Protein AF-A0A2W5ZAN5-F1 (afdb_monomer)

Solvent-accessible surface area (backbone atoms only — not comparable to full-atom values): 29187 Å² total; per-residue (Å²): 99,37,26,31,40,36,40,31,36,38,65,5,16,51,22,21,36,35,34,28,34,40,70,58,92,54,93,82,70,76,56,94,90,57,89,60,48,80,40,71,36,90,53,26,69,42,83,74,48,91,43,51,74,45,76,41,65,38,59,82,38,88,64,91,46,74,48,75,52,70,80,34,57,59,50,36,51,66,92,85,62,86,53,70,66,50,32,46,64,67,30,74,74,49,70,43,36,14,30,64,44,100,87,68,50,75,46,67,68,54,43,85,47,102,45,80,93,59,26,57,91,78,89,66,75,67,74,79,76,75,66,53,87,83,64,61,58,90,87,65,81,80,83,51,71,68,58,55,75,70,44,69,81,58,71,84,48,55,41,76,39,82,36,61,57,87,74,46,47,66,66,58,44,48,50,52,52,51,50,44,56,75,67,66,60,62,66,63,30,39,30,49,27,69,31,50,65,77,50,64,44,54,36,62,63,51,30,52,52,50,40,52,44,50,51,56,49,37,73,75,40,76,81,68,39,37,25,40,40,34,31,59,56,65,76,57,62,62,66,46,81,58,49,100,86,62,54,31,51,35,62,34,48,23,51,52,47,27,57,74,69,68,37,80,70,56,30,42,30,24,32,46,37,88,37,79,70,57,78,56,76,59,62,69,57,65,46,43,48,62,57,54,54,48,42,34,54,53,31,46,44,73,43,64,54,65,87,88,42,49,35,30,34,61,28,46,47,65,30,88,59,35,13,37,51,32,47,27,65,57,22,19,51,43,54,51,48,51,55,52,41,41,45,74,75,64,40,68,49,76,39,71,56,37,83,59,63,38,68,62,36,56,72,79,76,72,38,44,10,30,70,33,30,27,38,58,45,90,96,49,83,53,48,65,33,35,32,39,54,31,54,48,41,48,46,60,61,45,39,65,86,57,96,65,68,68,47,78,48,94,68,85,67,84,77,78,49,70,46,52,50,64,49,36,31,38,37,71,87,66,29,41,17,36,37,38,36,31,54,34,81,82,50,63,49,76,47,64,77,72,46,79,48,87,92,79,44,69,36,41,68,24,71,55,28,38,42,34,41,38,32,65,90,31,38,38,68,40,91,53,58,85,70,43,48,64,82,34,68,52,76,63,46,78,46,78,41,68,48,64,82,60,46,80,40,57,34,38,22,43,32,28,42,35,29,39,61,46,83,84,126

Radius of gyration: 27.06 Å; Cα contacts (8 Å, |Δi|>4): 1069; chains: 1; bounding box: 74×53×75 Å

pLDDT: mean 93.07, std 6.7, range [45.19, 98.81]

Sequence (521 aa):
AVDFIRIHWSAPYARQFQVEYWTGKDAMHLHPDEDDGWRPFSHGTVTDSAGGTTSLRLDRELVQFVRIIMSASSHSAGQDAPDIRDKLGFAVREIELGEIANDGQFHDLVRHAPGRHGQTIVYVSSTDPWHRAQDIDGKTEQPGLDFVLRSRLTNNLPALIPLGILYDTPDNGVAEIQYLLKRHYPLDGIELGEEPDGQWVAPEDYAALYAGVSRRLREINPKLKLGGPSLQNFEGQLLTWPDDSGNRSWINRFLHFVQQRGAPFDFFSFEYYPFDDVCADAAPHLLEIPQRLRAMFESLRKDGLRSGIPWLMSEFGYSVFSGKHEVEIEGALFQADAFAAFLSLGGNRAYVYGYEPNYLEDELQCSWGNLMMLQLRKNREPYKLSTYHSARMLSSEWMQPKSGSHQLYGVTIDPENPALSVYALLRPDGQWSLLAINKNPRRAARLHPEFRFAGNARASFGGKVDFISFSREQYVWHDDGPNGYPIRSLSPTRLRAAASTSYELPPYSLSVLRGYIDDLN

Secondary structure (DSSP, 8-state):
-EEEEEEEE-SS-EEEEEEEEESSS-SSS--TT----EEEEEEEEES---SSEEEEEEEEE--S-EEEEEEEE-----TT--SGGGGSS--EEEEEEEEE-TTS-EEE-SPP-SSTTTSPP---S-------GGG--TT--PPPHHHHHHSSTTTTSPEEEEE-SSSS-HHHHHHHHHHHHHTT--EEEEEE-B-TTTTT--HHHHHHHHHHHHHHHHHH-TT--EEEEEEPP-SS--B----TT---BHHHHHHHHHHHTT----EEEEEE-----TTS-HHHHHHH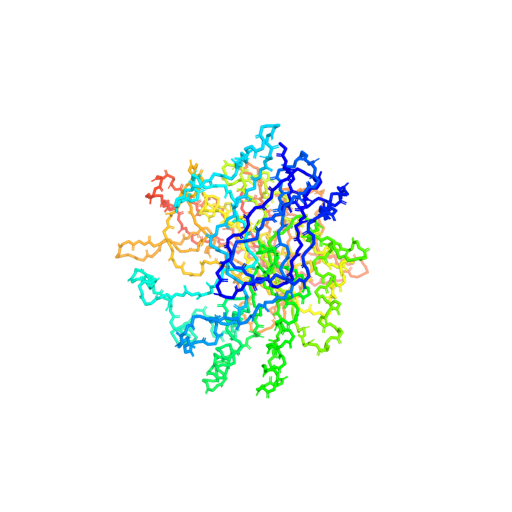HHHHHHHHHHHHHHTT--TTS-EEEEEE-S-SS--HHHHSHHHHHHHHHHHHHHHHTT--EE--S--S-B--B-SSSS--B-S-SEE--TTSPPEE-HHHHHHHIIIIIIS-SSSS--EEE----SS--TTEEEEEEE-TTS-EEEEEEE--SS--EEE---EE-GGG-EE-B-SEEEEEEEETTTEEEE--GGG-EEEEEPPPEEEEEE--S-EEEPSSEEEEEEEPBPP--

Foldseek 3Di:
DWFKKKWAWDPWAFQWKFKWFWPDDDQQDDDPPDPIATDTFPFGTHNGDPHGMDMTGGPDDDGDDMDMGRDDIPLDAPPPPPDSVRSDDTGTPDMFIADQDPVRDDDGPFFDDPDPVRGDDDADLDDALDDDPVNDDPVDDDDDPCRCQVDCLCVLAADAAEAEQRNDDLVVRLVVVVVCVVVVGRHPAYAYAEASLSSQHQLLVSLVSQQVSQVSVCVVPVPHQYAENAHEDDFLASFHHADPVGDTGSLLSNVVNCVVSVGHHQEYEYEEAPDAPLLDDLLVVLLCQLVRVLSVLVRSVVSPDDLPHAYENAEYFNHPDFFPCLQALNRLLNVLQNVQSCVVSSHDYYDYPASDAEFWDCGVVRHTGDRYQFHDDDPDGTAGGNNNLSVCCVDVPQANVDPDDKAWDDDDDPPDDSQKDWTWIQYPVRKIKIKIFGSAQQDKDKDQDWDADPPRFIWFFAFKKKKWKDAVVQWDWDGPHRPIDTPGHHHTDIDIDGGDRMDIHDHGMIMMIIGHIPDGD

Mean predicted aligned error: 5.76 Å

Nearest PDB structures (foldseek):
  6d25-assembly2_F  TM=6.595E-01  e=4.781E-12  Xanthomonas citri pv. citri str. 306
  5fq0-assembly1_A  TM=4.475E-01  e=3.111E-02  Halomonas sp.
  5fpx-assembly1_A  TM=3.644E-01  e=1.537E-01  Yersinia enterocolitica subsp. enterocolitica 8081
  5fpz-assembly1_A-2  TM=3.673E-01  e=1.372E-01  Yersinia enterocolitica subsp. enterocolitica 8081
  8smq-assembly1_A  TM=5.953E-01  e=2.379E+00  Clostridioides difficile 630

Structure (mmCIF, N/CA/C/O backbone):
data_AF-A0A2W5ZAN5-F1
#
_entry.id   AF-A0A2W5ZAN5-F1
#
loop_
_atom_site.group_PDB
_atom_site.id
_atom_site.type_symbol
_atom_site.label_atom_id
_atom_site.label_alt_id
_atom_site.label_comp_id
_atom_site.label_asym_id
_atom_site.label_entity_id
_atom_site.label_seq_id
_atom_site.pdbx_PDB_ins_code
_atom_site.Cartn_x
_atom_site.Cartn_y
_atom_site.Cartn_z
_atom_site.occupancy
_atom_site.B_iso_or_equiv
_atom_site.auth_seq_id
_atom_site.auth_comp_id
_atom_site.auth_asym_id
_atom_site.auth_atom_id
_atom_site.pdbx_PDB_model_num
ATOM 1 N N . ALA A 1 1 ? -11.638 21.838 31.509 1.00 91.06 1 ALA A N 1
ATOM 2 C CA . ALA A 1 1 ? -11.102 20.652 32.209 1.00 91.06 1 ALA A CA 1
ATOM 3 C C . ALA A 1 1 ? -12.168 19.576 32.165 1.00 91.06 1 ALA A C 1
ATOM 5 O O . ALA A 1 1 ? -13.329 19.922 31.990 1.00 91.06 1 ALA A O 1
ATOM 6 N N . VAL A 1 2 ? -11.789 18.317 32.321 1.00 96.00 2 VAL A N 1
ATOM 7 C CA . VAL A 1 2 ? -12.720 17.197 32.446 1.00 96.00 2 VAL A CA 1
ATOM 8 C C . VAL A 1 2 ? -12.611 16.665 33.867 1.00 96.00 2 VAL A C 1
ATOM 10 O O . VAL A 1 2 ? -11.509 16.382 34.324 1.00 96.00 2 VAL A O 1
ATOM 13 N N . ASP A 1 3 ? -13.733 16.574 34.575 1.00 96.75 3 ASP A N 1
ATOM 14 C CA . ASP A 1 3 ? -13.827 15.962 35.908 1.00 96.75 3 ASP A CA 1
ATOM 15 C C . ASP A 1 3 ? -15.140 15.180 36.120 1.00 96.75 3 ASP A C 1
ATOM 17 O O . ASP A 1 3 ? -15.474 14.764 37.235 1.00 96.75 3 ASP A O 1
ATOM 21 N N . PHE A 1 4 ? -15.909 14.973 35.049 1.00 97.56 4 PHE A N 1
ATOM 22 C CA . PHE A 1 4 ? -17.159 14.230 35.085 1.00 97.56 4 PHE A CA 1
ATOM 23 C C . PHE A 1 4 ? -17.516 13.650 33.716 1.00 97.56 4 PHE A C 1
ATOM 25 O O . PHE A 1 4 ? -17.333 14.308 32.692 1.00 97.56 4 PHE A O 1
ATOM 32 N N . ILE A 1 5 ? -18.079 12.442 33.717 1.00 97.88 5 ILE A N 1
ATOM 33 C CA . ILE A 1 5 ? -18.620 11.774 32.530 1.00 97.88 5 ILE A CA 1
ATOM 34 C C . ILE A 1 5 ? -19.991 11.168 32.836 1.00 97.88 5 ILE A C 1
ATOM 36 O O . ILE A 1 5 ? -20.212 10.596 33.910 1.00 97.88 5 ILE A O 1
ATOM 40 N N . ARG A 1 6 ? -20.907 11.256 31.871 1.00 97.81 6 ARG A N 1
ATOM 41 C CA . ARG A 1 6 ? -22.184 10.546 31.867 1.00 97.81 6 ARG A CA 1
ATOM 42 C C . ARG A 1 6 ? -22.296 9.709 30.598 1.00 97.81 6 ARG A C 1
ATOM 44 O O . ARG A 1 6 ? -22.201 10.231 29.496 1.00 97.81 6 ARG A O 1
ATOM 51 N N . ILE A 1 7 ? -22.520 8.410 30.760 1.00 97.81 7 ILE A N 1
ATOM 52 C CA . ILE A 1 7 ? -22.676 7.469 29.649 1.00 97.81 7 ILE A CA 1
ATOM 53 C C . ILE A 1 7 ? -24.107 6.948 29.655 1.00 97.81 7 ILE A C 1
ATOM 55 O O . ILE A 1 7 ? -24.565 6.363 30.643 1.00 97.81 7 ILE A O 1
ATOM 59 N N . HIS A 1 8 ? -24.811 7.154 28.549 1.00 97.69 8 HIS A N 1
ATOM 60 C CA . HIS A 1 8 ? -26.155 6.644 28.331 1.00 97.69 8 HIS A CA 1
ATOM 61 C C . HIS A 1 8 ? -26.071 5.341 27.549 1.00 97.69 8 HIS A C 1
ATOM 63 O O . HIS A 1 8 ? -25.962 5.337 26.328 1.00 97.69 8 HIS A O 1
ATOM 69 N N . TRP A 1 9 ? -26.125 4.215 28.243 1.00 96.25 9 TRP A N 1
ATOM 70 C CA . TRP A 1 9 ? -26.051 2.902 27.625 1.00 96.25 9 TRP A CA 1
ATOM 71 C C . TRP A 1 9 ? -27.372 2.482 26.964 1.00 96.25 9 TRP A C 1
ATOM 73 O O . TRP A 1 9 ? -28.467 2.800 27.438 1.00 96.25 9 TRP A O 1
ATOM 83 N N . SER A 1 10 ? -27.264 1.703 25.889 1.00 92.81 10 SER A N 1
ATOM 84 C CA . SER A 1 10 ? -28.341 0.858 25.363 1.00 92.81 10 SER A CA 1
ATOM 85 C C . SER A 1 10 ? -28.038 -0.617 25.656 1.00 92.81 10 SER A C 1
ATOM 87 O O . SER A 1 10 ? -27.069 -0.937 26.336 1.00 92.81 10 SER A O 1
ATOM 89 N N . ALA A 1 11 ? -28.885 -1.527 25.184 1.00 90.88 11 ALA A N 1
ATOM 90 C CA . ALA A 1 11 ? -28.620 -2.961 25.250 1.00 90.88 11 ALA A CA 1
ATOM 91 C C . ALA A 1 11 ? -27.889 -3.419 23.968 1.00 90.88 11 ALA A C 1
ATOM 93 O O . ALA A 1 11 ? -28.379 -3.067 22.893 1.00 90.88 11 ALA A O 1
ATOM 94 N N . PRO A 1 12 ? -26.778 -4.177 24.064 1.00 93.19 12 PRO A N 1
ATOM 95 C CA . PRO A 1 12 ? -26.048 -4.544 25.283 1.00 93.19 12 PRO A CA 1
ATOM 96 C C . PRO A 1 12 ? -25.169 -3.399 25.817 1.00 93.19 12 PRO A C 1
ATOM 98 O O . PRO A 1 12 ? -24.633 -2.611 25.051 1.00 93.19 12 PRO A O 1
ATOM 101 N N . TYR A 1 13 ? -24.985 -3.310 27.134 1.00 94.88 13 TYR A N 1
ATOM 102 C CA . TYR A 1 13 ? -24.169 -2.272 27.781 1.00 94.88 13 TYR A CA 1
ATOM 103 C C . TYR A 1 13 ? -22.867 -2.846 28.337 1.00 94.88 13 TYR A C 1
ATOM 105 O O . TYR A 1 13 ? -22.773 -4.047 28.596 1.00 94.88 13 TYR A O 1
ATOM 113 N N . ALA A 1 14 ? -21.867 -1.996 28.581 1.00 96.44 14 ALA A N 1
ATOM 114 C CA . ALA A 1 14 ? -20.645 -2.430 29.248 1.00 96.44 14 ALA A CA 1
ATOM 115 C C . ALA A 1 14 ? -20.890 -2.616 30.752 1.00 96.44 14 ALA A C 1
ATOM 117 O O . ALA A 1 14 ? -21.184 -1.656 31.464 1.00 96.44 14 ALA A O 1
ATOM 118 N N . ARG A 1 15 ? 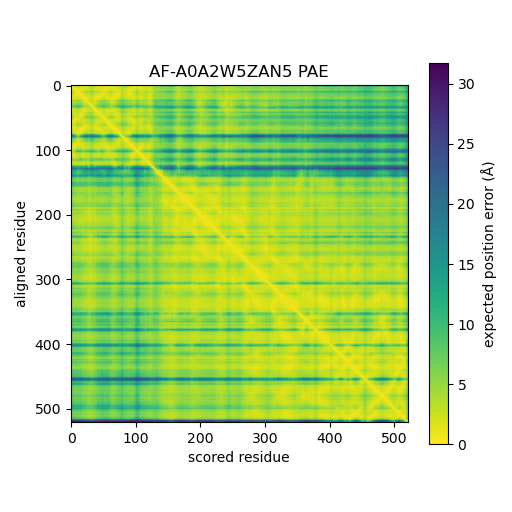-20.752 -3.851 31.247 1.00 97.31 15 ARG A N 1
ATOM 119 C CA . ARG A 1 15 ? -20.701 -4.169 32.683 1.00 97.31 15 ARG A CA 1
ATOM 120 C C . ARG A 1 15 ? -19.365 -3.773 33.292 1.00 97.31 15 ARG A C 1
ATOM 122 O O . ARG A 1 15 ? -19.333 -3.323 34.432 1.00 97.31 15 ARG A O 1
ATOM 129 N N . GLN A 1 16 ? -18.289 -3.939 32.530 1.00 98.00 16 GLN A N 1
ATOM 130 C CA . GLN A 1 16 ? -16.944 -3.530 32.915 1.00 98.00 16 GLN A CA 1
ATOM 131 C C . GLN A 1 16 ? -16.410 -2.550 31.891 1.00 98.00 16 GLN A C 1
ATOM 133 O O . GLN A 1 16 ? -16.410 -2.846 30.692 1.00 98.00 16 GLN A O 1
ATOM 138 N N . PHE A 1 17 ? -15.986 -1.387 32.369 1.00 97.25 17 PHE A N 1
ATOM 139 C CA . PHE A 1 17 ? -15.350 -0.386 31.533 1.00 97.25 17 PHE A CA 1
ATOM 140 C C . PHE A 1 17 ? -14.406 0.504 32.341 1.00 97.25 17 PHE A C 1
ATOM 142 O O . PHE A 1 17 ? -14.509 0.609 33.566 1.00 97.25 17 PHE A O 1
ATOM 149 N N . GLN A 1 18 ? -13.491 1.158 31.637 1.00 97.69 18 GLN A N 1
ATOM 150 C CA . GLN A 1 18 ? -12.538 2.102 32.193 1.00 97.69 18 GLN A CA 1
ATOM 151 C C . GLN A 1 18 ? -12.501 3.366 31.342 1.00 97.69 18 GLN A C 1
ATOM 153 O O . GLN A 1 18 ? -12.460 3.295 30.116 1.00 97.69 18 GLN A O 1
ATOM 158 N N . VAL A 1 19 ? -12.521 4.517 32.007 1.00 98.06 19 VAL A N 1
ATOM 159 C CA . VAL A 1 19 ? -12.347 5.826 31.379 1.00 98.06 19 VAL A CA 1
ATOM 160 C C . VAL A 1 19 ? -10.896 6.259 31.538 1.00 98.06 19 VAL A C 1
ATOM 162 O O . VAL A 1 19 ? -10.353 6.269 32.648 1.00 98.06 19 VAL A O 1
ATOM 165 N N . GLU A 1 20 ? -10.286 6.639 30.426 1.00 97.38 20 GLU A N 1
ATOM 166 C CA . GLU A 1 20 ? -8.886 7.034 30.326 1.00 97.38 20 GLU A CA 1
ATOM 167 C C . GLU A 1 20 ? -8.746 8.365 29.590 1.00 97.38 20 GLU A C 1
ATOM 169 O O . GLU A 1 20 ? -9.634 8.772 28.841 1.00 97.38 20 GLU A O 1
ATOM 174 N N . TYR A 1 21 ? -7.607 9.024 29.764 1.00 96.75 21 TYR A N 1
ATOM 175 C CA . TYR A 1 21 ? -7.229 10.220 29.022 1.00 96.75 21 TYR A CA 1
ATOM 176 C C . TYR A 1 21 ? -5.864 10.055 28.361 1.00 96.75 21 TYR A C 1
ATOM 178 O O . TYR A 1 21 ? -5.010 9.313 28.847 1.00 96.75 21 TYR A O 1
ATOM 186 N N . TRP A 1 22 ? -5.664 10.752 27.245 1.00 95.88 22 TRP A N 1
ATOM 187 C CA . TRP A 1 22 ? -4.377 10.790 26.555 1.00 95.88 22 TRP A CA 1
ATOM 188 C C . TRP A 1 22 ? -3.486 11.885 27.136 1.00 95.88 22 TRP A C 1
ATOM 190 O O . TRP A 1 22 ? -3.960 12.991 27.409 1.00 95.88 22 TRP A O 1
ATOM 200 N N . THR A 1 23 ? -2.194 11.603 27.300 1.00 94.25 23 THR A N 1
ATOM 201 C CA . THR A 1 23 ? -1.224 12.592 27.799 1.00 94.25 23 THR A CA 1
ATOM 202 C C . THR A 1 23 ? -0.597 13.462 26.711 1.00 94.25 23 THR A C 1
ATOM 204 O O . THR A 1 23 ? -0.015 14.496 27.037 1.00 94.25 23 THR A O 1
ATOM 207 N N . GLY A 1 24 ? -0.675 13.045 25.446 1.00 91.44 24 GLY A N 1
ATOM 208 C CA . GLY A 1 24 ? -0.083 13.738 24.303 1.00 91.44 24 GLY A CA 1
ATOM 209 C C . GLY A 1 24 ? -1.050 14.678 23.581 1.00 91.44 24 GLY A C 1
ATOM 210 O O . GLY A 1 24 ? -2.131 15.011 24.074 1.00 91.44 24 GLY A O 1
ATOM 211 N N . LYS A 1 25 ? -0.648 15.114 22.385 1.00 90.88 25 LYS A N 1
ATOM 212 C CA . LYS A 1 25 ? -1.420 16.050 21.542 1.00 90.88 25 LYS A CA 1
ATOM 213 C C . LYS A 1 25 ? -2.159 15.378 20.394 1.00 90.88 25 LYS A C 1
ATOM 215 O O . LYS A 1 25 ? -3.094 15.973 19.864 1.00 90.88 25 LYS A O 1
ATOM 220 N N . ASP A 1 26 ? -1.747 14.173 20.030 1.00 90.44 26 ASP A N 1
ATOM 221 C CA . ASP A 1 26 ? -2.393 13.365 19.012 1.00 90.44 26 ASP A CA 1
ATOM 222 C C . ASP A 1 26 ? -2.463 11.929 19.516 1.00 90.44 26 ASP A C 1
ATOM 224 O O . ASP A 1 26 ? -1.445 11.292 19.761 1.00 90.44 26 ASP A O 1
ATOM 228 N N . ALA A 1 27 ? -3.675 11.444 19.763 1.00 90.69 27 ALA A N 1
ATOM 229 C CA . ALA A 1 27 ? -3.860 10.095 20.270 1.00 90.69 27 ALA A CA 1
ATOM 230 C C . ALA A 1 27 ? -3.863 9.039 19.151 1.00 90.69 27 ALA A C 1
ATOM 232 O O . ALA A 1 27 ? -3.802 7.852 19.471 1.00 90.69 27 ALA A O 1
ATOM 233 N N . MET A 1 28 ? -3.985 9.445 17.881 1.00 87.50 28 MET A N 1
ATOM 234 C CA . MET A 1 28 ? -4.163 8.543 16.736 1.00 87.50 28 MET A CA 1
ATOM 235 C C . MET A 1 28 ? -2.885 8.396 15.904 1.00 87.50 28 MET A C 1
ATOM 237 O O . MET A 1 28 ? -2.641 7.317 15.371 1.00 87.50 28 MET A O 1
ATOM 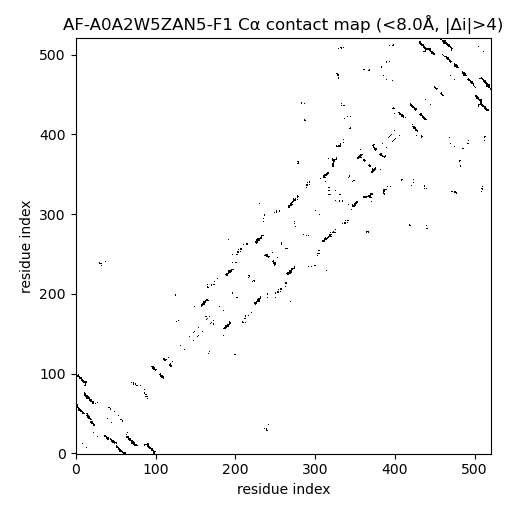241 N N . HIS A 1 29 ? -2.047 9.435 15.833 1.00 87.94 29 HIS A N 1
ATOM 242 C CA . HIS A 1 29 ? -0.776 9.410 15.100 1.00 87.94 29 HIS A CA 1
ATOM 243 C C . HIS A 1 29 ? 0.400 9.331 16.072 1.00 87.94 29 HIS A C 1
ATOM 245 O O . HIS A 1 29 ? 0.913 10.331 16.562 1.00 87.94 29 HIS A O 1
ATOM 251 N N . LEU A 1 30 ? 0.793 8.101 16.386 1.00 88.38 30 LEU A N 1
ATOM 252 C CA . LEU A 1 30 ? 1.820 7.814 17.379 1.00 88.38 30 LEU A CA 1
ATOM 253 C C . LEU A 1 30 ? 3.224 8.082 16.827 1.00 88.38 30 LEU A C 1
ATOM 255 O O . LEU A 1 30 ? 3.563 7.624 15.736 1.00 88.38 30 LEU A O 1
ATOM 259 N N . HIS A 1 31 ? 4.069 8.731 17.630 1.00 87.38 31 HIS A N 1
ATOM 260 C CA . HIS A 1 31 ? 5.472 8.970 17.298 1.00 87.38 31 HIS A CA 1
ATOM 261 C C . HIS A 1 31 ? 6.423 8.127 18.168 1.00 87.38 31 HIS A C 1
ATOM 263 O O . HIS A 1 31 ? 6.200 7.983 19.375 1.00 87.38 31 HIS A O 1
ATOM 269 N N . PRO A 1 32 ? 7.494 7.549 17.590 1.00 85.25 32 PRO A N 1
ATOM 270 C CA . PRO A 1 32 ? 8.393 6.637 18.301 1.00 85.25 32 PRO A CA 1
ATOM 271 C C . PRO A 1 32 ? 9.238 7.314 19.390 1.00 85.25 32 PRO A C 1
ATOM 273 O O . PRO A 1 32 ? 9.745 6.629 20.277 1.00 85.25 32 PRO A O 1
ATOM 276 N N . ASP A 1 33 ? 9.424 8.630 19.313 1.00 86.38 33 ASP A N 1
ATOM 277 C CA . ASP A 1 33 ? 10.182 9.456 20.255 1.00 86.38 33 ASP A CA 1
ATOM 278 C C . ASP A 1 33 ? 9.322 10.082 21.365 1.00 86.38 33 ASP A C 1
ATOM 280 O O . ASP A 1 33 ? 9.866 10.701 22.281 1.00 86.38 33 ASP A O 1
ATOM 284 N N . GLU A 1 34 ? 8.006 9.874 21.327 1.00 86.44 34 GLU A N 1
ATOM 285 C CA . GLU A 1 34 ? 7.069 10.340 22.348 1.00 86.44 34 GLU A CA 1
ATOM 286 C C . GLU A 1 34 ? 6.773 9.243 23.385 1.00 86.44 34 GLU A C 1
ATOM 288 O O . GLU A 1 34 ? 6.685 8.055 23.061 1.00 86.44 34 GLU A O 1
ATOM 293 N N . ASP A 1 35 ? 6.635 9.643 24.653 1.00 83.75 35 ASP A N 1
ATOM 294 C CA . ASP A 1 35 ? 6.288 8.786 25.796 1.00 83.75 35 ASP A CA 1
ATOM 295 C C . ASP A 1 35 ? 4.817 8.938 26.218 1.00 83.75 35 ASP A C 1
ATOM 297 O O . ASP A 1 35 ? 4.434 8.630 27.354 1.00 83.75 35 ASP A O 1
ATOM 301 N N . ASP A 1 36 ? 3.988 9.433 25.302 1.00 89.81 36 ASP A N 1
ATOM 302 C CA . ASP A 1 36 ? 2.575 9.619 25.531 1.00 89.81 36 ASP A CA 1
ATOM 303 C C . ASP A 1 36 ? 1.805 8.294 25.566 1.00 89.81 36 ASP A C 1
ATOM 305 O O . ASP A 1 36 ? 2.178 7.263 25.001 1.00 89.81 36 ASP A O 1
ATOM 309 N N . GLY A 1 37 ? 0.733 8.302 26.351 1.00 91.88 37 GLY A N 1
ATOM 310 C CA . GLY A 1 37 ? 0.012 7.091 26.684 1.00 91.88 37 GLY A CA 1
ATOM 311 C C . GLY A 1 37 ? -1.374 7.383 27.224 1.00 91.88 37 GLY A C 1
ATOM 312 O O . GLY A 1 37 ? -1.666 8.472 27.729 1.00 91.88 37 GLY A O 1
ATOM 313 N N . TRP A 1 38 ? -2.227 6.368 27.144 1.00 94.00 38 TRP A N 1
ATOM 314 C CA . TRP A 1 38 ? -3.503 6.380 27.834 1.00 94.00 38 TRP A CA 1
ATOM 315 C C . TRP A 1 38 ? -3.265 6.172 29.322 1.00 94.00 38 TRP A C 1
ATOM 317 O O . TRP A 1 38 ? -2.511 5.286 29.728 1.00 94.00 38 TRP A O 1
ATOM 327 N N . ARG A 1 39 ? -3.898 7.012 30.138 1.00 94.50 39 ARG A N 1
ATOM 328 C CA . ARG A 1 39 ? -3.863 6.906 31.593 1.00 94.50 39 ARG A CA 1
ATOM 329 C C . ARG A 1 39 ? -5.275 6.793 32.139 1.00 94.50 39 ARG A C 1
ATOM 331 O O . ARG A 1 39 ? -6.138 7.573 31.734 1.00 94.50 39 ARG A O 1
ATOM 338 N N . PRO A 1 40 ? -5.526 5.873 33.079 1.00 95.81 40 PRO A N 1
ATOM 339 C CA . PRO A 1 40 ? -6.821 5.802 33.723 1.00 95.81 40 PRO A CA 1
ATOM 340 C C . PRO A 1 40 ? -7.041 7.037 34.591 1.00 95.81 40 PRO A C 1
ATOM 342 O O . PRO A 1 40 ? -6.143 7.475 35.312 1.00 95.81 40 PRO A O 1
ATOM 345 N N . PHE A 1 41 ? -8.265 7.558 34.586 1.00 97.31 41 PHE A N 1
ATOM 346 C CA . PHE A 1 41 ? -8.706 8.403 35.693 1.00 97.31 41 PHE A CA 1
ATOM 347 C C . PHE A 1 41 ? -8.772 7.535 36.960 1.00 97.31 41 PHE A C 1
ATOM 349 O O . PHE A 1 41 ? -9.275 6.409 36.900 1.00 97.31 41 PHE A O 1
ATOM 356 N N . SER A 1 42 ? -8.330 8.032 38.121 1.00 94.31 42 SER A N 1
ATOM 357 C CA . SER A 1 42 ? -8.273 7.219 39.356 1.00 94.31 42 SER A CA 1
ATOM 358 C C . SER A 1 42 ? -9.656 6.703 39.761 1.00 94.31 42 SER A C 1
ATOM 360 O O . SER A 1 42 ? -9.786 5.606 40.300 1.00 94.31 42 SER A O 1
ATOM 362 N N . HIS A 1 43 ? -10.698 7.473 39.439 1.00 94.06 43 HIS A N 1
ATOM 363 C CA . HIS A 1 43 ? -12.106 7.145 39.673 1.00 94.06 43 HIS A CA 1
ATOM 364 C C . HIS A 1 43 ? -12.860 6.733 38.388 1.00 94.06 43 HIS A C 1
ATOM 366 O O . HIS A 1 43 ? -14.088 6.748 38.350 1.00 94.06 43 HIS A O 1
ATOM 372 N N . GLY A 1 44 ? -12.135 6.369 37.323 1.00 95.44 44 GLY A N 1
ATOM 373 C CA . GLY A 1 44 ? -12.692 6.041 36.005 1.00 95.44 44 GLY A CA 1
ATOM 374 C C . GLY A 1 44 ? -13.007 4.562 35.765 1.00 95.44 44 GLY A C 1
ATOM 375 O O . GLY A 1 44 ? -13.491 4.227 34.689 1.00 95.44 44 GLY A O 1
ATOM 376 N N . THR A 1 45 ? -12.727 3.670 36.719 1.00 97.25 45 THR A N 1
ATOM 377 C CA . THR A 1 45 ? -12.914 2.216 36.550 1.00 97.25 45 THR A CA 1
ATOM 378 C C . THR A 1 45 ? -14.247 1.752 37.137 1.00 97.25 45 THR A C 1
ATOM 380 O O . THR A 1 45 ? -14.523 1.978 38.315 1.00 97.25 45 THR A O 1
ATOM 383 N N . VAL A 1 46 ? -15.043 1.032 36.343 1.00 97.50 46 VAL A N 1
ATOM 384 C CA . VAL A 1 46 ? -16.307 0.408 36.758 1.00 97.50 46 VAL A CA 1
ATOM 385 C C . VAL A 1 46 ? -16.248 -1.092 36.489 1.00 97.50 46 VAL A C 1
ATOM 387 O O . VAL A 1 46 ? -15.967 -1.520 35.373 1.00 97.50 46 VAL A O 1
ATOM 390 N N . THR A 1 47 ? -16.532 -1.901 37.512 1.00 96.88 47 THR A N 1
ATOM 391 C CA . THR A 1 47 ? -16.422 -3.370 37.449 1.00 96.88 47 THR A CA 1
ATOM 392 C C . THR A 1 47 ? -17.764 -4.107 37.389 1.00 96.88 47 THR A C 1
ATOM 394 O O . THR A 1 47 ? -17.778 -5.307 37.103 1.00 96.88 47 THR A O 1
ATOM 397 N N . ASP A 1 48 ? -18.878 -3.420 37.658 1.00 95.75 48 ASP A N 1
ATOM 398 C CA . ASP A 1 48 ? -20.230 -3.980 37.545 1.00 95.75 48 ASP A CA 1
ATOM 399 C C . ASP A 1 48 ? -21.285 -2.877 37.343 1.00 95.75 48 ASP A C 1
ATOM 401 O O . ASP A 1 48 ? -21.931 -2.405 38.278 1.00 95.75 48 ASP A O 1
ATOM 405 N N . SER A 1 49 ? -21.429 -2.414 36.103 1.00 94.81 49 SER A N 1
ATOM 406 C CA . SER A 1 49 ? -22.501 -1.497 35.707 1.00 94.81 49 SER A CA 1
ATOM 407 C C . SER A 1 49 ? -23.833 -2.234 35.558 1.00 94.81 49 SER A C 1
ATOM 409 O O . SER A 1 49 ? -23.873 -3.366 35.080 1.00 94.81 49 SER A O 1
ATOM 411 N N . ALA A 1 50 ? -24.933 -1.557 35.893 1.00 94.19 50 ALA A N 1
ATOM 412 C CA . ALA A 1 50 ? -26.300 -2.027 35.653 1.00 94.19 50 ALA A CA 1
ATOM 413 C C . ALA A 1 50 ? -26.890 -1.533 34.312 1.00 94.19 50 ALA A C 1
ATOM 415 O O . ALA A 1 50 ? -28.059 -1.790 34.018 1.00 94.19 50 ALA A O 1
ATOM 416 N N . GLY A 1 51 ? -26.106 -0.805 33.507 1.00 93.12 51 GLY A N 1
ATOM 417 C CA . GLY A 1 51 ? -26.571 -0.160 32.278 1.00 93.12 51 GLY A CA 1
ATOM 418 C C . GLY A 1 51 ? -27.357 1.126 32.548 1.00 93.12 51 GLY A C 1
ATOM 419 O O . GLY A 1 51 ? -27.155 1.796 33.561 1.00 93.12 51 GLY A O 1
ATOM 420 N N . GLY A 1 52 ? -28.243 1.507 31.623 1.00 95.56 52 GLY A N 1
ATOM 421 C CA . GLY A 1 52 ? -28.987 2.768 31.715 1.00 95.56 52 GLY A CA 1
ATOM 422 C C . GLY A 1 52 ? -28.056 3.982 31.665 1.00 95.56 52 GLY A C 1
ATOM 423 O O . GLY A 1 52 ? -27.184 4.052 30.807 1.00 95.56 52 GLY A O 1
ATOM 424 N N . THR A 1 53 ? -28.220 4.935 32.581 1.00 97.50 53 THR A N 1
ATOM 425 C CA . THR A 1 53 ? -27.338 6.109 32.674 1.00 97.50 53 THR A CA 1
ATOM 426 C C . THR A 1 53 ? -26.305 5.903 33.776 1.00 97.50 53 THR A C 1
ATOM 428 O O . THR A 1 53 ? -26.656 5.863 34.954 1.00 97.50 53 THR A O 1
ATOM 431 N N . THR A 1 54 ? -25.026 5.826 33.413 1.00 96.94 54 THR A N 1
ATOM 432 C CA . THR A 1 54 ? -23.912 5.795 34.371 1.00 96.94 54 THR A CA 1
ATOM 433 C C . THR A 1 54 ? -23.296 7.184 34.493 1.00 96.94 54 THR A C 1
ATOM 435 O O . THR A 1 54 ? -22.966 7.791 33.484 1.00 96.94 54 THR A O 1
ATOM 438 N N . SER A 1 55 ? -23.148 7.698 35.714 1.00 96.12 55 SER A N 1
ATOM 439 C CA . SER A 1 55 ? -22.502 8.989 35.999 1.00 96.12 55 SER A CA 1
ATOM 440 C C . SER A 1 55 ? -21.276 8.772 36.877 1.00 96.12 55 SER A C 1
ATOM 442 O O . SER A 1 55 ? -21.400 8.140 37.925 1.00 96.12 55 SER A O 1
ATOM 444 N N . LEU A 1 56 ? -20.119 9.299 36.476 1.00 96.12 56 LEU A N 1
ATOM 445 C CA . LEU A 1 56 ? -18.859 9.140 37.202 1.00 96.12 56 LEU A CA 1
ATOM 446 C C . LEU A 1 56 ? -18.196 10.496 37.436 1.00 96.12 56 LEU A C 1
ATOM 448 O O . LEU A 1 56 ? -18.000 11.277 36.504 1.00 96.12 56 LEU A O 1
ATOM 452 N N . ARG A 1 57 ? -17.813 10.747 38.692 1.00 95.62 57 ARG A N 1
ATOM 453 C CA . ARG A 1 57 ? -16.873 11.814 39.043 1.00 95.62 57 ARG A CA 1
ATOM 454 C C . ARG A 1 57 ? -15.470 11.326 38.703 1.00 95.62 57 ARG A C 1
ATOM 456 O O . ARG A 1 57 ? -15.071 10.267 39.175 1.00 95.62 57 ARG A O 1
ATOM 463 N N . LEU A 1 58 ? -14.753 12.096 37.901 1.00 96.31 58 LEU A N 1
ATOM 464 C CA . LEU A 1 58 ? -13.374 11.832 37.515 1.00 96.31 58 LEU A CA 1
ATOM 465 C C . LEU A 1 58 ? -12.443 12.790 38.266 1.00 96.31 58 LEU A C 1
ATOM 467 O O . LEU A 1 58 ? -12.884 13.791 38.839 1.00 96.31 58 LEU A O 1
ATOM 471 N N . ASP A 1 59 ? -11.148 12.494 38.252 1.00 93.56 59 ASP A N 1
ATOM 472 C CA . ASP A 1 59 ? -10.152 13.478 38.669 1.00 93.56 59 ASP A CA 1
ATOM 473 C C . ASP A 1 59 ? -10.078 14.597 37.630 1.00 93.56 59 ASP A C 1
ATOM 475 O O . ASP A 1 59 ? -10.294 14.372 36.438 1.00 93.56 59 ASP A O 1
ATOM 479 N N . ARG A 1 60 ? -9.817 15.822 38.092 1.00 94.38 60 ARG A N 1
ATOM 480 C CA . ARG A 1 60 ? -9.835 16.999 37.226 1.00 94.38 60 ARG A CA 1
ATOM 481 C C . ARG A 1 60 ? -8.579 17.057 36.369 1.00 94.38 60 ARG A C 1
ATOM 483 O O . ARG A 1 60 ? -7.521 17.419 36.870 1.00 94.38 60 ARG A O 1
ATOM 490 N N . GLU A 1 61 ? -8.742 16.828 35.072 1.00 95.12 61 GLU A N 1
ATOM 491 C CA . GLU A 1 61 ? -7.651 16.826 34.098 1.00 95.12 61 GLU A CA 1
ATOM 492 C C . GLU A 1 61 ? -7.870 17.852 32.976 1.00 95.12 61 GLU A C 1
ATOM 494 O O . GLU A 1 61 ? -8.995 18.170 32.570 1.00 95.12 61 GLU A O 1
ATOM 499 N N . LEU A 1 62 ? -6.774 18.414 32.463 1.00 94.81 62 LEU A N 1
ATOM 500 C CA . LEU A 1 62 ? -6.779 19.290 31.288 1.00 94.81 62 LEU A CA 1
ATOM 501 C C . LEU A 1 62 ? -6.397 18.469 30.059 1.00 94.81 62 LEU A C 1
ATOM 503 O O . LEU A 1 62 ? -5.229 18.402 29.692 1.00 94.81 62 LEU A O 1
ATOM 507 N N . VAL A 1 63 ? -7.394 17.829 29.452 1.00 94.69 63 VAL A N 1
ATOM 508 C CA . VAL A 1 63 ? -7.199 16.824 28.399 1.00 94.69 63 VAL A CA 1
ATOM 509 C C . VAL A 1 63 ? -8.049 17.124 27.174 1.00 94.69 63 VAL A C 1
ATOM 511 O O . VAL A 1 63 ? -9.113 17.736 27.281 1.00 94.69 63 VAL A O 1
ATOM 514 N N . GLN A 1 64 ? -7.565 16.684 26.013 1.00 93.81 64 GLN A N 1
ATOM 515 C CA . GLN A 1 64 ? -8.262 16.801 24.730 1.00 93.81 64 GLN A CA 1
ATOM 516 C C . GLN A 1 64 ? -8.892 15.476 24.282 1.00 93.81 64 GLN A C 1
ATOM 518 O O . GLN A 1 64 ? -9.944 15.493 23.648 1.00 93.81 64 GLN A O 1
ATOM 523 N N . PHE A 1 65 ? -8.279 14.342 24.630 1.00 95.94 65 PHE A N 1
ATOM 524 C CA . PHE A 1 65 ? -8.749 13.016 24.234 1.00 95.94 65 PHE A CA 1
ATOM 525 C C . PHE A 1 65 ? -9.100 12.189 25.463 1.00 95.94 65 PHE A C 1
ATOM 527 O O . PHE A 1 65 ? -8.336 12.128 26.430 1.00 95.94 65 PHE A O 1
ATOM 534 N N . VAL A 1 66 ? -10.253 11.533 25.390 1.00 96.75 66 VAL A N 1
ATOM 535 C CA . VAL A 1 66 ? -10.760 10.602 26.396 1.00 96.75 66 VAL A CA 1
ATOM 536 C C . VAL A 1 66 ? -11.176 9.321 25.686 1.00 96.75 66 VAL A C 1
ATOM 538 O O . VAL A 1 66 ? -11.770 9.373 24.610 1.00 96.75 66 VAL A O 1
ATOM 541 N N . ARG A 1 67 ? -10.861 8.176 26.290 1.00 95.38 67 ARG A N 1
ATOM 542 C CA . ARG A 1 67 ? -11.201 6.842 25.789 1.00 95.38 67 ARG A CA 1
ATOM 543 C C . ARG A 1 67 ? -12.024 6.095 26.826 1.00 95.38 67 ARG A C 1
ATOM 545 O O . ARG A 1 67 ? -11.800 6.237 28.025 1.00 95.38 67 ARG A O 1
ATOM 552 N N . ILE A 1 68 ? -12.967 5.287 26.352 1.00 96.06 68 ILE A N 1
ATOM 553 C CA . ILE A 1 68 ? -13.733 4.352 27.177 1.00 96.06 68 ILE A CA 1
ATOM 554 C C . ILE A 1 68 ? -13.379 2.942 26.704 1.00 96.06 68 ILE A C 1
ATOM 556 O O . ILE A 1 68 ? -13.829 2.517 25.641 1.00 96.06 68 ILE A O 1
ATOM 560 N N . ILE A 1 69 ? -12.573 2.217 27.477 1.00 94.06 69 ILE A N 1
ATOM 561 C CA . ILE A 1 69 ? -12.313 0.796 27.222 1.00 94.06 69 ILE A CA 1
ATOM 562 C C . ILE A 1 69 ? -13.462 -0.004 27.814 1.00 94.06 69 ILE A C 1
ATOM 564 O O . ILE A 1 69 ? -13.732 0.098 29.006 1.00 94.06 69 ILE A O 1
ATOM 568 N N . MET A 1 70 ? -14.122 -0.823 27.001 1.00 94.19 70 MET A N 1
ATOM 569 C CA . MET A 1 70 ? -15.226 -1.684 27.424 1.00 94.19 70 MET A CA 1
ATOM 570 C C . MET A 1 70 ? -14.780 -3.143 27.337 1.00 94.19 70 MET A C 1
ATOM 572 O O . MET A 1 70 ? -14.479 -3.631 26.253 1.00 94.19 70 MET A O 1
ATOM 576 N N . SER A 1 71 ? -14.720 -3.839 28.473 1.00 93.06 71 SER A N 1
ATOM 577 C CA . SER A 1 71 ? -14.095 -5.169 28.566 1.00 93.06 71 SER A CA 1
ATOM 578 C C . SER A 1 71 ? -15.075 -6.310 28.846 1.00 93.06 71 SER A C 1
ATOM 580 O O . SER A 1 71 ? -14.757 -7.465 28.573 1.00 93.06 71 SER A O 1
ATOM 582 N N . ALA A 1 72 ? -16.283 -6.019 29.346 1.00 95.25 72 ALA A N 1
ATOM 583 C CA . ALA A 1 72 ? -17.314 -7.038 29.558 1.00 95.25 72 ALA A CA 1
ATOM 584 C C . ALA A 1 72 ? -18.705 -6.527 29.178 1.00 95.25 72 ALA A C 1
ATOM 586 O O . ALA A 1 72 ? -19.193 -5.553 29.753 1.00 95.25 72 ALA A O 1
ATOM 587 N N . SER A 1 73 ? -19.354 -7.203 28.230 1.00 94.56 73 SER A N 1
ATOM 588 C CA . SER A 1 73 ? -20.710 -6.888 27.768 1.00 94.56 73 SER A CA 1
ATOM 589 C C . SER A 1 73 ? -21.776 -7.487 28.688 1.00 94.56 73 SER A C 1
ATOM 591 O O . SER A 1 73 ? -21.581 -8.532 29.313 1.00 94.56 73 SER A O 1
ATOM 593 N N . SER A 1 74 ? -22.938 -6.842 28.769 1.00 95.19 74 SER A N 1
ATOM 594 C CA . SER A 1 74 ? -24.116 -7.387 29.443 1.00 95.19 74 SER A CA 1
ATOM 595 C C . SER A 1 74 ? -24.752 -8.548 28.681 1.00 95.19 74 SER A C 1
ATOM 597 O O . SER A 1 74 ? -25.532 -9.295 29.271 1.00 95.19 74 SER A O 1
ATOM 599 N N . HIS A 1 75 ? -24.471 -8.670 27.379 1.00 93.25 75 HIS A N 1
ATOM 600 C CA . HIS A 1 75 ? -25.143 -9.590 26.457 1.00 93.25 75 HIS A CA 1
ATOM 601 C C . HIS A 1 75 ? -26.680 -9.492 26.469 1.00 93.25 75 HIS A C 1
ATOM 603 O O . HIS A 1 75 ? -27.391 -10.423 26.082 1.00 93.25 75 HIS A O 1
ATOM 609 N N . SER A 1 76 ? -27.212 -8.364 26.944 1.00 92.56 76 SER A N 1
ATOM 610 C CA . SER A 1 76 ? -28.646 -8.094 26.964 1.00 92.56 76 SER A CA 1
ATOM 611 C C . SER A 1 76 ? -29.110 -7.596 25.600 1.00 92.56 76 SER A C 1
ATOM 613 O O . SER A 1 76 ? -28.409 -6.797 24.991 1.00 92.56 76 SER A O 1
ATOM 615 N N . ALA A 1 77 ? -30.328 -7.947 25.201 1.00 87.12 77 ALA A N 1
ATOM 616 C CA . ALA A 1 77 ? -31.011 -7.378 24.040 1.00 87.12 77 ALA A CA 1
ATOM 617 C C . ALA A 1 77 ? -32.431 -6.929 24.415 1.00 87.12 77 ALA A C 1
ATOM 619 O O . ALA A 1 77 ? -32.914 -7.228 25.513 1.00 87.12 77 ALA A O 1
ATOM 620 N N . GLY A 1 78 ? -33.107 -6.230 23.499 1.00 77.81 78 GLY A N 1
ATOM 621 C CA . GLY A 1 78 ? -34.548 -5.983 23.603 1.00 77.81 78 GLY A CA 1
ATOM 622 C C . GLY A 1 78 ? -35.355 -7.288 23.666 1.00 77.81 78 GLY A C 1
ATOM 623 O O . GLY A 1 78 ? -34.867 -8.353 23.280 1.00 77.81 78 GLY A O 1
ATOM 624 N N . GLN A 1 79 ? -36.593 -7.219 24.173 1.00 74.06 79 GLN A N 1
ATOM 625 C CA . GLN A 1 79 ? -37.500 -8.373 24.150 1.00 74.06 79 GLN A CA 1
ATOM 626 C C . GLN A 1 79 ? -37.671 -8.867 22.705 1.00 74.06 79 GLN A C 1
ATOM 628 O O . GLN A 1 79 ? -37.860 -8.064 21.797 1.00 74.06 79 GLN A O 1
ATOM 633 N N . ASP A 1 80 ? -37.567 -10.184 22.518 1.00 75.25 80 ASP A N 1
ATOM 634 C CA . ASP A 1 80 ? -37.735 -10.888 21.241 1.00 75.25 80 ASP A CA 1
ATOM 635 C C . ASP A 1 80 ? -36.708 -10.592 20.133 1.00 75.25 80 ASP A C 1
ATOM 637 O O . ASP A 1 80 ? -36.994 -10.857 18.970 1.00 75.25 80 ASP A O 1
ATOM 641 N N . ALA A 1 81 ? -35.497 -10.128 20.466 1.00 79.25 81 ALA A N 1
ATOM 642 C CA . ALA A 1 81 ? -34.396 -9.989 19.504 1.00 79.25 81 ALA A CA 1
ATOM 643 C C . ALA A 1 81 ? -33.985 -11.357 18.902 1.00 79.25 81 ALA A C 1
ATOM 645 O O . ALA A 1 81 ? -33.392 -12.183 19.618 1.00 79.25 81 ALA A O 1
ATOM 646 N N . PRO A 1 82 ? -34.308 -11.637 17.619 1.00 79.25 82 PRO A N 1
ATOM 647 C CA . PRO A 1 82 ? -34.041 -12.932 16.997 1.00 79.25 82 PRO A CA 1
ATOM 648 C C . PRO A 1 82 ? -32.597 -13.040 16.495 1.00 79.25 82 PRO A C 1
ATOM 650 O O . PRO A 1 82 ? -32.099 -14.148 16.298 1.00 79.25 82 PRO A O 1
ATOM 653 N N . ASP A 1 83 ? -31.933 -11.902 16.289 1.00 78.56 83 ASP A N 1
ATOM 654 C CA . ASP A 1 83 ? -30.555 -11.829 15.843 1.00 78.56 83 ASP A CA 1
ATOM 655 C C . ASP A 1 83 ? -29.609 -11.953 17.039 1.00 78.56 83 ASP A C 1
ATOM 657 O O . ASP A 1 83 ? -29.761 -11.275 18.056 1.00 78.56 83 ASP A O 1
ATOM 661 N N . ILE A 1 84 ? -28.615 -12.835 16.939 1.00 79.75 84 ILE A N 1
ATOM 662 C CA . ILE A 1 84 ? -27.630 -12.987 18.011 1.00 79.75 84 ILE A CA 1
ATOM 663 C C . ILE A 1 84 ? -26.759 -11.738 18.161 1.00 79.75 84 ILE A C 1
ATOM 665 O O . ILE A 1 84 ? -26.301 -11.465 19.269 1.00 79.75 84 ILE A O 1
ATOM 669 N N . ARG A 1 85 ? -26.575 -10.961 17.087 1.00 77.25 85 ARG A N 1
ATOM 670 C CA . ARG A 1 85 ? -25.781 -9.726 17.080 1.00 77.25 85 ARG A CA 1
ATOM 671 C C . ARG A 1 85 ? -26.345 -8.667 18.020 1.00 77.25 85 ARG A C 1
ATOM 673 O O . ARG A 1 85 ? -25.566 -8.002 18.690 1.00 77.25 85 ARG A O 1
ATOM 680 N N . ASP A 1 86 ? -27.664 -8.639 18.216 1.00 82.44 86 ASP A N 1
ATOM 681 C CA . ASP A 1 86 ? -28.334 -7.758 19.186 1.00 82.44 86 ASP A CA 1
ATOM 682 C C . ASP A 1 86 ? -27.896 -8.017 20.646 1.00 82.44 86 ASP A C 1
ATOM 684 O O . ASP A 1 86 ? -28.238 -7.254 21.547 1.00 82.44 86 ASP A O 1
ATOM 688 N N . LYS A 1 87 ? -27.172 -9.117 20.905 1.00 87.31 87 LYS A N 1
ATOM 689 C CA . LYS A 1 87 ? -26.629 -9.520 22.216 1.00 87.31 87 LYS A CA 1
ATOM 690 C C . LYS A 1 87 ? -25.095 -9.478 22.262 1.00 87.31 87 LYS A C 1
ATOM 692 O O . LYS A 1 87 ? -24.505 -9.923 23.250 1.00 87.31 87 LYS A O 1
ATOM 697 N N . LEU A 1 88 ? -24.431 -9.009 21.208 1.00 84.94 88 LEU A N 1
ATOM 698 C CA . LEU A 1 88 ? -22.971 -8.948 21.106 1.00 84.94 88 LEU A CA 1
ATOM 699 C C . LEU A 1 88 ? -22.480 -7.496 21.180 1.00 84.94 88 LEU A C 1
ATOM 701 O O . LEU A 1 88 ? -23.214 -6.560 20.888 1.00 84.94 88 LEU A O 1
ATOM 705 N N . GLY A 1 89 ? -21.224 -7.312 21.590 1.00 87.88 89 GLY A N 1
ATOM 706 C CA . GLY A 1 89 ? -20.595 -5.991 21.643 1.00 87.88 89 GLY A CA 1
ATOM 707 C C . GLY A 1 89 ? -21.188 -5.064 22.706 1.00 87.88 89 GLY A C 1
ATOM 708 O O . GLY A 1 89 ? -21.517 -5.496 23.816 1.00 87.88 89 GLY A O 1
ATOM 709 N N . PHE A 1 90 ? -21.278 -3.778 22.369 1.00 89.75 90 PHE A N 1
ATOM 710 C CA . PHE A 1 90 ? -21.694 -2.699 23.262 1.00 89.75 90 PHE A CA 1
ATOM 711 C C . PHE A 1 90 ? -22.500 -1.659 22.489 1.00 89.75 90 PHE A C 1
ATOM 713 O O . PHE A 1 90 ? -22.206 -1.369 21.334 1.00 89.75 90 PHE A O 1
ATOM 720 N N . ALA A 1 91 ? -23.475 -1.049 23.149 1.00 90.56 91 ALA A N 1
ATOM 721 C CA . ALA A 1 91 ? -24.317 -0.018 22.582 1.00 90.56 91 ALA A CA 1
ATOM 722 C C . ALA A 1 91 ? -24.345 1.200 23.510 1.00 90.56 91 ALA A C 1
ATOM 724 O O . ALA A 1 91 ? -24.775 1.128 24.666 1.00 90.56 91 ALA A O 1
ATOM 725 N N . VAL A 1 92 ? -23.914 2.339 22.977 1.00 92.31 92 VAL A N 1
ATOM 726 C CA . VAL A 1 92 ? -23.942 3.645 23.639 1.00 92.31 92 VAL A CA 1
ATOM 727 C C . VAL A 1 92 ? -24.930 4.527 22.886 1.00 92.31 92 VAL A C 1
ATOM 729 O O . VAL A 1 92 ? -24.875 4.621 21.665 1.00 92.31 92 VAL A O 1
ATOM 732 N N . ARG A 1 93 ? -25.869 5.136 23.609 1.00 92.69 93 ARG A N 1
ATOM 733 C CA . ARG A 1 93 ? -26.833 6.097 23.057 1.00 92.69 93 ARG A CA 1
ATOM 734 C C . ARG A 1 93 ? -26.247 7.494 22.986 1.00 92.69 93 ARG A C 1
ATOM 736 O O . ARG A 1 93 ? -26.471 8.172 21.998 1.00 92.69 93 ARG A O 1
ATOM 743 N N . GLU A 1 94 ? -25.574 7.910 24.054 1.00 94.38 94 GLU A N 1
ATOM 744 C CA . GLU A 1 94 ? -25.017 9.254 24.186 1.00 94.38 94 GLU A CA 1
ATOM 745 C C . GLU A 1 94 ? -23.889 9.275 25.223 1.00 94.38 94 GLU A C 1
ATOM 747 O O . GLU A 1 94 ? -23.898 8.480 26.175 1.00 94.38 94 GLU A O 1
ATOM 752 N N . ILE A 1 95 ? -22.940 10.194 25.052 1.00 96.31 95 ILE A N 1
ATOM 753 C CA . ILE A 1 95 ? -21.860 10.461 26.010 1.00 96.31 95 ILE A CA 1
ATOM 754 C C . ILE A 1 95 ? -21.835 11.956 26.306 1.00 96.31 95 ILE A C 1
ATOM 756 O O . ILE A 1 95 ? -21.632 12.762 25.408 1.00 96.31 95 ILE A O 1
ATOM 760 N N . GLU A 1 96 ? -21.955 12.319 27.577 1.00 97.69 96 GLU A N 1
ATOM 761 C CA . GLU A 1 96 ? -21.685 13.674 28.055 1.00 97.69 96 GLU A CA 1
ATOM 762 C C . GLU A 1 96 ? -20.359 13.667 28.828 1.00 97.69 96 GLU A C 1
ATOM 764 O O . GLU A 1 96 ? -20.097 12.763 29.629 1.00 97.69 96 GLU A O 1
ATOM 769 N N . LEU A 1 97 ? -19.513 14.672 28.621 1.00 97.56 97 LEU A N 1
ATOM 770 C CA . LEU A 1 97 ? -18.180 14.752 29.220 1.00 97.56 97 LEU A CA 1
ATOM 771 C C . LEU A 1 97 ? -17.839 16.208 29.491 1.00 97.56 97 LEU A C 1
ATOM 773 O O . LEU A 1 97 ? -17.874 17.035 28.586 1.00 97.56 97 LEU A O 1
ATOM 777 N N . GLY A 1 98 ? -17.448 16.534 30.716 1.00 96.81 98 GLY A N 1
ATOM 778 C CA . GLY A 1 98 ? -17.137 17.917 31.038 1.00 96.81 98 GLY A CA 1
ATOM 779 C C . GLY A 1 98 ? -16.778 18.136 32.489 1.00 96.81 98 GLY A C 1
ATOM 780 O O . GLY A 1 98 ? -16.080 17.316 33.091 1.00 96.81 98 GLY A O 1
ATOM 781 N N . GLU A 1 99 ? -17.239 19.256 33.040 1.00 96.25 99 GLU A N 1
ATOM 782 C CA . GLU A 1 99 ? -16.941 19.632 34.417 1.00 96.25 99 GLU A CA 1
ATOM 783 C C . GLU A 1 99 ? -18.187 19.918 35.251 1.00 96.25 99 GLU A C 1
ATOM 785 O O . GLU A 1 99 ? -19.183 20.436 34.752 1.00 96.25 99 GLU A O 1
ATOM 790 N N . ILE A 1 100 ? -18.125 19.605 36.544 1.00 94.56 100 ILE A N 1
ATOM 791 C CA . ILE A 1 100 ? -19.099 20.117 37.516 1.00 94.56 100 ILE A CA 1
ATOM 792 C C . ILE A 1 100 ? -18.579 21.453 38.050 1.00 94.56 100 ILE A C 1
ATOM 794 O O . ILE A 1 100 ? -17.511 21.516 38.662 1.00 94.56 100 ILE A O 1
ATOM 798 N N . ALA A 1 101 ? -19.343 22.518 37.826 1.00 88.50 101 ALA A N 1
ATOM 799 C CA . ALA A 1 101 ? -19.057 23.852 38.328 1.00 88.50 101 ALA A CA 1
ATOM 800 C C . ALA A 1 101 ? -19.212 23.940 39.858 1.00 88.50 101 ALA A C 1
ATOM 802 O O . ALA A 1 101 ? -19.802 23.080 40.511 1.00 88.50 101 ALA A O 1
ATOM 803 N N . ASN A 1 102 ? -18.696 25.021 40.452 1.00 86.94 102 ASN A N 1
ATOM 804 C CA . ASN A 1 102 ? -18.729 25.233 41.907 1.00 86.94 102 ASN A CA 1
ATOM 805 C C . ASN A 1 102 ? -20.153 25.284 42.496 1.00 86.94 102 ASN A C 1
ATOM 807 O O . ASN A 1 102 ? -20.327 25.073 43.693 1.00 86.94 102 ASN A O 1
ATOM 811 N N . ASP A 1 103 ? -21.159 25.586 41.675 1.00 90.06 103 ASP A N 1
ATOM 812 C CA . ASP A 1 103 ? -22.578 25.597 42.041 1.00 90.06 103 ASP A CA 1
ATOM 813 C C . ASP A 1 103 ? -23.259 24.222 41.882 1.00 90.06 103 ASP A C 1
ATOM 815 O O . ASP A 1 103 ? -24.460 24.093 42.119 1.00 90.06 103 ASP A O 1
ATOM 819 N N . GLY A 1 104 ? -22.498 23.191 41.502 1.00 89.56 104 GLY A N 1
ATOM 820 C CA . GLY A 1 104 ? -22.977 21.831 41.274 1.00 89.56 104 GLY A CA 1
ATOM 821 C C . GLY A 1 104 ? -23.575 21.594 39.887 1.00 89.56 104 GLY A C 1
ATOM 822 O O . GLY A 1 104 ? -24.005 20.472 39.614 1.00 89.56 104 GLY A O 1
ATOM 823 N N . GLN A 1 105 ? -23.613 22.600 39.003 1.00 93.94 105 GLN A N 1
ATOM 824 C CA . GLN A 1 105 ? -24.114 22.412 37.643 1.00 93.94 105 GLN A CA 1
ATOM 825 C C . GLN A 1 105 ? -23.096 21.664 36.785 1.00 93.94 105 GLN A C 1
ATOM 827 O O . GLN A 1 105 ? -21.910 21.989 36.773 1.00 93.94 105 GLN A O 1
ATOM 832 N N . PHE A 1 106 ? -23.569 20.663 36.047 1.00 95.69 106 PHE A N 1
ATOM 833 C CA . PHE A 1 106 ? -22.756 19.977 35.054 1.00 95.69 106 PHE A CA 1
ATOM 834 C C . PHE A 1 106 ? -22.715 20.795 33.762 1.00 95.69 106 PHE A C 1
ATOM 836 O O . PHE A 1 106 ? -23.757 21.112 33.186 1.00 95.69 106 PHE A O 1
ATOM 843 N N . HIS A 1 107 ? -21.507 21.120 33.320 1.00 95.94 107 HIS A N 1
ATOM 844 C CA . HIS A 1 107 ? -21.237 21.762 32.050 1.00 95.94 107 HIS A CA 1
ATOM 845 C C . HIS A 1 107 ? -20.651 20.730 31.090 1.00 95.94 107 HIS A C 1
ATOM 847 O O . HIS A 1 107 ? -19.481 20.354 31.203 1.00 95.94 107 HIS A O 1
ATOM 853 N N . ASP A 1 108 ? -21.489 20.265 30.168 1.00 96.88 108 ASP A N 1
ATOM 854 C CA . ASP A 1 108 ? -21.088 19.337 29.119 1.00 96.88 108 ASP A CA 1
ATOM 855 C C . ASP A 1 108 ? -20.217 20.045 28.076 1.00 96.88 108 ASP A C 1
ATOM 857 O O . ASP A 1 108 ? -20.585 21.094 27.544 1.00 96.88 108 ASP A O 1
ATOM 861 N N . LEU A 1 109 ? -19.051 19.469 27.797 1.00 96.25 109 LEU A N 1
ATOM 862 C CA . LEU A 1 109 ? -18.119 19.940 26.777 1.00 96.25 109 LEU A CA 1
ATOM 863 C C . LEU A 1 109 ? -18.280 19.166 25.463 1.00 96.25 109 LEU A C 1
ATOM 865 O O . LEU A 1 109 ? -17.692 19.561 24.453 1.00 96.25 109 LEU A O 1
ATOM 869 N N . VAL A 1 110 ? -19.061 18.081 25.452 1.00 95.94 110 VAL A N 1
ATOM 870 C CA . VAL A 1 110 ? -19.412 17.370 24.224 1.00 95.94 110 VAL A CA 1
ATOM 871 C C . VAL A 1 110 ? -20.393 18.219 23.427 1.00 95.94 110 VAL A C 1
ATOM 873 O O . VAL A 1 110 ? -21.398 18.720 23.932 1.00 95.94 110 VAL A O 1
ATOM 876 N N . ARG A 1 111 ? -20.094 18.398 22.143 1.00 96.19 111 ARG A N 1
ATOM 877 C CA . ARG A 1 111 ? -21.000 19.038 21.205 1.00 96.19 111 ARG A CA 1
ATOM 878 C C . ARG A 1 111 ? -21.868 17.974 20.556 1.00 96.19 111 ARG A C 1
ATOM 880 O O . ARG A 1 111 ? -21.347 17.121 19.843 1.00 96.19 111 ARG A O 1
ATOM 887 N N . HIS A 1 112 ? -23.173 18.096 20.771 1.00 95.81 112 HIS A N 1
ATOM 888 C CA . HIS A 1 112 ? -24.192 17.181 20.263 1.00 95.81 112 HIS A CA 1
ATOM 889 C C . HIS A 1 112 ? -24.822 17.704 18.970 1.00 95.81 112 HIS A C 1
ATOM 891 O O . HIS A 1 112 ? -25.424 18.780 18.951 1.00 95.81 112 HIS A O 1
ATOM 897 N N . ALA A 1 113 ? -24.698 16.954 17.880 1.00 94.50 113 ALA A N 1
ATOM 898 C CA . ALA A 1 113 ? -25.291 17.239 16.586 1.00 94.50 113 ALA A CA 1
ATOM 899 C C . ALA A 1 113 ? -25.520 15.944 15.779 1.00 94.50 113 ALA A C 1
ATOM 901 O O . ALA A 1 113 ? -24.686 15.044 15.804 1.00 94.50 113 ALA A O 1
ATOM 902 N N . PRO A 1 114 ? -26.577 15.869 14.947 1.00 88.56 114 PRO A N 1
ATOM 903 C CA . PRO A 1 114 ? -26.848 14.686 14.121 1.00 88.56 114 PRO A CA 1
ATOM 904 C C . PRO A 1 114 ? -25.789 14.347 13.056 1.00 88.56 114 PRO A C 1
ATOM 906 O O . PRO A 1 114 ? -25.889 13.304 12.419 1.00 88.56 114 PRO A O 1
ATOM 909 N N . GLY A 1 115 ? -24.830 15.237 12.783 1.00 85.44 115 GLY A N 1
ATOM 910 C CA . GLY A 1 115 ? -23.870 15.086 11.689 1.00 85.44 115 GLY A CA 1
ATOM 911 C C . GLY A 1 115 ? -22.435 15.378 12.113 1.00 85.44 115 GLY A C 1
ATOM 912 O O . GLY A 1 115 ? -22.187 16.254 12.943 1.00 85.44 115 GLY A O 1
ATOM 913 N N . ARG A 1 116 ? -21.482 14.693 11.466 1.00 83.81 116 ARG A N 1
ATOM 914 C CA . ARG A 1 116 ? -20.045 14.719 11.801 1.00 83.81 116 ARG A CA 1
ATOM 915 C C . ARG A 1 116 ? -19.412 16.113 11.879 1.00 83.81 116 ARG A C 1
ATOM 917 O O . ARG A 1 116 ? -18.481 16.314 12.639 1.00 83.81 116 ARG A O 1
ATOM 924 N N . HIS A 1 117 ? -19.912 17.086 11.114 1.00 87.94 117 HIS A N 1
ATOM 925 C CA . HIS A 1 117 ? -19.350 18.445 11.081 1.00 87.94 117 HIS A CA 1
ATOM 926 C C . HIS A 1 117 ? -19.774 19.321 12.273 1.00 87.94 117 HIS A C 1
ATOM 928 O O . HIS A 1 117 ? -19.197 20.384 12.490 1.00 87.94 117 HIS A O 1
ATOM 934 N N . GLY A 1 118 ? -20.802 18.908 13.020 1.00 92.69 118 GLY A N 1
ATOM 935 C CA . GLY A 1 118 ? -21.275 19.609 14.215 1.00 92.69 118 GLY A CA 1
ATOM 936 C C . GLY A 1 118 ? -21.047 18.842 15.516 1.00 92.69 118 GLY A C 1
ATOM 937 O O . GLY A 1 118 ? -21.153 19.455 16.570 1.00 92.69 118 GLY A O 1
ATOM 938 N N . GLN A 1 119 ? -20.768 17.541 15.445 1.00 94.56 119 GLN A N 1
ATOM 939 C CA . GLN A 1 119 ? -20.579 16.644 16.587 1.00 94.56 119 GLN A CA 1
ATOM 940 C C . GLN A 1 119 ? -19.118 16.683 17.061 1.00 94.56 119 GLN A C 1
ATOM 942 O O . GLN A 1 119 ? -18.209 16.838 16.243 1.00 94.56 119 GLN A O 1
ATOM 947 N N . THR A 1 120 ? -18.869 16.520 18.364 1.00 94.44 120 THR A N 1
ATOM 948 C CA . THR A 1 120 ? -17.515 16.192 18.851 1.00 94.44 120 THR A CA 1
ATOM 949 C C . THR A 1 120 ? -17.048 14.894 18.196 1.00 94.44 120 THR A C 1
ATOM 951 O O . THR A 1 120 ? -17.783 13.916 18.195 1.00 94.44 120 THR A O 1
ATOM 954 N N . ILE A 1 121 ? -15.838 14.861 17.637 1.00 92.31 121 ILE A N 1
ATOM 955 C CA . ILE A 1 121 ? -15.339 13.671 16.936 1.00 92.31 121 ILE A CA 1
ATOM 956 C C . ILE A 1 121 ? -15.313 12.473 17.897 1.00 92.31 121 ILE A C 1
ATOM 958 O O . ILE A 1 121 ? -14.722 12.550 18.973 1.00 92.31 121 ILE A O 1
ATOM 962 N N . VAL A 1 122 ? -15.951 11.376 17.489 1.00 89.69 122 VAL A N 1
ATOM 963 C CA . VAL A 1 122 ? -15.962 10.100 18.209 1.00 89.69 122 VAL A CA 1
ATOM 964 C C . VAL A 1 122 ? -15.420 9.028 17.277 1.00 89.69 122 VAL A C 1
ATOM 966 O O . VAL A 1 122 ? -15.924 8.856 16.168 1.00 89.69 122 VAL A O 1
ATOM 969 N N . TYR A 1 123 ? -14.421 8.301 17.761 1.00 87.50 123 TYR A N 1
ATOM 970 C CA . TYR A 1 123 ? -13.891 7.106 17.117 1.00 87.50 123 TYR A CA 1
ATOM 971 C C . TYR A 1 123 ? -14.388 5.872 17.868 1.00 87.50 123 TYR A C 1
ATOM 973 O O . TYR A 1 123 ? -14.504 5.889 19.096 1.00 87.50 123 TYR A O 1
ATOM 981 N N . VAL A 1 124 ? -14.690 4.806 17.133 1.00 84.62 124 VAL A N 1
ATOM 982 C CA . VAL A 1 124 ? -15.125 3.519 17.687 1.00 84.62 124 VAL A CA 1
ATOM 983 C C . VAL A 1 124 ? -14.286 2.407 17.070 1.00 84.62 124 VAL A C 1
ATOM 985 O O . VAL A 1 124 ? -13.962 2.474 15.891 1.00 84.62 124 VAL A O 1
ATOM 988 N N . SER A 1 125 ? -13.937 1.390 17.861 1.00 72.19 125 SER A N 1
ATOM 989 C CA . SER A 1 125 ? -13.108 0.259 17.409 1.00 72.19 125 SER A CA 1
ATOM 990 C C . SER A 1 125 ? -13.825 -0.685 16.441 1.00 72.19 125 SER A C 1
ATOM 992 O O . SER A 1 125 ? -13.193 -1.498 15.780 1.00 72.19 125 SER A O 1
ATOM 994 N N . SER A 1 126 ? -15.154 -0.610 16.386 1.00 68.81 126 SER A N 1
ATOM 995 C CA . SER A 1 126 ? -15.974 -1.190 15.327 1.00 68.81 126 SER A CA 1
ATOM 996 C C . SER A 1 126 ? -17.312 -0.463 15.304 1.00 68.81 126 SER A C 1
ATOM 998 O O . SER A 1 126 ? -17.865 -0.114 16.352 1.00 68.81 126 SER A O 1
ATOM 1000 N N . THR A 1 127 ? -17.840 -0.225 14.113 1.00 64.12 127 THR A N 1
ATOM 1001 C CA . THR A 1 127 ? -19.274 -0.027 13.929 1.00 64.12 127 THR A CA 1
ATOM 1002 C C . THR A 1 127 ? -19.904 -1.391 13.685 1.00 64.12 127 THR A C 1
ATOM 1004 O O . THR A 1 127 ? -19.275 -2.286 13.119 1.00 64.12 127 THR A O 1
ATOM 1007 N N . ASP A 1 128 ? -21.143 -1.580 14.137 1.00 59.97 128 ASP A N 1
ATOM 1008 C CA . ASP A 1 128 ? -21.914 -2.754 13.732 1.00 59.97 128 ASP A CA 1
ATOM 1009 C C . ASP A 1 128 ? -21.905 -2.802 12.190 1.00 59.97 128 ASP A C 1
ATOM 1011 O O . ASP A 1 128 ? -22.265 -1.785 11.582 1.00 59.97 128 ASP A O 1
ATOM 1015 N N . PRO A 1 129 ? -21.516 -3.919 11.534 1.00 54.88 129 PRO A N 1
ATOM 1016 C CA . PRO A 1 129 ? -21.588 -4.087 10.073 1.00 54.88 129 PRO A CA 1
ATOM 1017 C C . PRO A 1 129 ? -23.043 -4.124 9.559 1.00 54.88 129 PRO A C 1
ATOM 1019 O O . PRO A 1 129 ? -23.379 -4.741 8.546 1.00 54.88 129 PRO A O 1
ATOM 1022 N N . TRP A 1 130 ? -23.953 -3.497 10.298 1.00 56.69 130 TRP A N 1
ATOM 1023 C CA . TRP A 1 130 ? -25.366 -3.447 10.056 1.00 56.69 130 TRP A CA 1
ATOM 1024 C C . TRP A 1 130 ? -25.654 -2.617 8.813 1.00 56.69 130 TRP A C 1
ATOM 1026 O O . TRP A 1 130 ? -25.727 -1.390 8.844 1.00 56.69 130 TRP A O 1
ATOM 1036 N N . HIS A 1 131 ? -25.944 -3.314 7.726 1.00 61.25 131 HIS A N 1
ATOM 1037 C CA . HIS A 1 131 ? -26.739 -2.761 6.646 1.00 61.25 131 HIS A CA 1
ATOM 1038 C C . HIS A 1 131 ? -28.190 -3.206 6.851 1.00 61.25 131 HIS A C 1
ATOM 1040 O O . HIS A 1 131 ? -28.520 -4.392 6.790 1.00 61.25 131 HIS A O 1
ATOM 1046 N N . ARG A 1 132 ? -29.100 -2.261 7.101 1.00 65.88 132 ARG A N 1
ATOM 1047 C CA . ARG A 1 132 ? -30.538 -2.499 6.918 1.00 65.88 132 ARG A CA 1
ATOM 1048 C C . ARG A 1 132 ? -30.793 -2.677 5.428 1.00 65.88 132 ARG A C 1
ATOM 1050 O O . ARG A 1 132 ? -30.071 -2.141 4.595 1.00 65.88 132 ARG A O 1
ATOM 1057 N N . ALA A 1 133 ? -31.921 -3.287 5.078 1.00 74.19 133 ALA A N 1
ATOM 1058 C CA . ALA A 1 133 ? -32.380 -3.309 3.688 1.00 74.19 133 ALA A CA 1
ATOM 1059 C C . ALA A 1 133 ? -32.463 -1.898 3.055 1.00 74.19 133 ALA A C 1
ATOM 1061 O O . ALA A 1 133 ? -32.279 -1.755 1.854 1.00 74.19 133 ALA A O 1
ATOM 1062 N N . GLN A 1 134 ? -32.713 -0.856 3.860 1.00 79.19 134 GLN A N 1
ATOM 1063 C CA . GLN A 1 134 ? -32.713 0.544 3.412 1.00 79.19 134 GLN A CA 1
ATOM 1064 C C . GLN A 1 134 ? -31.315 1.155 3.217 1.00 79.19 134 GLN A C 1
ATOM 1066 O O . GLN A 1 134 ? -31.218 2.199 2.584 1.00 79.19 134 GLN A O 1
ATOM 1071 N N . ASP A 1 135 ? -30.265 0.546 3.775 1.00 76.19 135 ASP A N 1
ATOM 1072 C CA . ASP A 1 135 ? -28.881 1.017 3.643 1.00 76.19 135 ASP A CA 1
ATOM 1073 C C . ASP A 1 135 ? -28.222 0.463 2.358 1.00 76.19 135 ASP A C 1
ATOM 1075 O O . ASP A 1 135 ? -27.079 0.794 2.060 1.00 76.19 135 ASP A O 1
ATOM 1079 N N . ILE A 1 136 ? -28.944 -0.354 1.573 1.00 77.81 136 ILE A N 1
ATOM 1080 C CA . ILE A 1 136 ? -28.514 -0.803 0.243 1.00 77.81 136 ILE A CA 1
ATOM 1081 C C . ILE A 1 136 ? -28.435 0.408 -0.690 1.00 77.81 136 ILE A C 1
ATOM 1083 O O . ILE A 1 136 ? -29.455 1.020 -1.023 1.00 77.81 136 ILE A O 1
ATOM 1087 N N . ASP A 1 137 ? -27.233 0.711 -1.177 1.00 81.44 137 ASP A N 1
ATOM 1088 C CA . ASP A 1 137 ? -27.048 1.704 -2.227 1.00 81.44 137 ASP A CA 1
ATOM 1089 C C . ASP A 1 137 ? -27.348 1.101 -3.604 1.00 81.44 137 ASP A C 1
ATOM 1091 O O . ASP A 1 137 ? -26.513 0.450 -4.226 1.00 81.44 137 ASP A O 1
ATOM 1095 N N . GLY A 1 138 ? -28.549 1.368 -4.118 1.00 84.56 138 GLY A N 1
ATOM 1096 C CA . GLY A 1 138 ? -28.962 0.932 -5.455 1.00 84.56 138 GLY A CA 1
ATOM 1097 C C . GLY A 1 138 ? -28.196 1.580 -6.619 1.00 84.56 138 GLY A C 1
ATOM 1098 O O . GLY A 1 138 ? -28.511 1.284 -7.771 1.00 84.56 138 GLY A O 1
ATOM 1099 N N . LYS A 1 139 ? -27.245 2.486 -6.355 1.00 84.25 139 LYS A N 1
ATOM 1100 C CA . LYS A 1 139 ? -26.345 3.061 -7.366 1.00 84.25 139 LYS A CA 1
ATOM 1101 C C . LYS A 1 139 ? -24.995 2.351 -7.446 1.00 84.25 139 LYS A C 1
ATOM 1103 O O . LYS A 1 139 ? -24.247 2.634 -8.379 1.00 84.25 139 LYS A O 1
ATOM 1108 N N . THR A 1 140 ? -24.711 1.448 -6.513 1.00 79.25 140 THR A N 1
ATOM 1109 C CA . THR A 1 140 ? -23.449 0.716 -6.439 1.00 79.25 140 THR A CA 1
ATOM 1110 C C . THR A 1 140 ? -23.699 -0.754 -6.771 1.00 79.25 140 THR A C 1
ATOM 1112 O O . THR A 1 140 ? -24.555 -1.403 -6.173 1.00 79.25 140 THR A O 1
ATOM 1115 N N . GLU A 1 141 ? -22.963 -1.291 -7.743 1.00 78.88 141 GLU A N 1
ATOM 1116 C CA . GLU A 1 141 ? -22.982 -2.712 -8.097 1.00 78.88 141 GLU A CA 1
ATOM 1117 C C . GLU A 1 141 ? -21.570 -3.269 -7.920 1.00 78.88 141 GLU A C 1
ATOM 1119 O O . GLU A 1 141 ? -20.623 -2.745 -8.501 1.00 78.88 141 GLU A O 1
ATOM 1124 N N . GLN A 1 142 ? -21.429 -4.330 -7.124 1.00 82.06 142 GLN A N 1
ATOM 1125 C CA . GLN A 1 142 ? -20.176 -5.074 -7.026 1.00 82.06 142 GLN A CA 1
ATOM 1126 C C . GLN A 1 142 ? -20.223 -6.265 -7.989 1.00 82.06 142 GLN A C 1
ATOM 1128 O O . GLN A 1 142 ? -21.208 -7.017 -7.988 1.00 82.06 142 GLN A O 1
ATOM 1133 N N . PRO A 1 143 ? -19.187 -6.478 -8.817 1.00 87.12 143 PRO A N 1
ATOM 1134 C CA . PRO A 1 143 ? -19.164 -7.618 -9.713 1.00 87.12 143 PRO A CA 1
ATOM 1135 C C . PRO A 1 143 ? -19.127 -8.919 -8.904 1.00 87.12 143 PRO A C 1
ATOM 1137 O O . PRO A 1 143 ? -18.299 -9.109 -8.017 1.00 87.12 143 PRO A O 1
ATOM 1140 N N . GLY A 1 144 ? -20.005 -9.864 -9.238 1.00 90.94 144 GLY A N 1
ATOM 1141 C CA . GLY A 1 144 ? -19.985 -11.174 -8.589 1.00 90.94 144 GLY A CA 1
ATOM 1142 C C . GLY A 1 144 ? -18.687 -11.947 -8.871 1.00 90.94 144 GLY A C 1
ATOM 1143 O O . GLY A 1 144 ? -18.119 -11.855 -9.961 1.00 90.94 144 GLY A O 1
ATOM 1144 N N . LEU A 1 145 ? -18.272 -12.806 -7.933 1.00 92.62 145 LEU A N 1
ATOM 1145 C CA . LEU A 1 145 ? -17.044 -13.621 -8.022 1.00 92.62 145 LEU A CA 1
ATOM 1146 C C . LEU A 1 145 ? -16.907 -14.387 -9.350 1.00 92.62 145 LEU A C 1
ATOM 1148 O O . LEU A 1 145 ? -15.832 -14.455 -9.941 1.00 92.62 145 LEU A O 1
ATOM 1152 N N . ASP A 1 146 ? -18.010 -14.948 -9.856 1.00 94.25 146 ASP A N 1
ATOM 1153 C CA . ASP A 1 146 ? -18.039 -15.660 -11.139 1.00 94.25 146 ASP A CA 1
ATOM 1154 C C . ASP A 1 146 ? -17.722 -14.755 -12.334 1.00 94.25 146 ASP A C 1
ATOM 1156 O O . ASP A 1 146 ? -17.087 -15.209 -13.287 1.00 94.25 146 ASP A O 1
ATOM 1160 N N . PHE A 1 147 ? -18.195 -13.508 -12.312 1.00 92.06 147 PHE A N 1
ATOM 1161 C CA . PHE A 1 147 ? -17.940 -12.548 -13.378 1.00 92.06 147 PHE A CA 1
ATOM 1162 C C . PHE A 1 147 ? -16.450 -12.215 -13.420 1.00 92.06 147 PHE A C 1
ATOM 1164 O O . PHE A 1 147 ? -15.822 -12.369 -14.468 1.00 92.06 147 PHE A O 1
ATOM 1171 N N . VAL A 1 148 ? -15.869 -11.872 -12.267 1.00 90.75 148 VAL A N 1
ATOM 1172 C CA . VAL A 1 148 ? -14.444 -11.545 -12.146 1.00 90.75 148 VAL A CA 1
ATOM 1173 C C . VAL A 1 148 ? -13.573 -12.740 -12.544 1.00 90.75 148 VAL A C 1
ATOM 1175 O O . VAL A 1 148 ? -12.762 -12.627 -13.464 1.00 90.75 148 VAL A O 1
ATOM 1178 N N . LEU A 1 149 ? -13.779 -13.912 -11.935 1.00 92.56 149 LEU A N 1
ATOM 1179 C CA . LEU A 1 149 ? -12.875 -15.065 -12.066 1.00 92.56 149 LEU A CA 1
ATOM 1180 C C . LEU A 1 149 ? -13.015 -15.847 -13.380 1.00 92.56 149 LEU A C 1
ATOM 1182 O O . LEU A 1 149 ? -12.127 -16.627 -13.724 1.00 92.56 149 LEU A O 1
ATOM 1186 N N . ARG A 1 150 ? -14.104 -15.657 -14.138 1.00 92.50 150 ARG A N 1
ATOM 1187 C CA . ARG A 1 150 ? -14.233 -16.199 -15.509 1.00 92.50 150 ARG A CA 1
ATOM 1188 C C . ARG A 1 150 ? -13.843 -15.212 -16.594 1.00 92.50 150 ARG A C 1
ATOM 1190 O O . ARG A 1 150 ? -13.723 -15.605 -17.757 1.00 92.50 150 ARG A O 1
ATOM 1197 N N . SER A 1 151 ? -13.705 -13.938 -16.246 1.00 90.69 151 SER A N 1
ATOM 1198 C CA . SER A 1 151 ? -13.223 -12.932 -17.179 1.00 90.69 151 SER A CA 1
ATOM 1199 C C . SER A 1 151 ? -11.738 -13.150 -17.497 1.00 90.69 151 SER A C 1
ATOM 1201 O O . SER A 1 151 ? -11.070 -14.040 -16.974 1.00 90.69 151 SER A O 1
ATOM 1203 N N . ARG A 1 152 ? -11.192 -12.294 -18.364 1.00 88.75 152 ARG A N 1
ATOM 1204 C CA . ARG A 1 152 ? -9.749 -12.250 -18.636 1.00 88.75 152 ARG A CA 1
ATOM 1205 C C . ARG A 1 152 ? -8.988 -11.303 -17.702 1.00 88.75 152 ARG A C 1
ATOM 1207 O O . ARG A 1 152 ? -7.805 -11.088 -17.953 1.00 88.75 152 ARG A O 1
ATOM 1214 N N . LEU A 1 153 ? -9.629 -10.750 -16.665 1.00 87.31 153 LEU A N 1
ATOM 1215 C CA . LEU A 1 153 ? -9.010 -9.776 -15.754 1.00 87.31 153 LEU A CA 1
ATOM 1216 C C . LEU A 1 153 ? -7.748 -10.334 -15.092 1.00 87.31 153 LEU A C 1
ATOM 1218 O O . LEU A 1 153 ? -6.715 -9.675 -15.094 1.00 87.31 153 LEU A O 1
ATOM 1222 N N . THR A 1 154 ? -7.777 -11.589 -14.641 1.00 86.06 154 THR A N 1
ATOM 1223 C CA . THR A 1 154 ? -6.607 -12.230 -14.018 1.00 86.06 154 THR A CA 1
ATOM 1224 C C . THR A 1 154 ? -5.545 -12.671 -15.027 1.00 86.06 154 THR A C 1
ATOM 1226 O O . THR A 1 154 ? -4.523 -13.236 -14.648 1.00 86.06 154 THR A O 1
ATOM 1229 N N . ASN A 1 155 ? -5.782 -12.493 -16.334 1.00 86.44 155 ASN A N 1
ATOM 1230 C CA . ASN A 1 155 ? -4.963 -13.067 -17.402 1.00 86.44 155 ASN A CA 1
ATOM 1231 C C . ASN A 1 155 ? -4.762 -14.597 -17.253 1.00 86.44 155 ASN A C 1
ATOM 1233 O O . ASN A 1 155 ? -3.714 -15.140 -17.604 1.00 86.44 155 ASN A O 1
ATOM 1237 N N . ASN A 1 156 ? -5.779 -15.296 -16.731 1.00 86.06 156 ASN A N 1
ATOM 1238 C CA . ASN A 1 156 ? -5.750 -16.722 -16.368 1.00 86.06 156 ASN A CA 1
ATOM 1239 C C . ASN A 1 156 ? -4.709 -17.088 -15.291 1.00 86.06 156 ASN A C 1
ATOM 1241 O O . ASN A 1 156 ? -4.341 -18.258 -15.166 1.00 86.06 156 ASN A O 1
ATOM 1245 N N . LEU A 1 157 ? -4.218 -16.112 -14.528 1.00 88.88 157 LEU A N 1
ATOM 1246 C CA . LEU A 1 157 ? -3.396 -16.351 -13.349 1.00 88.88 157 LEU A CA 1
ATOM 1247 C C . LEU A 1 157 ? -4.290 -16.572 -12.116 1.00 88.88 157 LEU A C 1
ATOM 1249 O O . LEU A 1 157 ? -5.442 -16.124 -12.106 1.00 88.88 157 LEU A O 1
ATOM 1253 N N . PRO A 1 158 ? -3.788 -17.272 -11.083 1.00 92.56 158 PRO A N 1
ATOM 1254 C CA . PRO A 1 158 ? -4.468 -17.343 -9.797 1.00 92.56 158 PRO A CA 1
ATOM 1255 C C . PRO A 1 158 ? -4.660 -15.951 -9.180 1.00 92.56 158 PRO A C 1
ATOM 1257 O O . PRO A 1 158 ? -3.778 -15.103 -9.312 1.00 92.56 158 PRO A O 1
ATOM 1260 N N . ALA A 1 159 ? -5.789 -15.731 -8.505 1.00 93.12 159 ALA A N 1
ATOM 1261 C CA . ALA A 1 159 ? -6.106 -14.462 -7.843 1.00 93.12 159 ALA A CA 1
ATOM 1262 C C . ALA A 1 159 ? -5.823 -14.522 -6.334 1.00 93.12 159 ALA A C 1
ATOM 1264 O O . ALA A 1 159 ? -6.063 -15.559 -5.708 1.00 93.12 159 ALA A O 1
ATOM 1265 N N . LEU A 1 160 ? -5.337 -13.422 -5.757 1.00 95.50 160 LEU A N 1
ATOM 1266 C CA . LEU A 1 160 ? -5.408 -13.189 -4.315 1.00 95.50 160 LEU A CA 1
ATOM 1267 C C . LEU A 1 160 ? -6.856 -12.816 -3.981 1.00 95.50 160 LEU A C 1
ATOM 1269 O O . LEU A 1 160 ? -7.429 -11.967 -4.659 1.00 95.50 160 LEU A O 1
ATOM 1273 N N . ILE A 1 161 ? -7.460 -13.505 -3.016 1.00 95.69 161 ILE A N 1
ATOM 1274 C CA . ILE A 1 161 ? -8.860 -13.288 -2.636 1.00 95.69 161 ILE A CA 1
ATOM 1275 C C . ILE A 1 161 ? -8.894 -12.610 -1.265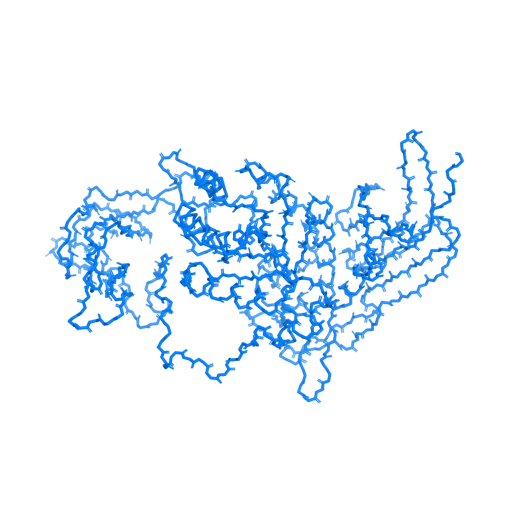 1.00 95.69 161 ILE A C 1
ATOM 1277 O O . ILE A 1 161 ? -8.409 -13.229 -0.312 1.00 95.69 161 ILE A O 1
ATOM 1281 N N . PRO A 1 162 ? -9.447 -11.392 -1.145 1.00 94.62 162 PRO A N 1
ATOM 1282 C CA . PRO A 1 162 ? -9.659 -10.765 0.151 1.00 94.62 162 PRO A CA 1
ATOM 1283 C C . PRO A 1 162 ? -10.810 -11.452 0.890 1.00 94.62 162 PRO A C 1
ATOM 1285 O O . PRO A 1 162 ? -11.762 -11.927 0.274 1.00 94.62 162 PRO A O 1
ATOM 1288 N N . LEU A 1 163 ? -10.724 -11.513 2.216 1.00 95.69 163 LEU A N 1
ATOM 1289 C CA . LEU A 1 163 ? -11.762 -12.056 3.085 1.00 95.69 163 LEU A CA 1
ATOM 1290 C C . LEU A 1 163 ? -12.010 -11.104 4.253 1.00 95.69 163 LEU A C 1
ATOM 1292 O O . LEU A 1 163 ? -11.070 -10.744 4.965 1.00 95.69 163 LEU A O 1
ATOM 1296 N N . GLY A 1 164 ? -13.272 -10.750 4.492 1.00 92.81 164 GLY A N 1
ATOM 1297 C CA . GLY A 1 164 ? -13.655 -9.908 5.622 1.00 92.81 164 GLY A CA 1
ATOM 1298 C C . GLY A 1 164 ? -13.352 -10.570 6.971 1.00 92.81 164 GLY A C 1
ATOM 1299 O O . GLY A 1 164 ? -13.674 -11.740 7.190 1.00 92.81 164 GLY A O 1
ATOM 1300 N N . ILE A 1 165 ? -12.731 -9.815 7.884 1.00 92.38 165 ILE A N 1
ATOM 1301 C CA . ILE A 1 165 ? -12.429 -10.262 9.258 1.00 92.38 165 ILE A CA 1
ATOM 1302 C C . ILE A 1 165 ? -13.121 -9.384 10.303 1.00 92.38 165 ILE A C 1
ATOM 1304 O O . ILE A 1 165 ? -13.744 -9.922 11.214 1.00 92.38 165 ILE A O 1
ATOM 1308 N N . LEU A 1 166 ? -13.021 -8.056 10.181 1.00 87.88 166 LEU A N 1
ATOM 1309 C CA . LEU A 1 166 ? -13.617 -7.112 11.136 1.00 87.88 166 LEU A CA 1
ATOM 1310 C C . LEU A 1 166 ? -15.112 -6.882 10.886 1.00 87.88 166 LEU A C 1
ATOM 1312 O O . LEU A 1 166 ? -15.904 -6.921 11.825 1.00 87.88 166 LEU A O 1
ATOM 1316 N N . TYR A 1 167 ? -15.501 -6.701 9.622 1.00 83.00 167 TYR A N 1
ATOM 1317 C CA . TYR A 1 167 ? -16.879 -6.387 9.220 1.00 83.00 167 TYR A CA 1
ATOM 1318 C C . TYR A 1 167 ? -17.567 -7.540 8.486 1.00 83.00 167 TYR A C 1
ATOM 1320 O O . TYR A 1 167 ? -18.406 -7.327 7.615 1.00 83.00 167 TYR A O 1
ATOM 1328 N N . ASP A 1 168 ? -17.216 -8.775 8.837 1.00 84.38 168 ASP A N 1
ATOM 1329 C CA . ASP A 1 168 ? -17.880 -9.971 8.328 1.00 84.38 168 ASP A CA 1
ATOM 1330 C C . ASP A 1 168 ? -17.909 -11.076 9.397 1.00 84.38 168 ASP A C 1
ATOM 1332 O O . ASP A 1 168 ? -17.377 -10.933 10.499 1.00 84.38 168 ASP A O 1
ATOM 1336 N N . THR A 1 169 ? -18.563 -12.193 9.096 1.00 85.38 169 THR A N 1
ATOM 1337 C CA . THR A 1 169 ? -18.631 -13.356 9.975 1.00 85.38 169 THR A CA 1
ATOM 1338 C C . THR A 1 169 ? -17.723 -14.479 9.473 1.00 85.38 169 THR A C 1
ATOM 1340 O O . THR A 1 169 ? -17.612 -14.706 8.265 1.00 85.38 169 THR A O 1
ATOM 1343 N N . PRO A 1 170 ? -17.140 -15.287 10.380 1.00 88.75 170 PRO A N 1
ATOM 1344 C CA . PRO A 1 170 ? -16.384 -16.470 9.981 1.00 88.75 170 PRO A CA 1
ATOM 1345 C C . PRO A 1 170 ? -17.173 -17.441 9.091 1.00 88.75 170 PRO A C 1
ATOM 1347 O O . PRO A 1 170 ? -16.572 -18.142 8.282 1.00 88.75 170 PRO A O 1
ATOM 1350 N N . ASP A 1 171 ? -18.499 -17.516 9.247 1.00 90.19 171 ASP A N 1
ATOM 1351 C CA . ASP A 1 171 ? -19.348 -18.414 8.459 1.00 90.19 171 ASP A CA 1
ATOM 1352 C C . ASP A 1 171 ? -19.516 -17.920 7.013 1.00 90.19 171 ASP A C 1
ATOM 1354 O O . ASP A 1 171 ? -19.438 -18.734 6.090 1.00 90.19 171 ASP A O 1
ATOM 1358 N N . ASN A 1 172 ? -19.653 -16.604 6.800 1.00 91.31 172 ASN A N 1
ATOM 1359 C CA . ASN A 1 172 ? -19.647 -16.003 5.462 1.00 91.31 172 ASN A CA 1
ATOM 1360 C C . ASN A 1 172 ? -18.308 -16.239 4.761 1.00 91.31 172 ASN A C 1
ATOM 1362 O O . ASN A 1 172 ? -18.289 -16.770 3.650 1.00 91.31 172 ASN A O 1
ATOM 1366 N N . GLY A 1 173 ? -17.193 -15.962 5.444 1.00 93.44 173 GLY A N 1
ATOM 1367 C CA . GLY A 1 173 ? -15.870 -16.180 4.866 1.00 93.44 173 GLY A CA 1
ATOM 1368 C C . GLY A 1 173 ? -15.605 -17.654 4.525 1.00 93.44 173 GLY A C 1
ATOM 1369 O O . GLY A 1 173 ? -15.091 -17.989 3.458 1.00 93.44 173 GLY A O 1
ATOM 1370 N N . VAL A 1 174 ? -16.035 -18.585 5.382 1.00 95.62 174 VAL A N 1
ATOM 1371 C CA . VAL A 1 174 ? -15.996 -20.026 5.078 1.00 95.62 174 VAL A CA 1
ATOM 1372 C C . VAL A 1 174 ? -16.839 -20.364 3.845 1.00 95.62 174 VAL A C 1
ATOM 1374 O O . VAL A 1 174 ? -16.378 -21.123 2.987 1.00 95.62 174 VAL A O 1
ATOM 1377 N N . ALA A 1 175 ? -18.052 -19.821 3.743 1.00 96.75 175 ALA A N 1
ATOM 1378 C CA . ALA A 1 175 ? -18.947 -20.074 2.620 1.00 96.75 175 ALA A CA 1
ATOM 1379 C C . ALA A 1 175 ? -18.366 -19.556 1.294 1.00 96.75 175 ALA A C 1
ATOM 1381 O O . ALA A 1 175 ? -18.426 -20.270 0.288 1.00 96.75 175 ALA A O 1
ATOM 1382 N N . GLU A 1 176 ? -17.747 -18.374 1.298 1.00 96.75 176 GLU A N 1
ATOM 1383 C CA . GLU A 1 176 ? -17.044 -17.820 0.141 1.00 96.75 176 GLU A CA 1
ATOM 1384 C C . GLU A 1 176 ? -15.927 -18.757 -0.332 1.00 96.75 176 GLU A C 1
ATOM 1386 O O . GLU A 1 176 ? -15.909 -19.191 -1.488 1.00 96.75 176 GLU A O 1
ATOM 1391 N N . ILE A 1 177 ? -15.027 -19.160 0.568 1.00 97.75 177 ILE A N 1
ATOM 1392 C CA . ILE A 1 177 ? -13.898 -20.016 0.188 1.00 97.75 177 ILE A CA 1
ATOM 1393 C C . ILE A 1 177 ? -14.372 -21.401 -0.267 1.00 97.75 177 ILE A C 1
ATOM 1395 O O . ILE A 1 177 ? -13.864 -21.940 -1.256 1.00 97.75 177 ILE A O 1
ATOM 1399 N N . GLN A 1 178 ? -15.382 -21.984 0.383 1.00 97.69 178 GLN A N 1
ATOM 1400 C CA . GLN A 1 178 ? -15.989 -23.237 -0.076 1.00 97.69 178 GLN A CA 1
ATOM 1401 C C . GLN A 1 178 ? -16.588 -23.104 -1.476 1.00 97.69 178 GLN A C 1
ATOM 1403 O O . GLN A 1 178 ? -16.426 -24.010 -2.303 1.00 97.69 178 GLN A O 1
ATOM 1408 N N . TYR A 1 179 ? -17.259 -21.986 -1.757 1.00 97.94 179 TYR A N 1
ATOM 1409 C CA . TYR A 1 179 ? -17.799 -21.696 -3.076 1.00 97.94 179 TYR A CA 1
ATOM 1410 C C . TYR A 1 179 ? -16.681 -21.662 -4.126 1.00 97.94 179 TYR A C 1
ATOM 1412 O O . TYR A 1 179 ? -16.747 -22.404 -5.111 1.00 97.94 179 TYR A O 1
ATOM 1420 N N . LEU A 1 180 ? -15.618 -20.889 -3.890 1.00 97.38 180 LEU A N 1
ATOM 1421 C CA . LEU A 1 180 ? -14.483 -20.757 -4.809 1.00 97.38 180 LEU A CA 1
ATOM 1422 C C . LEU A 1 180 ? -13.781 -22.098 -5.078 1.00 97.38 180 LEU A C 1
ATOM 1424 O O . LEU A 1 180 ? -13.503 -22.440 -6.233 1.00 97.38 180 LEU A O 1
ATOM 1428 N N . LEU A 1 181 ? -13.567 -22.901 -4.032 1.00 97.00 181 LEU A N 1
ATOM 1429 C CA . LEU A 1 181 ? -12.972 -24.235 -4.145 1.00 97.00 181 LEU A CA 1
ATOM 1430 C C . LEU A 1 181 ? -13.856 -25.198 -4.944 1.00 97.00 181 LEU A C 1
ATOM 1432 O O . LEU A 1 181 ? -13.354 -25.915 -5.812 1.00 97.00 181 LEU A O 1
ATOM 1436 N N . LYS A 1 182 ? -15.173 -25.195 -4.703 1.00 97.81 182 LYS A N 1
ATOM 1437 C CA . LYS A 1 182 ? -16.139 -26.026 -5.442 1.00 97.81 182 LYS A CA 1
ATOM 1438 C C . LYS A 1 182 ? -16.214 -25.646 -6.922 1.00 97.81 182 LYS A C 1
ATOM 1440 O O . LYS A 1 182 ? -16.497 -26.498 -7.762 1.00 97.81 182 LYS A O 1
ATOM 1445 N N . ARG A 1 183 ? -15.967 -24.376 -7.251 1.00 97.12 183 ARG A N 1
ATOM 1446 C CA . ARG A 1 183 ? -15.872 -23.889 -8.634 1.00 97.12 183 ARG A CA 1
ATOM 1447 C C . ARG A 1 183 ? -14.539 -24.199 -9.311 1.00 97.12 183 ARG A C 1
ATOM 1449 O O . ARG A 1 183 ? -14.445 -24.007 -10.520 1.00 97.12 183 ARG A O 1
ATOM 1456 N N . HIS A 1 184 ? -13.550 -24.694 -8.567 1.00 95.38 184 HIS A N 1
ATOM 1457 C CA . HIS A 1 184 ? -12.188 -24.932 -9.045 1.00 95.38 184 HIS A CA 1
ATOM 1458 C C . HIS A 1 184 ? -11.505 -23.670 -9.593 1.00 95.38 184 HIS A C 1
ATOM 1460 O O . HIS A 1 184 ? -10.704 -23.756 -10.526 1.00 95.38 184 HIS A O 1
ATOM 1466 N N . TYR A 1 185 ? -11.808 -22.497 -9.026 1.00 95.62 185 TYR A N 1
ATOM 1467 C CA . TYR A 1 185 ? -11.086 -21.283 -9.397 1.00 95.62 185 TYR A CA 1
ATOM 1468 C C . TYR A 1 185 ? -9.635 -21.339 -8.892 1.00 95.62 185 TYR A C 1
ATOM 1470 O O . TYR A 1 185 ? -9.387 -21.840 -7.791 1.00 95.62 185 TYR A O 1
ATOM 1478 N N . PRO A 1 186 ? -8.658 -20.861 -9.685 1.00 92.94 186 PRO A N 1
ATOM 1479 C CA . PRO A 1 186 ? -7.267 -20.823 -9.264 1.00 92.94 186 PRO A CA 1
ATOM 1480 C C . PRO A 1 186 ? -7.069 -19.700 -8.242 1.00 92.94 186 PRO A C 1
ATOM 1482 O O . PRO A 1 186 ? -7.247 -18.524 -8.556 1.00 92.94 186 PRO A O 1
ATOM 1485 N N . LEU A 1 187 ? -6.685 -20.069 -7.021 1.00 94.81 187 LEU A N 1
ATOM 1486 C CA . LEU A 1 187 ? -6.455 -19.132 -5.922 1.00 94.81 187 LEU A CA 1
ATOM 1487 C C . LEU A 1 187 ? -4.958 -19.042 -5.644 1.00 94.81 187 LEU A C 1
ATOM 1489 O O . LEU A 1 187 ? -4.279 -20.066 -5.528 1.00 94.81 187 LEU A O 1
ATOM 1493 N N . ASP A 1 188 ? -4.446 -17.823 -5.553 1.00 94.38 188 ASP A N 1
ATOM 1494 C CA . ASP A 1 188 ? -3.060 -17.566 -5.185 1.00 94.38 188 ASP A CA 1
ATOM 1495 C C . ASP A 1 188 ? -2.853 -17.635 -3.667 1.00 94.38 188 ASP A C 1
ATOM 1497 O O . ASP A 1 188 ? -1.864 -18.199 -3.187 1.00 94.38 188 ASP A O 1
ATOM 1501 N N . GLY A 1 189 ? -3.832 -17.111 -2.933 1.00 96.94 189 GLY A N 1
ATOM 1502 C CA . GLY A 1 189 ? -3.917 -17.065 -1.481 1.00 96.94 189 GLY A CA 1
ATOM 1503 C C . GLY A 1 189 ? -5.223 -16.402 -1.044 1.00 96.94 189 GLY A C 1
ATOM 1504 O O . GLY A 1 189 ? -5.949 -15.860 -1.879 1.00 96.94 189 GLY A O 1
ATOM 1505 N N . ILE A 1 190 ? -5.512 -16.480 0.253 1.00 98.25 190 ILE A N 1
ATOM 1506 C CA . ILE A 1 190 ? -6.614 -15.772 0.904 1.00 98.25 190 ILE A CA 1
ATOM 1507 C C . ILE A 1 190 ? -6.003 -14.730 1.837 1.00 98.25 190 ILE A C 1
ATOM 1509 O O . ILE A 1 190 ? -5.277 -15.085 2.772 1.00 98.25 190 ILE A O 1
ATOM 1513 N N . GLU A 1 191 ? -6.257 -13.464 1.546 1.00 98.06 191 GLU A N 1
ATOM 1514 C CA . GLU A 1 191 ? -5.841 -12.325 2.353 1.00 98.06 191 GLU A CA 1
ATOM 1515 C C . GLU A 1 191 ? -6.905 -12.065 3.414 1.00 98.06 191 GLU A C 1
ATOM 1517 O O . GLU A 1 191 ? -8.066 -11.810 3.109 1.00 98.06 191 GLU A O 1
ATOM 1522 N N . LEU A 1 192 ? -6.529 -12.243 4.677 1.00 97.75 192 LEU A N 1
ATOM 1523 C CA . LEU A 1 192 ? -7.451 -12.166 5.798 1.00 97.75 192 LEU A CA 1
ATOM 1524 C C . LEU A 1 192 ? -7.437 -10.740 6.332 1.00 97.75 192 LEU A C 1
ATOM 1526 O O . LEU A 1 192 ? -6.542 -10.404 7.109 1.00 97.75 192 LEU A O 1
ATOM 1530 N N . GLY A 1 193 ? -8.447 -9.970 5.928 1.00 94.88 193 GLY A N 1
ATOM 1531 C CA . GLY A 1 193 ? -8.762 -8.614 6.363 1.00 94.88 193 GLY A CA 1
ATOM 1532 C C . GLY A 1 193 ? -7.918 -7.503 5.742 1.00 94.88 193 GLY A C 1
ATOM 1533 O O . GLY A 1 193 ? -6.864 -7.733 5.149 1.00 94.88 193 GLY A O 1
ATOM 1534 N N . GLU A 1 194 ? -8.432 -6.295 5.920 1.00 92.62 194 GLU A N 1
ATOM 1535 C CA . GLU A 1 194 ? -7.982 -5.042 5.321 1.00 92.62 194 GLU A CA 1
ATOM 1536 C C . GLU A 1 194 ? -7.864 -3.996 6.439 1.00 92.62 194 GLU A C 1
ATOM 1538 O O . GLU A 1 194 ? -8.748 -3.896 7.296 1.00 92.62 194 GLU A O 1
ATOM 1543 N N . GLU A 1 195 ? -6.727 -3.309 6.461 1.00 94.38 195 GLU A N 1
ATOM 1544 C CA . GLU A 1 195 ? -6.350 -2.160 7.284 1.00 94.38 195 GLU A CA 1
ATOM 1545 C C . GLU A 1 195 ? -6.791 -2.194 8.763 1.00 94.38 195 GLU A C 1
ATOM 1547 O O . GLU A 1 195 ? -7.306 -1.200 9.290 1.00 94.38 195 GLU A O 1
ATOM 1552 N N . PRO A 1 196 ? -6.610 -3.304 9.511 1.00 94.00 196 PRO A N 1
ATOM 1553 C CA . PRO A 1 196 ? -6.982 -3.316 10.925 1.00 94.00 196 PRO A CA 1
ATOM 1554 C C . PRO A 1 196 ? -6.136 -2.351 11.769 1.00 94.00 196 PRO A C 1
ATOM 1556 O O . PRO A 1 196 ? -6.573 -1.916 12.834 1.00 94.00 196 PRO A O 1
ATOM 1559 N N . ASP A 1 197 ? -4.933 -2.020 11.306 1.00 93.00 197 ASP A N 1
ATOM 1560 C CA . ASP A 1 197 ? -4.051 -1.010 11.881 1.00 93.00 197 ASP A CA 1
ATOM 1561 C C . ASP A 1 197 ? -4.613 0.408 11.721 1.00 93.00 197 ASP A C 1
ATOM 1563 O O . ASP A 1 197 ? -4.669 1.148 12.706 1.00 93.00 197 ASP A O 1
ATOM 1567 N N . GLY A 1 198 ? -5.118 0.747 10.532 1.00 89.25 198 GLY A N 1
ATOM 1568 C CA . GLY A 1 198 ? -5.774 2.028 10.250 1.00 89.25 198 GLY A CA 1
ATOM 1569 C C . GLY A 1 198 ? -7.108 2.226 10.951 1.00 89.25 198 GLY A C 1
ATOM 1570 O O . GLY A 1 198 ? -7.493 3.338 11.304 1.00 89.25 198 GLY A O 1
ATOM 1571 N N . GLN A 1 199 ? -7.799 1.123 11.222 1.00 88.88 199 GLN A N 1
ATOM 1572 C CA . GLN A 1 199 ? -9.041 1.103 11.994 1.00 88.88 199 GLN A CA 1
ATOM 1573 C C . GLN A 1 199 ? -8.802 1.099 13.512 1.00 88.88 199 GLN A C 1
ATOM 1575 O O . GLN A 1 199 ? -9.739 0.937 14.297 1.00 88.88 199 GLN A O 1
ATOM 1580 N N . TRP A 1 200 ? -7.544 1.266 13.932 1.00 87.94 200 TRP A N 1
ATOM 1581 C CA . TRP A 1 200 ? -7.108 1.322 15.325 1.00 87.94 200 TRP A CA 1
ATOM 1582 C C . TRP A 1 200 ? -7.499 0.094 16.157 1.00 87.94 200 TRP A C 1
ATOM 1584 O O . TRP A 1 200 ? -7.723 0.186 17.370 1.00 87.94 200 TRP A O 1
ATOM 1594 N N . VAL A 1 201 ? -7.564 -1.077 15.523 1.00 90.50 201 VAL A N 1
ATOM 1595 C CA . VAL A 1 201 ? -7.812 -2.339 16.219 1.00 90.50 201 VAL A CA 1
ATOM 1596 C C . VAL A 1 201 ? -6.522 -2.807 16.886 1.00 90.50 201 VAL A C 1
ATOM 1598 O O . VAL A 1 201 ? -5.442 -2.807 16.286 1.00 90.50 201 VAL A O 1
ATOM 1601 N N . ALA A 1 202 ? -6.630 -3.235 18.146 1.00 91.12 202 ALA A N 1
ATOM 1602 C CA . ALA A 1 202 ? -5.498 -3.797 18.865 1.00 91.12 202 ALA A CA 1
ATOM 1603 C C . ALA A 1 202 ? -4.969 -5.060 18.146 1.00 91.12 202 ALA A C 1
ATOM 1605 O O . ALA A 1 202 ? -5.771 -5.906 17.728 1.00 91.12 202 ALA A O 1
ATOM 1606 N N . PRO A 1 203 ? -3.637 -5.242 18.038 1.00 95.69 203 PRO A N 1
ATOM 1607 C CA . PRO A 1 203 ? -3.046 -6.398 17.365 1.00 95.69 203 PRO A CA 1
ATOM 1608 C C . PRO A 1 203 ? -3.568 -7.740 17.883 1.00 95.69 203 PRO A C 1
ATOM 1610 O O . PRO A 1 203 ? -3.775 -8.667 17.104 1.00 95.69 203 PRO A O 1
ATOM 1613 N N . GLU A 1 204 ? -3.785 -7.861 19.194 1.00 94.88 204 GLU A N 1
ATOM 1614 C CA . GLU A 1 204 ? -4.237 -9.090 19.847 1.00 94.88 204 GLU A CA 1
ATOM 1615 C C . GLU A 1 204 ? -5.693 -9.426 19.518 1.00 94.88 204 GLU A C 1
ATOM 1617 O O . GLU A 1 204 ? -6.005 -10.592 19.260 1.00 94.88 204 GLU A O 1
ATOM 1622 N N . ASP A 1 205 ? -6.569 -8.419 19.495 1.00 92.25 205 ASP A N 1
ATOM 1623 C CA . ASP A 1 205 ? -7.984 -8.595 19.158 1.00 92.25 205 ASP A CA 1
ATOM 1624 C C . ASP A 1 205 ? -8.122 -9.024 17.697 1.00 92.25 205 ASP A C 1
ATOM 1626 O O . ASP A 1 205 ? -8.797 -10.014 17.387 1.00 92.25 205 ASP A O 1
ATOM 1630 N N . TYR A 1 206 ? -7.386 -8.358 16.802 1.00 95.75 206 TYR A N 1
ATOM 1631 C CA . TYR A 1 206 ? -7.324 -8.754 15.402 1.00 95.75 206 TYR A CA 1
ATOM 1632 C C . TYR A 1 206 ? -6.743 -10.165 15.230 1.00 95.75 206 TYR A C 1
ATOM 1634 O O . TYR A 1 206 ? -7.318 -11.011 14.539 1.00 95.75 206 TYR A O 1
ATOM 1642 N N . ALA A 1 207 ? -5.628 -10.469 15.903 1.00 97.19 207 ALA A N 1
ATOM 1643 C CA . ALA A 1 207 ? -4.980 -11.774 15.829 1.00 97.19 207 ALA A CA 1
ATOM 1644 C C . ALA A 1 207 ? -5.875 -12.910 16.351 1.00 97.19 207 ALA A C 1
ATOM 1646 O O . ALA A 1 207 ? -5.798 -14.036 15.847 1.00 97.19 207 ALA A O 1
ATOM 1647 N N . ALA A 1 208 ? -6.745 -12.645 17.330 1.00 95.94 208 ALA A N 1
ATOM 1648 C CA . ALA A 1 208 ? -7.727 -13.612 17.808 1.00 95.94 208 ALA A CA 1
ATOM 1649 C C . ALA A 1 208 ? -8.742 -13.982 16.715 1.00 95.94 208 ALA A C 1
ATOM 1651 O O . ALA A 1 208 ? -8.994 -15.175 16.495 1.00 95.94 208 ALA A O 1
ATOM 1652 N N . LEU A 1 209 ? -9.267 -12.985 15.994 1.00 95.12 209 LEU A N 1
ATOM 1653 C CA . LEU A 1 209 ? -10.170 -13.190 14.858 1.00 95.12 209 LEU A CA 1
ATOM 1654 C C . LEU A 1 209 ? -9.455 -13.906 13.706 1.00 95.12 209 LEU A C 1
ATOM 1656 O O . LEU A 1 209 ? -9.919 -14.956 13.249 1.00 95.12 209 LEU A O 1
ATOM 1660 N N . TYR A 1 210 ? -8.274 -13.416 13.321 1.00 97.50 210 TYR A N 1
ATOM 1661 C CA . TYR A 1 210 ? -7.410 -14.024 12.309 1.00 97.50 210 TYR A CA 1
ATOM 1662 C C . TYR A 1 210 ? -7.152 -15.510 12.602 1.00 97.50 210 TYR A C 1
ATOM 1664 O O . TYR A 1 210 ? -7.366 -16.378 11.752 1.00 97.50 210 TYR A O 1
ATOM 1672 N N . ALA A 1 211 ? -6.733 -15.845 13.827 1.00 97.44 211 ALA A N 1
ATOM 1673 C CA . ALA A 1 211 ? -6.437 -17.218 14.234 1.00 97.44 211 ALA A CA 1
ATOM 1674 C C . ALA A 1 211 ? -7.689 -18.112 14.252 1.00 97.44 211 ALA A C 1
ATOM 1676 O O . ALA A 1 211 ? -7.604 -19.317 14.000 1.00 97.44 211 ALA A O 1
ATOM 1677 N N . GLY A 1 212 ? -8.854 -17.545 14.576 1.00 95.69 212 GLY A N 1
ATOM 1678 C CA . GLY A 1 212 ? -10.139 -18.237 14.527 1.00 95.69 212 GLY A CA 1
ATOM 1679 C C . GLY A 1 212 ? -10.540 -18.611 13.101 1.00 95.69 212 GLY A C 1
ATOM 1680 O O . GLY A 1 212 ? -10.793 -19.787 12.823 1.00 95.69 212 GLY A O 1
ATOM 1681 N N . VAL A 1 213 ? -10.557 -17.625 12.202 1.00 96.81 213 VAL A N 1
ATOM 1682 C CA . VAL A 1 213 ? -10.958 -17.794 10.796 1.00 96.81 213 VAL A CA 1
ATOM 1683 C C . VAL A 1 213 ? -9.969 -18.685 10.049 1.00 96.81 213 VAL A C 1
ATOM 1685 O O . VAL A 1 213 ? -10.370 -19.664 9.419 1.00 96.81 213 VAL A O 1
ATOM 1688 N N . SER A 1 214 ? -8.669 -18.427 10.182 1.00 97.12 214 SER A N 1
ATOM 1689 C CA . SER A 1 214 ? -7.632 -19.193 9.484 1.00 97.12 214 SER A CA 1
ATOM 1690 C C . SER A 1 214 ? -7.650 -20.689 9.821 1.00 97.12 214 SER A C 1
ATOM 1692 O O . SER A 1 214 ? -7.458 -21.525 8.934 1.00 97.12 214 SER A O 1
ATOM 1694 N N . ARG A 1 215 ? -7.954 -21.058 11.075 1.00 96.00 215 ARG A N 1
ATOM 1695 C CA . ARG A 1 215 ? -8.126 -22.461 11.484 1.00 96.00 215 ARG A CA 1
ATOM 1696 C C . ARG A 1 215 ? -9.287 -23.125 10.747 1.00 96.00 215 ARG A C 1
ATOM 1698 O O . ARG A 1 215 ? -9.094 -24.194 10.171 1.00 96.00 215 ARG A O 1
ATOM 1705 N N . ARG A 1 216 ? -10.453 -22.469 10.701 1.00 96.50 216 ARG A N 1
ATOM 1706 C CA . ARG A 1 216 ? -11.631 -22.973 9.972 1.00 96.50 216 ARG A CA 1
ATOM 1707 C C . ARG A 1 216 ? -11.333 -23.146 8.480 1.00 96.50 216 ARG A C 1
ATOM 1709 O O . ARG A 1 216 ? -11.702 -24.155 7.889 1.00 96.50 216 ARG A O 1
ATOM 1716 N N . LEU A 1 217 ? -10.604 -22.208 7.872 1.00 97.25 217 LEU A N 1
ATOM 1717 C CA . LEU A 1 217 ? -10.200 -22.318 6.466 1.00 97.25 217 LEU A CA 1
ATOM 1718 C C . LEU A 1 217 ? -9.241 -23.492 6.220 1.00 97.25 217 LEU A C 1
ATOM 1720 O O . LEU A 1 217 ? -9.398 -24.224 5.241 1.00 97.25 217 LEU A O 1
ATOM 1724 N N . ARG A 1 218 ? -8.279 -23.731 7.120 1.00 95.62 218 ARG A N 1
ATOM 1725 C CA . ARG A 1 218 ? -7.376 -24.890 7.015 1.00 95.62 218 ARG A CA 1
ATOM 1726 C C . ARG A 1 218 ? -8.085 -26.228 7.192 1.00 95.62 218 ARG A C 1
ATOM 1728 O O . ARG A 1 218 ? -7.672 -27.191 6.549 1.00 95.62 218 ARG A O 1
ATOM 1735 N N . GLU A 1 219 ? -9.138 -26.292 8.003 1.00 95.62 219 GLU A N 1
ATOM 1736 C CA . GLU A 1 219 ? -9.986 -27.486 8.130 1.00 95.62 219 GLU A CA 1
ATOM 1737 C C . GLU A 1 219 ? -10.714 -27.812 6.817 1.00 95.62 219 GLU A C 1
ATOM 1739 O O . GLU A 1 219 ? -10.852 -28.983 6.465 1.00 95.62 219 GLU A O 1
ATOM 1744 N N . ILE A 1 220 ? -11.118 -26.791 6.052 1.00 95.31 220 ILE A N 1
ATOM 1745 C CA . ILE A 1 220 ? -11.754 -26.960 4.735 1.00 95.31 220 ILE A CA 1
ATOM 1746 C C . ILE A 1 220 ? -10.743 -27.458 3.704 1.00 95.31 220 ILE A C 1
ATOM 1748 O O . ILE A 1 220 ? -11.018 -28.396 2.953 1.00 95.31 220 ILE A O 1
ATOM 1752 N N . ASN A 1 221 ? -9.581 -26.807 3.627 1.00 96.00 221 ASN A N 1
ATOM 1753 C CA . ASN A 1 221 ? -8.526 -27.200 2.707 1.00 96.00 221 ASN A CA 1
ATOM 1754 C C . ASN A 1 221 ? -7.142 -26.834 3.269 1.00 96.00 221 ASN A C 1
ATOM 1756 O O . ASN A 1 221 ? -6.745 -25.664 3.239 1.00 96.00 221 ASN A O 1
ATOM 1760 N N . PRO A 1 222 ? -6.333 -27.828 3.681 1.00 95.88 222 PRO A N 1
ATOM 1761 C CA . PRO A 1 222 ? -5.029 -27.580 4.282 1.00 95.88 222 PRO A CA 1
ATOM 1762 C C . PRO A 1 222 ? -3.992 -27.049 3.286 1.00 95.88 222 PRO A C 1
ATOM 1764 O O . PRO A 1 222 ? -2.873 -26.770 3.696 1.00 95.88 222 PRO A O 1
ATOM 1767 N N . LYS A 1 223 ? -4.310 -26.913 1.992 1.00 95.75 223 LYS A N 1
ATOM 1768 C CA . LYS A 1 223 ? -3.410 -26.342 0.976 1.00 95.75 223 LYS A CA 1
ATOM 1769 C C . LYS A 1 223 ? -3.628 -24.850 0.722 1.00 95.75 223 LYS A C 1
ATOM 1771 O O . LYS A 1 223 ? -2.862 -24.275 -0.048 1.00 95.75 223 LYS A O 1
ATOM 1776 N N . LEU A 1 224 ? -4.659 -24.239 1.310 1.00 97.19 224 LEU A N 1
ATOM 1777 C CA . LEU A 1 224 ? -4.868 -22.795 1.196 1.00 97.19 224 LEU A CA 1
ATOM 1778 C C . LEU A 1 224 ? -3.668 -22.051 1.780 1.00 97.19 224 LEU A C 1
ATOM 1780 O O . LEU A 1 224 ? -3.207 -22.392 2.866 1.00 97.19 224 LEU A O 1
ATOM 1784 N N . LYS A 1 225 ? -3.181 -21.040 1.061 1.00 97.56 225 LYS A N 1
ATOM 1785 C CA . LYS A 1 225 ? -2.225 -20.074 1.604 1.00 97.56 225 LYS A CA 1
ATOM 1786 C C . LYS A 1 225 ? -3.020 -18.942 2.228 1.00 97.56 225 LYS A C 1
ATOM 1788 O O . LYS A 1 225 ? -3.863 -18.368 1.546 1.00 97.56 225 LYS A O 1
ATOM 1793 N N . LEU A 1 226 ? -2.770 -18.661 3.494 1.00 98.25 226 LEU A N 1
ATOM 1794 C CA . LEU A 1 226 ? -3.479 -17.676 4.297 1.00 98.25 226 LEU A CA 1
ATOM 1795 C C . LEU A 1 226 ? -2.469 -16.641 4.782 1.00 98.25 226 LEU A C 1
ATOM 1797 O O . LEU A 1 226 ? -1.379 -17.002 5.222 1.00 98.25 226 LEU A O 1
ATOM 1801 N N . GLY A 1 227 ? -2.815 -15.369 4.690 1.00 97.56 227 GLY A N 1
ATOM 1802 C CA . GLY A 1 227 ? -1.895 -14.281 4.996 1.00 97.56 227 GLY A CA 1
ATOM 1803 C C . GLY A 1 227 ? -2.627 -12.963 5.167 1.00 97.56 227 GLY A C 1
ATOM 1804 O O . GLY A 1 227 ? -3.836 -12.966 5.396 1.00 97.56 227 GLY A O 1
ATOM 1805 N N . GLY A 1 228 ? -1.888 -11.866 5.084 1.00 95.81 228 GLY A N 1
ATOM 1806 C CA . GLY A 1 228 ? -2.381 -10.529 5.410 1.00 95.81 228 GLY A CA 1
ATOM 1807 C C . GLY A 1 228 ? -2.146 -10.162 6.876 1.00 95.81 228 GLY A C 1
ATOM 1808 O O . GLY A 1 228 ? -1.194 -10.681 7.462 1.00 95.81 228 GLY A O 1
ATOM 1809 N N . PRO A 1 229 ? -2.973 -9.297 7.483 1.00 95.62 229 PRO A N 1
ATOM 1810 C CA . PRO A 1 229 ? -3.934 -8.429 6.787 1.00 95.62 229 PRO A CA 1
ATOM 1811 C C . PRO A 1 229 ? -3.237 -7.523 5.766 1.00 95.62 229 PRO A C 1
ATOM 1813 O O . PRO A 1 229 ? -2.023 -7.353 5.857 1.00 95.62 229 PRO A O 1
ATOM 1816 N N . SER A 1 230 ? -3.990 -6.944 4.829 1.00 95.56 230 SER A N 1
ATOM 1817 C CA . SER A 1 230 ? -3.496 -5.791 4.062 1.00 95.56 230 SER A CA 1
ATOM 1818 C C . SER A 1 230 ? -3.335 -4.630 5.042 1.00 95.56 230 SER A C 1
ATOM 1820 O O . SER A 1 230 ? -4.333 -4.138 5.545 1.00 95.56 230 SER A O 1
ATOM 1822 N N . LEU A 1 231 ? -2.110 -4.285 5.440 1.00 96.19 231 LEU A N 1
ATOM 1823 C CA . LEU A 1 231 ? -1.856 -3.156 6.350 1.00 96.19 231 LEU A CA 1
ATOM 1824 C C . LEU A 1 231 ? -1.728 -1.845 5.586 1.00 96.19 231 LEU A C 1
ATOM 1826 O O . LEU A 1 231 ? -1.217 -1.853 4.465 1.00 96.19 231 LEU A O 1
ATOM 1830 N N . GLN A 1 232 ? -2.077 -0.735 6.234 1.00 93.75 232 GLN A N 1
ATOM 1831 C CA . GLN A 1 232 ? -1.918 0.595 5.656 1.00 93.75 232 GLN A CA 1
ATOM 1832 C C . GLN A 1 232 ? -0.464 0.909 5.307 1.00 93.75 232 GLN A C 1
ATOM 1834 O O . GLN A 1 232 ? 0.494 0.352 5.857 1.00 93.75 232 GLN A O 1
ATOM 1839 N N . ASN A 1 233 ? -0.290 1.883 4.416 1.00 90.75 233 ASN A N 1
ATOM 1840 C CA . ASN A 1 233 ? 1.003 2.526 4.249 1.00 90.75 233 ASN A CA 1
ATOM 1841 C C . ASN A 1 233 ? 1.402 3.251 5.546 1.00 90.75 233 ASN A C 1
ATOM 1843 O O . ASN A 1 233 ? 0.618 4.004 6.116 1.00 90.75 233 ASN A O 1
ATOM 1847 N N . PHE A 1 234 ? 2.654 3.086 5.975 1.00 89.88 234 PHE A N 1
ATOM 1848 C CA . PHE A 1 234 ? 3.194 3.790 7.137 1.00 89.88 234 PHE A CA 1
ATOM 1849 C C . PHE A 1 234 ? 4.627 4.262 6.907 1.00 89.88 234 PHE A C 1
ATOM 1851 O O . PHE A 1 234 ? 5.411 3.680 6.149 1.00 89.88 234 PHE A O 1
ATOM 1858 N N . GLU A 1 235 ? 5.002 5.314 7.629 1.00 80.94 235 GLU A N 1
ATOM 1859 C CA . GLU A 1 235 ? 6.354 5.848 7.603 1.00 80.94 235 GLU A CA 1
ATOM 1860 C C . GLU A 1 235 ? 7.191 5.293 8.754 1.00 80.94 235 GLU A C 1
ATOM 1862 O O . GLU A 1 235 ? 6.992 5.613 9.922 1.00 80.94 235 GLU A O 1
ATOM 1867 N N . GLY A 1 236 ? 8.196 4.487 8.421 1.00 85.25 236 GLY A N 1
ATOM 1868 C CA . GLY A 1 236 ? 9.284 4.148 9.337 1.00 85.25 236 GLY A CA 1
ATOM 1869 C C . GLY A 1 236 ? 8.953 3.162 10.463 1.00 85.25 236 GLY A C 1
ATOM 1870 O O . GLY A 1 236 ? 9.786 2.299 10.705 1.00 85.25 236 GLY A O 1
ATOM 1871 N N . GLN A 1 237 ? 7.817 3.254 11.161 1.00 92.00 237 GLN A N 1
ATOM 1872 C CA . GLN A 1 237 ? 7.360 2.278 12.167 1.00 92.00 237 GLN A CA 1
ATOM 1873 C C . GLN A 1 237 ? 5.832 2.191 12.180 1.00 92.00 237 GLN A C 1
ATOM 1875 O O . GLN A 1 237 ? 5.167 3.222 12.225 1.00 92.00 237 GLN A O 1
ATOM 1880 N N . LEU A 1 238 ? 5.282 0.971 12.199 1.00 94.06 238 LEU A N 1
ATOM 1881 C CA . LEU A 1 238 ? 3.843 0.762 12.365 1.00 94.06 238 LEU A CA 1
ATOM 1882 C C . LEU A 1 238 ? 3.495 0.657 13.853 1.00 94.06 238 LEU A C 1
ATOM 1884 O O . LEU A 1 238 ? 3.694 -0.387 14.489 1.00 94.06 238 LEU A O 1
ATOM 1888 N N . LEU A 1 239 ? 3.007 1.763 14.407 1.00 93.75 239 LEU A N 1
ATOM 1889 C CA . LEU A 1 239 ? 2.779 1.914 15.838 1.00 93.75 239 LEU A CA 1
ATOM 1890 C C . LEU A 1 239 ? 1.306 1.771 16.221 1.00 93.75 239 LEU A C 1
ATOM 1892 O O . LEU A 1 239 ? 0.400 2.162 15.498 1.00 93.75 239 LEU A O 1
ATOM 1896 N N . THR A 1 240 ? 1.086 1.254 17.424 1.00 93.56 240 THR A N 1
ATOM 1897 C CA . THR A 1 240 ? -0.200 1.235 18.123 1.00 93.56 240 THR A CA 1
ATOM 1898 C C . THR A 1 240 ? 0.007 1.568 19.601 1.00 93.56 240 THR A C 1
ATOM 1900 O O . THR A 1 240 ? 1.146 1.663 20.079 1.00 93.56 240 THR A O 1
ATOM 1903 N N . TRP A 1 241 ? -1.079 1.784 20.346 1.00 92.19 241 TRP A N 1
ATOM 1904 C CA . TRP A 1 241 ? -0.993 2.087 21.775 1.00 92.19 241 TRP A CA 1
ATOM 1905 C C . TRP A 1 241 ? -0.275 0.962 22.527 1.00 92.19 241 TRP A C 1
ATOM 1907 O O .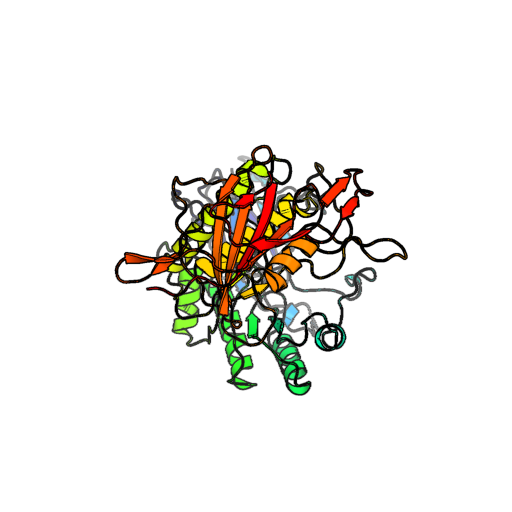 TRP A 1 241 ? -0.507 -0.207 22.212 1.00 92.19 241 TRP A O 1
ATOM 1917 N N . PRO A 1 242 ? 0.583 1.289 23.510 1.00 91.25 242 PRO A N 1
ATOM 1918 C CA . PRO A 1 242 ? 1.421 0.303 24.187 1.00 91.25 242 PRO A CA 1
ATOM 1919 C C . PRO A 1 242 ? 0.594 -0.790 24.875 1.00 91.25 242 PRO A C 1
ATOM 1921 O O . PRO A 1 242 ? -0.473 -0.514 25.422 1.00 91.25 242 PRO A O 1
ATOM 1924 N N . ASP A 1 243 ? 1.101 -2.025 24.860 1.00 90.12 243 ASP A N 1
ATOM 1925 C CA . ASP A 1 243 ? 0.617 -3.088 25.749 1.00 90.12 243 ASP A CA 1
ATOM 1926 C C . ASP A 1 243 ? 1.163 -2.921 27.183 1.00 90.12 243 ASP A C 1
ATOM 1928 O O . ASP A 1 243 ? 1.916 -1.989 27.478 1.00 90.12 243 ASP A O 1
ATOM 1932 N N . ASP A 1 244 ? 0.837 -3.863 28.073 1.00 87.75 244 ASP A N 1
ATOM 1933 C CA . ASP A 1 244 ? 1.314 -3.882 29.467 1.00 87.75 244 ASP A CA 1
ATOM 1934 C C . ASP A 1 244 ? 2.852 -3.922 29.597 1.00 87.75 244 ASP A C 1
ATOM 1936 O O . ASP A 1 244 ? 3.398 -3.614 30.658 1.00 87.75 244 ASP A O 1
ATOM 1940 N N . SER A 1 245 ? 3.569 -4.310 28.536 1.00 90.31 245 SER A N 1
ATOM 1941 C CA . SER A 1 245 ? 5.035 -4.323 28.482 1.00 90.31 245 SER A CA 1
ATOM 1942 C C . SER A 1 245 ? 5.636 -3.036 27.904 1.00 90.31 245 SER A C 1
ATOM 1944 O O . SER A 1 245 ? 6.859 -2.886 27.883 1.00 90.31 245 SER A O 1
ATOM 1946 N N . GLY A 1 246 ? 4.796 -2.101 27.450 1.00 90.69 246 GLY A N 1
ATOM 1947 C CA . GLY A 1 246 ? 5.203 -0.885 26.751 1.00 90.69 246 GLY A CA 1
ATOM 1948 C C . GLY A 1 246 ? 5.463 -1.086 25.254 1.00 90.69 246 GLY A C 1
ATOM 1949 O O . GLY A 1 246 ? 5.996 -0.187 24.604 1.00 90.69 246 GLY A O 1
ATOM 1950 N N . ASN A 1 247 ? 5.118 -2.243 24.683 1.00 93.06 247 ASN A N 1
ATOM 1951 C CA . ASN A 1 247 ? 5.373 -2.543 23.279 1.00 93.06 247 ASN A CA 1
ATOM 1952 C C . ASN A 1 247 ? 4.340 -1.866 22.368 1.00 93.06 247 ASN A C 1
ATOM 1954 O O . ASN A 1 247 ? 3.137 -2.132 22.445 1.00 93.06 247 ASN A O 1
ATOM 1958 N N . ARG A 1 248 ? 4.835 -1.008 21.473 1.00 94.06 248 ARG A N 1
ATOM 1959 C CA . ARG A 1 248 ? 4.029 -0.232 20.519 1.00 94.06 248 ARG A CA 1
ATOM 1960 C C . ARG A 1 248 ? 4.035 -0.803 19.101 1.00 94.06 248 ARG A C 1
ATOM 1962 O O . ARG A 1 248 ? 3.305 -0.288 18.269 1.00 94.06 248 ARG A O 1
ATOM 1969 N N . SER A 1 249 ? 4.825 -1.836 18.796 1.00 95.31 249 SER A N 1
ATOM 1970 C CA . SER A 1 249 ? 4.859 -2.397 17.437 1.00 95.31 249 SER A CA 1
ATOM 1971 C C . SER A 1 249 ? 3.620 -3.252 17.178 1.00 95.31 249 SER A C 1
ATOM 1973 O O . SER A 1 249 ? 3.413 -4.282 17.831 1.00 95.31 249 SER A O 1
ATOM 1975 N N . TRP A 1 250 ? 2.817 -2.843 16.192 1.00 96.38 250 TRP A N 1
ATOM 1976 C CA . TRP A 1 250 ? 1.612 -3.578 15.808 1.00 96.38 250 TRP A CA 1
ATOM 1977 C C . TRP A 1 250 ? 1.978 -4.973 15.278 1.00 96.38 250 TRP A C 1
ATOM 1979 O O . TRP A 1 250 ? 1.477 -5.991 15.763 1.00 96.38 250 TRP A O 1
ATOM 1989 N N . ILE A 1 251 ? 2.938 -5.036 14.345 1.00 96.50 251 ILE A N 1
ATOM 1990 C CA . ILE A 1 251 ? 3.407 -6.284 13.723 1.00 96.50 251 ILE A CA 1
ATOM 1991 C C . ILE A 1 251 ? 3.996 -7.242 14.743 1.00 96.50 251 ILE A C 1
ATOM 1993 O O . ILE A 1 251 ? 3.681 -8.433 14.718 1.00 96.50 251 ILE A O 1
ATOM 1997 N N . ASN A 1 252 ? 4.849 -6.749 15.639 1.00 97.12 252 ASN A N 1
ATOM 1998 C CA . ASN A 1 252 ? 5.507 -7.604 16.614 1.00 97.12 252 ASN A CA 1
ATOM 1999 C C . ASN A 1 252 ? 4.486 -8.339 17.492 1.00 97.12 252 ASN A C 1
ATOM 2001 O O . ASN A 1 252 ? 4.566 -9.558 17.671 1.00 97.12 252 ASN A O 1
ATOM 2005 N N . ARG A 1 253 ? 3.492 -7.596 17.982 1.00 97.62 253 ARG A N 1
ATOM 2006 C CA . ARG A 1 253 ? 2.424 -8.109 18.842 1.00 97.62 253 ARG A CA 1
ATOM 2007 C C . ARG A 1 253 ? 1.496 -9.066 18.100 1.00 97.62 253 ARG A C 1
ATOM 2009 O O . ARG A 1 253 ? 1.230 -10.164 18.596 1.00 97.62 253 ARG A O 1
ATOM 2016 N N . PHE A 1 254 ? 1.098 -8.721 16.875 1.00 97.81 254 PHE A N 1
ATOM 2017 C CA . PHE A 1 254 ? 0.314 -9.601 16.007 1.00 97.81 254 PHE A CA 1
ATOM 2018 C C . PHE A 1 254 ? 1.037 -10.932 15.737 1.00 97.81 254 PHE A C 1
ATOM 2020 O O . PHE A 1 254 ? 0.483 -12.009 15.979 1.00 97.81 254 PHE A O 1
ATOM 2027 N N . LEU A 1 255 ? 2.302 -10.881 15.301 1.00 97.06 255 LEU A N 1
ATOM 2028 C CA . LEU A 1 255 ? 3.101 -12.072 14.993 1.00 97.06 255 LEU A CA 1
ATOM 2029 C C . LEU A 1 255 ? 3.297 -12.962 16.220 1.00 97.06 255 LEU A C 1
ATOM 2031 O O . LEU A 1 255 ? 3.204 -14.189 16.115 1.00 97.06 255 LEU A O 1
ATOM 2035 N N . HIS A 1 256 ? 3.545 -12.358 17.383 1.00 96.38 256 HIS A N 1
ATOM 2036 C CA . HIS A 1 256 ? 3.666 -13.087 18.637 1.00 96.38 256 HIS A CA 1
ATOM 2037 C C . HIS A 1 256 ? 2.385 -13.874 18.943 1.00 96.38 256 HIS A C 1
ATOM 2039 O O . HIS A 1 256 ? 2.454 -15.077 19.207 1.00 96.38 256 HIS A O 1
ATOM 2045 N N . PHE A 1 257 ? 1.213 -13.247 18.821 1.00 96.88 257 PHE A N 1
ATOM 2046 C CA . PHE A 1 257 ? -0.067 -13.914 19.057 1.00 96.88 257 PHE A CA 1
ATOM 2047 C C . PHE A 1 257 ? -0.342 -15.032 18.038 1.00 96.88 257 PHE A C 1
ATOM 2049 O O . PHE A 1 257 ? -0.680 -16.156 18.423 1.00 96.88 257 PHE A O 1
ATOM 2056 N N . VAL A 1 258 ? -0.159 -14.765 16.740 1.00 95.75 258 VAL A N 1
ATOM 2057 C CA . VAL A 1 258 ? -0.341 -15.754 15.659 1.00 95.75 258 VAL A CA 1
ATOM 2058 C C . VAL A 1 258 ? 0.551 -16.977 15.883 1.00 95.75 258 VAL A C 1
ATOM 2060 O O . VAL A 1 258 ? 0.074 -18.115 15.811 1.00 95.75 258 VAL A O 1
ATOM 2063 N N . GLN A 1 259 ? 1.820 -16.759 16.246 1.00 95.44 259 GLN A N 1
ATOM 2064 C CA . GLN A 1 259 ? 2.763 -17.831 16.556 1.00 95.44 259 GLN A CA 1
ATOM 2065 C C . GLN A 1 259 ? 2.344 -18.622 17.802 1.00 95.44 259 GLN A C 1
ATOM 2067 O O . GLN A 1 259 ? 2.361 -19.854 17.770 1.00 95.44 259 GLN A O 1
ATOM 2072 N N . GLN A 1 260 ? 1.938 -17.948 18.882 1.00 96.69 260 GLN A N 1
ATOM 2073 C CA . GLN A 1 260 ? 1.465 -18.604 20.106 1.00 96.69 260 GLN A CA 1
ATOM 2074 C C . GLN A 1 260 ? 0.235 -19.485 19.868 1.00 96.69 260 GLN A C 1
ATOM 2076 O O . GLN A 1 260 ? 0.100 -20.548 20.474 1.00 96.69 260 GLN A O 1
ATOM 2081 N N . ARG A 1 261 ? -0.669 -19.063 18.977 1.00 96.19 261 ARG A N 1
ATOM 2082 C CA . ARG A 1 261 ? -1.876 -19.821 18.621 1.00 96.19 261 ARG A CA 1
ATOM 2083 C C . ARG A 1 261 ? -1.641 -20.894 17.559 1.00 96.19 261 ARG A C 1
ATOM 2085 O O . ARG A 1 261 ? -2.582 -21.628 17.251 1.00 96.19 261 ARG A O 1
ATOM 2092 N N . GLY A 1 262 ? -0.432 -20.984 16.999 1.00 95.50 262 GLY A N 1
ATOM 2093 C CA . GLY A 1 262 ? -0.115 -21.882 15.889 1.00 95.50 262 GLY A CA 1
ATOM 2094 C C . GLY A 1 262 ? -0.970 -21.614 14.648 1.00 95.50 262 GLY A C 1
ATOM 2095 O O . GLY A 1 262 ? -1.283 -22.548 13.910 1.00 95.50 262 GLY A O 1
ATOM 2096 N N . ALA A 1 263 ? -1.409 -20.367 14.455 1.00 96.00 263 ALA A N 1
ATOM 2097 C CA . ALA A 1 263 ? -2.197 -19.991 13.292 1.00 96.00 263 ALA A CA 1
ATOM 2098 C C . ALA A 1 263 ? -1.296 -19.945 12.040 1.00 96.00 263 ALA A C 1
ATOM 2100 O O . ALA A 1 263 ? -0.128 -19.557 12.136 1.00 96.00 263 ALA A O 1
ATOM 2101 N N . PRO A 1 264 ? -1.797 -20.383 10.871 1.00 94.81 264 PRO A N 1
ATOM 2102 C CA . PRO A 1 264 ? -1.034 -20.326 9.630 1.00 94.81 264 PRO A CA 1
ATOM 2103 C C . PRO A 1 264 ? -0.783 -18.869 9.230 1.00 94.81 264 PRO A C 1
ATOM 2105 O O . PRO A 1 264 ? -1.670 -18.036 9.366 1.00 94.81 264 PRO A O 1
ATOM 2108 N N . PHE A 1 265 ? 0.416 -18.596 8.723 1.00 96.94 265 PHE A N 1
ATOM 2109 C CA . PHE A 1 265 ? 0.836 -17.278 8.254 1.00 96.94 265 PHE A CA 1
ATOM 2110 C C . PHE A 1 265 ? 1.782 -17.456 7.064 1.00 96.94 265 PHE A C 1
ATOM 2112 O O . PHE A 1 265 ? 3.007 -17.475 7.203 1.00 96.94 265 PHE A O 1
ATOM 2119 N N . ASP A 1 266 ? 1.202 -17.745 5.903 1.00 97.25 266 ASP A N 1
ATOM 2120 C CA . ASP A 1 266 ? 1.935 -18.168 4.710 1.00 97.25 266 ASP A CA 1
ATOM 2121 C C . ASP A 1 266 ? 2.486 -17.001 3.900 1.00 97.25 266 ASP A C 1
ATOM 2123 O O . ASP A 1 266 ? 3.394 -17.222 3.106 1.00 97.25 266 ASP A O 1
ATOM 2127 N N . PHE A 1 267 ? 1.933 -15.798 4.053 1.00 97.88 267 PHE A N 1
ATOM 2128 C CA . PHE A 1 267 ? 2.420 -14.574 3.426 1.00 97.88 267 PHE A CA 1
ATOM 2129 C C . PHE A 1 267 ? 2.021 -13.349 4.252 1.00 97.88 267 PHE A C 1
ATOM 2131 O O . PHE A 1 267 ? 1.060 -13.385 5.017 1.00 97.88 267 PHE A O 1
ATOM 2138 N N . PHE A 1 268 ? 2.760 -12.267 4.057 1.00 97.75 268 PHE A N 1
ATOM 2139 C CA . PHE A 1 268 ? 2.466 -10.944 4.590 1.00 97.75 268 PHE A CA 1
ATOM 2140 C C . PHE A 1 268 ? 2.017 -10.029 3.454 1.00 97.75 268 PHE A C 1
ATOM 2142 O O . PHE A 1 268 ? 2.549 -10.165 2.349 1.00 97.75 268 PHE A O 1
ATOM 2149 N N . SER A 1 269 ? 1.093 -9.109 3.711 1.00 97.38 269 SER A N 1
ATOM 2150 C CA . SER A 1 269 ? 0.709 -8.086 2.742 1.00 97.38 269 SER A CA 1
ATOM 2151 C C . SER A 1 269 ? 0.564 -6.703 3.371 1.00 97.38 269 SER A C 1
ATOM 2153 O O . SER A 1 269 ? 0.511 -6.568 4.590 1.00 97.38 269 SER A O 1
ATOM 2155 N N . PHE A 1 270 ? 0.637 -5.681 2.525 1.00 96.50 270 PHE A N 1
ATOM 2156 C CA . PHE A 1 270 ? 0.572 -4.273 2.892 1.00 96.50 270 PHE A CA 1
ATOM 2157 C C . PHE A 1 270 ? 0.288 -3.423 1.652 1.00 96.50 270 PHE A C 1
ATOM 2159 O O . PHE A 1 270 ? 0.524 -3.848 0.513 1.00 96.50 270 PHE A O 1
ATOM 2166 N N . GLU A 1 271 ? -0.118 -2.193 1.909 1.00 95.88 271 GLU A N 1
ATOM 2167 C CA . GLU A 1 271 ? -0.417 -1.172 0.921 1.00 95.88 271 GLU A CA 1
ATOM 2168 C C . GLU A 1 271 ? 0.689 -0.125 0.861 1.00 95.88 271 GLU A C 1
ATOM 2170 O O . GLU A 1 271 ? 1.386 0.139 1.844 1.00 95.88 271 GLU A O 1
ATOM 2175 N N . TYR A 1 272 ? 0.882 0.480 -0.310 1.00 95.94 272 TYR A N 1
ATOM 2176 C CA . TYR A 1 272 ? 1.941 1.464 -0.506 1.00 95.94 272 TYR A CA 1
ATOM 2177 C C . TYR A 1 272 ? 1.463 2.705 -1.259 1.00 95.94 272 TYR A C 1
ATOM 2179 O O . TYR A 1 272 ? 1.457 2.744 -2.492 1.00 95.94 272 TYR A O 1
ATOM 2187 N N . TYR A 1 273 ? 1.142 3.732 -0.475 1.00 94.94 273 TYR A N 1
ATOM 2188 C CA . TYR A 1 273 ? 0.657 5.045 -0.894 1.00 94.94 273 TYR A CA 1
ATOM 2189 C C . TYR A 1 273 ? 1.426 6.149 -0.143 1.00 94.94 273 TYR A C 1
ATOM 2191 O O . TYR A 1 273 ? 0.934 6.709 0.831 1.00 94.94 273 TYR A O 1
ATOM 2199 N N . PRO A 1 274 ? 2.688 6.427 -0.507 1.00 95.06 274 PRO A N 1
ATOM 2200 C CA . PRO A 1 274 ? 3.612 7.163 0.358 1.00 95.06 274 PRO A CA 1
ATOM 2201 C C . PRO A 1 274 ? 3.465 8.696 0.348 1.00 95.06 274 PRO A C 1
ATOM 2203 O O . PRO A 1 274 ? 4.269 9.351 1.015 1.00 95.06 274 PRO A O 1
ATOM 2206 N N . PHE A 1 275 ? 2.536 9.282 -0.422 1.00 94.75 275 PHE A N 1
ATOM 2207 C CA . PHE A 1 275 ? 2.459 10.737 -0.621 1.00 94.75 275 PHE A CA 1
ATOM 2208 C C . PHE A 1 275 ? 1.040 11.304 -0.479 1.00 94.75 275 PHE A C 1
ATOM 2210 O O . PHE A 1 275 ? 0.284 11.349 -1.444 1.00 94.75 275 PHE A O 1
ATOM 2217 N N . ASP A 1 276 ? 0.707 11.842 0.691 1.00 92.19 276 ASP A N 1
ATOM 2218 C CA . ASP A 1 276 ? -0.619 12.430 0.948 1.00 92.19 276 ASP A CA 1
ATOM 2219 C C . ASP A 1 276 ? -0.803 13.832 0.339 1.00 92.19 276 ASP A C 1
ATOM 2221 O O . ASP A 1 276 ? -1.905 14.208 -0.061 1.00 92.19 276 ASP A O 1
ATOM 2225 N N . ASP A 1 277 ? 0.273 14.619 0.217 1.00 93.00 277 ASP A N 1
ATOM 2226 C CA . ASP A 1 277 ? 0.216 15.961 -0.377 1.00 93.00 277 ASP A CA 1
ATOM 2227 C C . ASP A 1 277 ? 0.219 15.895 -1.914 1.00 93.00 277 ASP A C 1
ATOM 2229 O O . ASP A 1 277 ? 1.205 16.202 -2.591 1.00 93.00 277 ASP A O 1
ATOM 2233 N N . VAL A 1 278 ? -0.917 15.495 -2.488 1.00 92.88 278 VAL A N 1
ATOM 2234 C CA . VAL A 1 278 ? -1.124 15.465 -3.948 1.00 92.88 278 VAL A CA 1
ATOM 2235 C C . VAL A 1 278 ? -1.243 16.859 -4.574 1.00 92.88 278 VAL A C 1
ATOM 2237 O O . VAL A 1 278 ? -1.226 16.992 -5.800 1.00 92.88 278 VAL A O 1
ATOM 2240 N N . CYS A 1 279 ? -1.328 17.913 -3.760 1.00 94.38 279 CYS A N 1
ATOM 2241 C CA . CYS A 1 279 ? -1.361 19.295 -4.230 1.00 94.38 279 CYS A CA 1
ATOM 2242 C C . CYS A 1 279 ? 0.050 19.850 -4.501 1.00 94.38 279 CYS A C 1
ATOM 2244 O O . CYS A 1 279 ? 0.203 20.790 -5.292 1.00 94.38 279 CYS A O 1
ATOM 2246 N N . ALA A 1 280 ? 1.081 19.272 -3.880 1.00 95.12 280 ALA A N 1
ATOM 2247 C CA . ALA A 1 280 ? 2.479 19.628 -4.095 1.00 95.12 280 ALA A CA 1
ATOM 2248 C C . ALA A 1 280 ? 3.027 19.182 -5.467 1.00 95.12 280 ALA A C 1
ATOM 2250 O O . ALA A 1 280 ? 2.394 18.462 -6.243 1.00 95.12 280 ALA A O 1
ATOM 2251 N N . ASP A 1 281 ? 4.238 19.648 -5.789 1.00 94.88 281 ASP A N 1
ATOM 2252 C CA . ASP A 1 281 ? 4.989 19.175 -6.956 1.00 94.88 281 ASP A CA 1
ATOM 2253 C C . ASP A 1 281 ? 5.414 17.715 -6.747 1.00 94.88 281 ASP A C 1
ATOM 2255 O O . ASP A 1 281 ? 5.967 17.368 -5.706 1.00 94.88 281 ASP A O 1
ATOM 2259 N N . ALA A 1 282 ? 5.207 16.863 -7.751 1.00 95.88 282 ALA A N 1
ATOM 2260 C CA . ALA A 1 282 ? 5.556 15.452 -7.651 1.00 95.88 282 ALA A CA 1
ATOM 2261 C C . ALA A 1 282 ? 7.056 15.186 -7.790 1.00 95.88 282 ALA A C 1
ATOM 2263 O O . ALA A 1 282 ? 7.536 14.151 -7.326 1.00 95.88 282 ALA A O 1
ATOM 2264 N N . ALA A 1 283 ? 7.814 16.087 -8.426 1.00 96.12 283 ALA A N 1
ATOM 2265 C CA . ALA A 1 283 ? 9.218 15.829 -8.733 1.00 96.12 283 ALA A CA 1
ATOM 2266 C C . ALA A 1 283 ? 10.082 15.518 -7.489 1.00 96.12 283 ALA A C 1
ATOM 2268 O O . ALA A 1 283 ? 10.863 14.571 -7.579 1.00 96.12 283 ALA A O 1
ATOM 2269 N N . PRO A 1 284 ? 9.959 16.225 -6.343 1.00 96.88 284 PRO A N 1
ATOM 2270 C CA . PRO A 1 284 ? 10.630 15.849 -5.096 1.00 96.88 284 PRO A CA 1
ATOM 2271 C C . PRO A 1 284 ? 10.185 14.485 -4.556 1.00 96.88 284 PRO A C 1
ATOM 2273 O O . PRO A 1 284 ? 11.040 13.652 -4.267 1.00 96.88 284 PRO A O 1
ATOM 2276 N N . HIS A 1 285 ? 8.875 14.221 -4.506 1.00 96.69 285 HIS A N 1
ATOM 2277 C CA . HIS A 1 285 ? 8.315 12.962 -3.998 1.00 96.69 285 HIS A CA 1
ATOM 2278 C C . HIS A 1 285 ? 8.866 11.747 -4.752 1.00 96.69 285 HIS A C 1
ATOM 2280 O O . HIS A 1 285 ? 9.326 10.778 -4.146 1.00 96.69 285 HIS A O 1
ATOM 2286 N N . LEU A 1 286 ? 8.933 11.822 -6.086 1.00 97.62 286 LEU A N 1
ATOM 2287 C CA . LEU A 1 286 ? 9.457 10.725 -6.902 1.00 97.62 286 LEU A CA 1
ATOM 2288 C C . LEU A 1 286 ? 10.897 10.331 -6.525 1.00 97.62 286 LEU A C 1
ATOM 2290 O O . LEU A 1 286 ? 11.280 9.177 -6.720 1.00 97.62 286 LEU A O 1
ATOM 2294 N N . LEU A 1 287 ? 11.715 11.244 -5.989 1.00 97.50 287 LEU A N 1
ATOM 2295 C CA . LEU A 1 287 ? 13.092 10.941 -5.575 1.00 97.50 287 LEU A CA 1
ATOM 2296 C C . LEU A 1 287 ? 13.149 10.024 -4.344 1.00 97.50 287 LEU A C 1
ATOM 2298 O O . LEU A 1 287 ? 14.125 9.296 -4.174 1.00 97.50 287 LEU A O 1
ATOM 2302 N N . GLU A 1 288 ? 12.107 10.029 -3.514 1.00 96.44 288 GLU A N 1
ATOM 2303 C CA . GLU A 1 288 ? 12.098 9.396 -2.192 1.00 96.44 288 GLU A CA 1
ATOM 2304 C C . GLU A 1 288 ? 11.609 7.941 -2.210 1.00 96.44 288 GLU A C 1
ATOM 2306 O O . GLU A 1 288 ? 11.887 7.193 -1.269 1.00 96.44 288 GLU A O 1
ATOM 2311 N N . ILE A 1 289 ? 10.931 7.516 -3.287 1.00 95.81 289 ILE A N 1
ATOM 2312 C CA . ILE A 1 289 ? 10.243 6.214 -3.389 1.00 95.81 289 ILE A CA 1
ATOM 2313 C C . ILE A 1 289 ? 11.131 5.040 -2.935 1.00 95.81 289 ILE A C 1
ATOM 2315 O O . ILE A 1 289 ? 10.741 4.325 -2.006 1.00 95.81 289 ILE A O 1
ATOM 2319 N N . PRO A 1 290 ? 12.348 4.821 -3.488 1.00 94.88 290 PRO A N 1
ATOM 2320 C CA . PRO A 1 290 ? 13.114 3.627 -3.133 1.00 94.88 290 PRO A CA 1
ATOM 2321 C C . PRO A 1 290 ? 13.610 3.653 -1.684 1.00 94.88 290 PRO A C 1
ATOM 2323 O O . PRO A 1 290 ? 13.772 2.600 -1.067 1.00 94.88 290 PRO A O 1
ATOM 2326 N N . GLN A 1 291 ? 13.882 4.843 -1.138 1.00 94.88 291 GLN A N 1
ATOM 2327 C CA . GLN A 1 291 ? 14.360 4.996 0.234 1.00 94.88 291 GLN A CA 1
ATOM 2328 C C . GLN A 1 291 ? 13.231 4.772 1.241 1.00 94.88 291 GLN A C 1
ATOM 2330 O O . GLN A 1 291 ? 13.442 4.049 2.214 1.00 94.88 291 GLN A O 1
ATOM 2335 N N . ARG A 1 292 ? 12.044 5.336 0.995 1.00 95.88 292 ARG A N 1
ATOM 2336 C CA . ARG A 1 292 ? 10.862 5.149 1.848 1.00 95.88 292 ARG A CA 1
ATOM 2337 C C . ARG A 1 292 ? 10.475 3.677 1.937 1.00 95.88 292 ARG A C 1
ATOM 2339 O O . ARG A 1 292 ? 10.363 3.136 3.034 1.00 95.88 292 ARG A O 1
ATOM 2346 N N . LEU A 1 293 ? 10.397 2.994 0.793 1.00 95.31 293 LEU A N 1
ATOM 2347 C CA . LEU A 1 293 ? 10.081 1.568 0.765 1.00 95.31 293 LEU A CA 1
ATOM 2348 C C . LEU A 1 293 ? 11.153 0.717 1.471 1.00 95.31 293 LEU A C 1
ATOM 2350 O O . LEU A 1 293 ? 10.830 -0.221 2.200 1.00 95.31 293 LEU A O 1
ATOM 2354 N N . ARG A 1 294 ? 12.441 1.062 1.317 1.00 95.06 294 ARG A N 1
ATOM 2355 C CA . ARG A 1 294 ? 13.531 0.395 2.049 1.00 95.06 294 ARG A CA 1
ATOM 2356 C C . ARG A 1 294 ? 13.389 0.572 3.561 1.00 95.06 294 ARG A C 1
ATOM 2358 O O . ARG A 1 294 ? 13.537 -0.411 4.284 1.00 95.06 294 ARG A O 1
ATOM 2365 N N . ALA A 1 295 ? 13.091 1.784 4.025 1.00 95.69 295 ALA A N 1
ATOM 2366 C CA . ALA A 1 295 ? 12.914 2.073 5.446 1.00 95.69 295 ALA A CA 1
ATOM 2367 C C . ALA A 1 295 ? 11.754 1.260 6.047 1.00 95.69 295 ALA A C 1
ATOM 2369 O O . ALA A 1 295 ? 11.912 0.658 7.109 1.00 95.69 295 ALA A O 1
ATOM 2370 N N . MET A 1 296 ? 10.636 1.155 5.323 1.00 94.94 296 MET A N 1
ATOM 2371 C CA . MET A 1 296 ? 9.494 0.320 5.707 1.00 94.94 296 MET A CA 1
ATOM 2372 C C . MET A 1 296 ? 9.882 -1.168 5.796 1.00 94.94 296 MET A C 1
ATOM 2374 O O . MET A 1 296 ? 9.613 -1.829 6.798 1.00 94.94 296 MET A O 1
ATOM 2378 N N . PHE A 1 297 ? 10.610 -1.701 4.806 1.00 94.50 297 PHE A N 1
ATOM 2379 C CA . PHE A 1 297 ? 11.102 -3.086 4.846 1.00 94.50 297 PHE A CA 1
ATOM 2380 C C . PHE A 1 297 ? 12.045 -3.356 6.024 1.00 94.50 297 PHE A C 1
ATOM 2382 O O . PHE A 1 297 ? 12.005 -4.428 6.633 1.00 94.50 297 PHE A O 1
ATOM 2389 N N . GLU A 1 298 ? 12.931 -2.412 6.334 1.00 95.06 298 GLU A N 1
ATOM 2390 C CA . GLU A 1 298 ? 13.839 -2.510 7.477 1.00 95.06 298 GLU A CA 1
ATOM 2391 C C . GLU A 1 298 ? 13.087 -2.480 8.808 1.00 95.06 298 GLU A C 1
ATOM 2393 O O . GLU A 1 298 ? 13.443 -3.233 9.714 1.00 95.06 298 GLU A O 1
ATOM 2398 N N . SER A 1 299 ? 12.044 -1.659 8.914 1.00 94.94 299 SER A N 1
ATOM 2399 C CA . SER A 1 299 ? 11.154 -1.609 10.072 1.00 94.94 299 SER A CA 1
ATOM 2400 C C . SER A 1 299 ? 10.435 -2.933 10.304 1.00 94.94 299 SER A C 1
ATOM 2402 O O . SER A 1 299 ? 10.620 -3.552 11.348 1.00 94.94 299 SER A O 1
ATOM 2404 N N . LEU A 1 300 ? 9.740 -3.450 9.290 1.00 94.75 300 LEU A N 1
ATOM 2405 C CA . LEU A 1 300 ? 9.015 -4.720 9.384 1.00 94.75 300 LEU A CA 1
ATOM 2406 C C . LEU A 1 300 ? 9.930 -5.886 9.792 1.00 94.75 300 LEU A C 1
ATOM 2408 O O . LEU A 1 300 ? 9.550 -6.750 10.584 1.00 94.75 300 LEU A O 1
ATOM 2412 N N . ARG A 1 301 ? 11.174 -5.904 9.292 1.00 94.94 301 ARG A N 1
ATOM 2413 C CA . ARG A 1 301 ? 12.186 -6.896 9.698 1.00 94.94 301 ARG A CA 1
ATOM 2414 C C . ARG A 1 301 ? 12.593 -6.744 11.162 1.00 94.94 301 ARG A C 1
ATOM 2416 O O . ARG A 1 301 ? 12.764 -7.761 11.834 1.00 94.94 301 ARG A O 1
ATOM 2423 N N . LYS A 1 302 ? 12.765 -5.512 11.654 1.00 95.06 302 LYS A N 1
ATOM 2424 C CA . LYS A 1 302 ? 13.065 -5.239 13.072 1.00 95.06 302 LYS A CA 1
ATOM 2425 C C . LYS A 1 302 ? 11.918 -5.680 13.982 1.00 95.06 302 LYS A C 1
ATOM 2427 O O . LYS A 1 302 ? 12.189 -6.225 15.047 1.00 95.06 302 LYS A O 1
ATOM 2432 N N . ASP A 1 303 ? 10.682 -5.558 13.512 1.00 94.56 303 ASP A N 1
ATOM 2433 C CA . ASP A 1 303 ? 9.478 -5.958 14.249 1.00 94.56 303 ASP A CA 1
ATOM 2434 C C . ASP A 1 303 ? 9.266 -7.483 14.299 1.00 94.56 303 ASP A C 1
ATOM 2436 O O . ASP A 1 303 ? 8.412 -7.984 15.033 1.00 94.56 303 ASP A O 1
ATOM 2440 N N . GLY A 1 304 ? 10.095 -8.251 13.584 1.00 94.50 304 GLY A N 1
ATOM 2441 C CA . GLY A 1 304 ? 10.128 -9.714 13.637 1.00 94.50 304 GLY A CA 1
ATOM 2442 C C . GLY A 1 304 ? 9.558 -10.405 12.399 1.00 94.50 304 GLY A C 1
ATOM 2443 O O . GLY A 1 304 ? 9.513 -11.642 12.361 1.00 94.50 304 GLY A O 1
ATOM 2444 N N . LEU A 1 305 ? 9.163 -9.649 11.368 1.00 94.12 305 LEU A N 1
ATOM 2445 C CA . LEU A 1 305 ? 8.675 -10.226 10.122 1.00 94.12 305 LEU A CA 1
ATOM 2446 C C . LEU A 1 305 ? 9.813 -10.944 9.385 1.00 94.12 305 LEU A C 1
ATOM 2448 O O . LEU A 1 305 ? 10.850 -10.371 9.039 1.00 94.12 305 LEU A O 1
ATOM 2452 N N . ARG A 1 306 ? 9.628 -12.244 9.150 1.00 87.62 306 ARG A N 1
ATOM 2453 C CA . ARG A 1 306 ? 10.664 -13.106 8.571 1.00 87.62 306 ARG A CA 1
ATOM 2454 C C . ARG A 1 306 ? 10.798 -12.855 7.070 1.00 87.62 306 ARG A C 1
ATOM 2456 O O . ARG A 1 306 ? 9.807 -12.714 6.362 1.00 87.62 306 ARG A O 1
ATOM 2463 N N . SER A 1 307 ? 12.023 -12.934 6.557 1.00 82.31 307 SER A N 1
ATOM 2464 C CA . SER A 1 307 ? 12.298 -12.901 5.111 1.00 82.31 307 SER A CA 1
ATOM 2465 C C . SER A 1 307 ? 11.930 -14.198 4.375 1.00 82.31 307 SER A C 1
ATOM 2467 O O . SER A 1 307 ? 11.965 -14.239 3.152 1.00 82.31 307 SER A O 1
ATOM 2469 N N . GLY A 1 308 ? 11.618 -15.274 5.108 1.00 86.94 308 GLY A N 1
ATOM 2470 C CA . GLY A 1 308 ? 11.300 -16.591 4.543 1.00 86.94 308 GLY A CA 1
ATOM 2471 C C . GLY A 1 308 ? 9.848 -16.773 4.092 1.00 86.94 308 GLY A C 1
ATOM 2472 O O . GLY A 1 308 ? 9.531 -17.821 3.533 1.00 86.94 308 GLY A O 1
ATOM 2473 N N . ILE A 1 309 ? 8.976 -15.794 4.342 1.00 93.50 309 ILE A N 1
ATOM 2474 C CA . ILE A 1 309 ? 7.602 -15.780 3.830 1.00 93.50 309 ILE A CA 1
ATOM 2475 C C . ILE A 1 309 ? 7.500 -14.782 2.670 1.00 93.50 309 ILE A C 1
ATOM 2477 O O . ILE A 1 309 ? 8.208 -13.776 2.688 1.00 93.50 309 ILE A O 1
ATOM 2481 N N . PRO A 1 310 ? 6.643 -15.023 1.666 1.00 96.81 310 PRO A N 1
ATOM 2482 C CA . PRO A 1 310 ? 6.325 -14.034 0.651 1.00 96.81 310 PRO A CA 1
ATOM 2483 C C . PRO A 1 310 ? 5.781 -12.740 1.249 1.00 96.81 310 PRO A C 1
ATOM 2485 O O . PRO A 1 310 ? 4.891 -12.781 2.098 1.00 96.81 310 PRO A O 1
ATOM 2488 N N . TRP A 1 311 ? 6.297 -11.607 0.777 1.00 96.94 311 TRP A N 1
ATOM 2489 C CA . TRP A 1 311 ? 5.731 -10.288 1.056 1.00 96.94 311 TRP A CA 1
ATOM 2490 C C . TRP A 1 311 ? 4.998 -9.822 -0.192 1.00 96.94 311 TRP A C 1
ATOM 2492 O O . TRP A 1 311 ? 5.555 -9.888 -1.295 1.00 96.94 311 TRP A O 1
ATOM 2502 N N . LEU A 1 312 ? 3.745 -9.414 -0.034 1.00 97.56 312 LEU A N 1
ATOM 2503 C CA . LEU A 1 312 ? 2.891 -8.940 -1.109 1.00 97.56 312 LEU A CA 1
ATOM 2504 C C . LEU A 1 312 ? 2.640 -7.444 -0.907 1.00 97.56 312 LEU A C 1
ATOM 2506 O O . LEU A 1 312 ? 2.349 -7.018 0.200 1.00 97.56 312 LEU A O 1
ATOM 2510 N N . MET A 1 313 ? 2.757 -6.660 -1.968 1.00 97.19 313 MET A N 1
ATOM 2511 C CA . MET A 1 313 ? 2.230 -5.298 -1.998 1.00 97.19 313 MET A CA 1
ATOM 2512 C C . MET A 1 313 ? 0.820 -5.420 -2.582 1.00 97.19 313 MET A C 1
ATOM 2514 O O . MET A 1 313 ? 0.674 -5.523 -3.801 1.00 97.19 313 MET A O 1
ATOM 2518 N N . SER A 1 314 ? -0.173 -5.624 -1.715 1.00 95.56 314 SER A N 1
ATOM 2519 C CA . SER A 1 314 ? -1.567 -5.932 -2.082 1.00 95.56 314 SER A CA 1
ATOM 2520 C C . SER A 1 314 ? -2.246 -4.750 -2.753 1.00 95.56 314 SER A C 1
ATOM 2522 O O . SER A 1 314 ? -3.081 -4.959 -3.627 1.00 95.56 314 SER A O 1
ATOM 2524 N N . GLU A 1 315 ? -1.792 -3.539 -2.446 1.00 93.94 315 GLU A N 1
ATOM 2525 C CA . GLU A 1 315 ? -2.182 -2.325 -3.146 1.00 93.94 315 GLU A CA 1
ATOM 2526 C C . GLU A 1 315 ? -1.013 -1.347 -3.241 1.00 93.94 315 GLU A C 1
ATOM 2528 O O . GLU A 1 315 ? -0.128 -1.320 -2.383 1.00 93.94 315 GLU A O 1
ATOM 2533 N N . PHE A 1 316 ? -0.974 -0.548 -4.306 1.00 95.06 316 PHE A N 1
ATOM 2534 C CA . PHE A 1 316 ? -0.059 0.586 -4.387 1.00 95.06 316 PHE A CA 1
ATOM 2535 C C . PHE A 1 316 ? -0.499 1.608 -5.428 1.00 95.06 316 PHE A C 1
ATOM 2537 O O . PHE A 1 316 ? -1.038 1.268 -6.487 1.00 95.06 316 PHE A O 1
ATOM 2544 N N . GLY A 1 317 ? -0.153 2.855 -5.147 1.00 93.94 317 GLY A N 1
ATOM 2545 C CA . GLY A 1 317 ? -0.452 4.032 -5.948 1.00 93.94 317 GLY A CA 1
ATOM 2546 C C . GLY A 1 317 ? 0.327 5.229 -5.420 1.00 93.94 317 GLY A C 1
ATOM 2547 O O . GLY A 1 317 ? 1.019 5.118 -4.409 1.00 93.94 317 GLY A O 1
ATOM 2548 N N . TYR A 1 318 ? 0.292 6.357 -6.125 1.00 94.56 318 TYR A N 1
ATOM 2549 C CA . TYR A 1 318 ? 1.074 7.518 -5.704 1.00 94.56 318 TYR A CA 1
ATOM 2550 C C . TYR A 1 318 ? 0.576 8.048 -4.349 1.00 94.56 318 TYR A C 1
ATOM 2552 O O . TYR A 1 318 ? 1.391 8.379 -3.486 1.00 94.56 318 TYR A O 1
ATOM 2560 N N . SER A 1 319 ? -0.742 8.073 -4.155 1.00 94.25 319 SER A N 1
ATOM 2561 C CA . SER A 1 319 ? -1.410 8.517 -2.930 1.00 94.25 319 SER A CA 1
ATOM 2562 C C . SER A 1 319 ? -2.679 7.715 -2.671 1.00 94.25 319 SER A C 1
ATOM 2564 O O . SER A 1 319 ? -3.219 7.127 -3.601 1.00 94.25 319 SER A O 1
ATOM 2566 N N . VAL A 1 320 ? -3.179 7.743 -1.434 1.00 91.69 320 VAL A N 1
ATOM 2567 C CA . VAL A 1 320 ? -4.562 7.339 -1.133 1.00 91.69 320 VAL A CA 1
ATOM 2568 C C . VAL A 1 320 ? -5.570 8.364 -1.660 1.00 91.69 320 VAL A C 1
ATOM 2570 O O . VAL A 1 320 ? -6.721 8.021 -1.907 1.00 91.69 320 VAL A O 1
ATOM 2573 N N . PHE A 1 321 ? -5.136 9.613 -1.866 1.00 94.31 321 PHE A N 1
ATOM 2574 C CA . PHE A 1 321 ? -5.976 10.691 -2.366 1.00 94.31 321 PHE A CA 1
ATOM 2575 C C . PHE A 1 321 ? -5.927 10.798 -3.889 1.00 94.31 321 PHE A C 1
ATOM 2577 O O . PHE A 1 321 ? -4.868 10.750 -4.523 1.00 94.31 321 PHE A O 1
ATOM 2584 N N . SER A 1 322 ? -7.079 11.065 -4.491 1.00 93.69 322 SER A N 1
ATOM 2585 C CA . SER A 1 322 ? -7.174 11.371 -5.914 1.00 93.69 322 SER A CA 1
ATOM 2586 C C . SER A 1 322 ? -6.464 12.683 -6.262 1.00 93.69 322 SER A C 1
ATOM 2588 O O . SER A 1 322 ? -6.730 13.738 -5.684 1.00 93.69 322 SER A O 1
ATOM 2590 N N . GLY A 1 323 ? -5.589 12.643 -7.271 1.00 93.94 323 GLY A N 1
ATOM 2591 C CA . GLY A 1 323 ? -4.889 13.833 -7.747 1.00 93.94 323 GLY A CA 1
ATOM 2592 C C . GLY A 1 323 ? -4.254 13.667 -9.121 1.00 93.94 323 GLY A C 1
ATOM 2593 O O . GLY A 1 323 ? -4.067 12.554 -9.619 1.00 93.94 323 GLY A O 1
ATOM 2594 N N . LYS A 1 324 ? -3.905 14.792 -9.757 1.00 95.00 324 LYS A N 1
ATOM 2595 C CA . LYS A 1 324 ? -3.399 14.817 -11.145 1.00 95.00 324 LYS A CA 1
ATOM 2596 C C . LYS A 1 324 ? -2.185 13.908 -11.377 1.00 95.00 324 LYS A C 1
ATOM 2598 O O . LYS A 1 324 ? -2.008 13.383 -12.473 1.00 95.00 324 LYS A O 1
ATOM 2603 N N . HIS A 1 325 ? -1.362 13.694 -10.350 1.00 94.94 325 HIS A N 1
ATOM 2604 C CA . HIS A 1 325 ? -0.155 12.870 -10.441 1.00 94.94 325 HIS A CA 1
ATOM 2605 C C . HIS A 1 325 ? -0.472 11.416 -10.812 1.00 94.94 325 HIS A C 1
ATOM 2607 O O . HIS A 1 325 ? 0.327 10.788 -11.500 1.00 94.94 325 HIS A O 1
ATOM 2613 N N . GLU A 1 326 ? -1.659 10.915 -10.459 1.00 94.19 326 GLU A N 1
ATOM 2614 C CA . GLU A 1 326 ? -2.114 9.564 -10.814 1.00 94.19 326 GLU A CA 1
ATOM 2615 C C . GLU A 1 326 ? -2.416 9.407 -12.313 1.00 94.19 326 GLU A C 1
ATOM 2617 O O . GLU A 1 326 ? -2.283 8.323 -12.885 1.00 94.19 326 GLU A O 1
ATOM 2622 N N . VAL A 1 327 ? -2.791 10.501 -12.986 1.00 95.75 327 VAL A N 1
ATOM 2623 C CA . VAL A 1 327 ? -3.182 10.490 -14.405 1.00 95.75 327 VAL A CA 1
ATOM 2624 C C . VAL A 1 327 ? -2.100 11.053 -15.329 1.00 95.75 327 VAL A C 1
ATOM 2626 O O . VAL A 1 327 ? -2.124 10.788 -16.534 1.00 95.75 327 VAL A O 1
ATOM 2629 N N . GLU A 1 328 ? -1.127 11.797 -14.801 1.00 96.25 328 GLU A N 1
ATOM 2630 C CA . GLU A 1 328 ? 0.028 12.313 -15.541 1.00 96.25 328 GLU A CA 1
ATOM 2631 C C . GLU A 1 328 ? 1.191 11.305 -15.620 1.00 96.25 328 GLU A C 1
ATOM 2633 O O . GLU A 1 328 ? 1.117 10.176 -15.141 1.00 96.25 328 GLU A O 1
ATOM 2638 N N . ILE A 1 329 ? 2.284 11.670 -16.296 1.00 97.56 329 ILE A N 1
ATOM 2639 C CA . ILE A 1 329 ? 3.452 10.788 -16.486 1.00 97.56 329 ILE A CA 1
ATOM 2640 C C . ILE A 1 329 ? 4.127 10.432 -15.142 1.00 97.56 329 ILE A C 1
ATOM 2642 O O . ILE A 1 329 ? 4.723 9.367 -15.025 1.00 97.56 329 ILE A O 1
ATOM 2646 N N . GLU A 1 330 ? 3.963 11.279 -14.130 1.00 97.50 330 GLU A N 1
ATOM 2647 C CA . GLU A 1 330 ? 4.251 11.094 -12.708 1.00 97.50 330 GLU A CA 1
ATOM 2648 C C . GLU A 1 330 ? 3.847 9.694 -12.220 1.00 97.50 330 GLU A C 1
ATOM 2650 O O . GLU A 1 330 ? 4.709 8.936 -11.772 1.00 97.50 330 GLU A O 1
ATOM 2655 N N . GLY A 1 331 ? 2.577 9.313 -12.390 1.00 96.62 331 GLY A N 1
ATOM 2656 C CA . GLY A 1 331 ? 2.042 8.017 -11.970 1.00 96.62 331 GLY A CA 1
ATOM 2657 C C . GLY A 1 331 ? 2.712 6.840 -12.679 1.00 96.62 331 GLY A C 1
ATOM 2658 O O . GLY A 1 331 ? 2.974 5.805 -12.069 1.00 96.62 331 GLY A O 1
ATOM 2659 N N . ALA A 1 332 ? 3.101 6.999 -13.951 1.00 97.56 332 ALA A N 1
ATOM 2660 C CA . ALA A 1 332 ? 3.878 5.980 -14.660 1.00 97.56 332 ALA A CA 1
ATOM 2661 C C . ALA A 1 332 ? 5.287 5.802 -14.080 1.00 97.56 332 ALA A C 1
ATOM 2663 O O . ALA A 1 332 ? 5.753 4.661 -13.983 1.00 97.56 332 ALA A O 1
ATOM 2664 N N . LEU A 1 333 ? 5.958 6.904 -13.719 1.00 98.62 333 LEU A N 1
ATOM 2665 C CA . LEU A 1 333 ? 7.284 6.865 -13.098 1.00 98.62 333 LEU A CA 1
ATOM 2666 C C . LEU A 1 333 ? 7.202 6.270 -11.691 1.00 98.62 333 LEU A C 1
ATOM 2668 O O . LEU A 1 333 ? 7.994 5.384 -11.380 1.00 98.62 333 LEU A O 1
ATOM 2672 N N . PHE A 1 334 ? 6.222 6.699 -10.890 1.00 97.88 334 PHE A N 1
ATOM 2673 C CA . PHE A 1 334 ? 5.955 6.141 -9.568 1.00 97.88 334 PHE A CA 1
ATOM 2674 C C . PHE A 1 334 ? 5.708 4.634 -9.642 1.00 97.88 334 PHE A C 1
ATOM 2676 O O . PHE A 1 334 ? 6.429 3.869 -9.007 1.00 97.88 334 PHE A O 1
ATOM 2683 N N . GLN A 1 335 ? 4.753 4.198 -10.471 1.00 97.56 335 GLN A N 1
ATOM 2684 C CA . GLN A 1 335 ? 4.376 2.789 -10.573 1.00 97.56 335 GLN A CA 1
ATOM 2685 C C . GLN A 1 335 ? 5.575 1.911 -10.938 1.00 97.56 335 GLN A C 1
ATOM 2687 O O . GLN A 1 335 ? 5.772 0.851 -10.347 1.00 97.56 335 GLN A O 1
ATOM 2692 N N . ALA A 1 336 ? 6.384 2.347 -11.906 1.00 98.31 336 ALA A N 1
ATOM 2693 C CA . ALA A 1 336 ? 7.562 1.599 -12.321 1.00 98.31 336 ALA A CA 1
ATOM 2694 C C . ALA A 1 336 ? 8.627 1.519 -11.226 1.00 98.31 336 ALA A C 1
ATOM 2696 O O . ALA A 1 336 ? 9.221 0.458 -11.031 1.00 98.31 336 ALA A O 1
ATOM 2697 N N . ASP A 1 337 ? 8.861 2.625 -10.525 1.00 98.50 337 ASP A N 1
ATOM 2698 C CA . ASP A 1 337 ? 9.893 2.720 -9.501 1.00 98.50 337 ASP A CA 1
ATOM 2699 C C . ASP A 1 337 ? 9.510 1.949 -8.238 1.00 98.50 337 ASP A C 1
ATOM 2701 O O . ASP A 1 337 ? 10.289 1.124 -7.771 1.00 98.50 337 ASP A O 1
ATOM 2705 N N . ALA A 1 338 ? 8.283 2.138 -7.744 1.00 97.88 338 ALA A N 1
ATOM 2706 C CA . ALA A 1 338 ? 7.752 1.430 -6.583 1.00 97.88 338 ALA A CA 1
ATOM 2707 C C . ALA A 1 338 ? 7.727 -0.086 -6.822 1.00 97.88 338 ALA A C 1
ATOM 2709 O O . ALA A 1 338 ? 8.274 -0.848 -6.023 1.00 97.88 338 ALA A O 1
ATOM 2710 N N . PHE A 1 339 ? 7.186 -0.532 -7.963 1.00 97.94 339 PHE A N 1
ATOM 2711 C CA . PHE A 1 339 ? 7.124 -1.953 -8.312 1.00 97.94 339 PHE A CA 1
ATOM 2712 C C . PHE A 1 339 ? 8.519 -2.586 -8.412 1.00 97.94 339 PHE A C 1
ATOM 2714 O O . PHE A 1 339 ? 8.765 -3.662 -7.864 1.00 97.94 339 PHE A O 1
ATOM 2721 N N . ALA A 1 340 ? 9.456 -1.934 -9.103 1.00 98.06 340 ALA A N 1
ATOM 2722 C CA . ALA A 1 340 ? 10.788 -2.492 -9.290 1.00 98.06 340 ALA A CA 1
ATOM 2723 C C . ALA A 1 340 ? 11.634 -2.435 -8.006 1.00 98.06 340 ALA A C 1
ATOM 2725 O O . ALA A 1 340 ? 12.318 -3.413 -7.691 1.00 98.06 340 ALA A O 1
ATOM 2726 N N . ALA A 1 341 ? 11.535 -1.353 -7.224 1.00 97.75 341 ALA A N 1
ATOM 2727 C CA . ALA A 1 341 ? 12.150 -1.247 -5.902 1.00 97.75 341 ALA A CA 1
ATOM 2728 C C . ALA A 1 341 ? 11.651 -2.350 -4.965 1.00 97.75 341 ALA A C 1
ATOM 2730 O O . ALA A 1 341 ? 12.464 -3.019 -4.328 1.00 97.75 341 ALA A O 1
ATOM 2731 N N . PHE A 1 342 ? 10.336 -2.576 -4.929 1.00 97.75 342 PHE A N 1
ATOM 2732 C CA . PHE A 1 342 ? 9.705 -3.621 -4.132 1.00 97.75 342 PHE A CA 1
ATOM 2733 C C . PHE A 1 342 ? 10.292 -5.003 -4.435 1.00 97.75 342 PHE A C 1
ATOM 2735 O O . PHE A 1 342 ? 10.772 -5.689 -3.530 1.00 97.75 342 PHE A O 1
ATOM 2742 N N . LEU A 1 343 ? 10.342 -5.386 -5.715 1.00 96.88 343 LEU A N 1
ATOM 2743 C CA . LEU A 1 343 ? 10.930 -6.663 -6.122 1.00 96.88 343 LEU A CA 1
ATOM 2744 C C . LEU A 1 343 ? 12.422 -6.749 -5.762 1.00 96.88 343 LEU A C 1
ATOM 2746 O O . LEU A 1 343 ? 12.885 -7.779 -5.272 1.00 96.88 343 LEU A O 1
ATOM 2750 N N . SER A 1 344 ? 13.187 -5.669 -5.950 1.00 95.62 344 SER A N 1
ATOM 2751 C CA . SER A 1 344 ? 14.614 -5.626 -5.596 1.00 95.62 344 SER A CA 1
ATOM 2752 C C . SER A 1 344 ? 14.892 -5.697 -4.091 1.00 95.62 344 SER A C 1
ATOM 2754 O O . SER A 1 344 ? 15.967 -6.149 -3.701 1.00 95.62 344 SER A O 1
ATOM 2756 N N . LEU A 1 345 ? 13.947 -5.291 -3.240 1.00 94.69 345 LEU A N 1
ATOM 2757 C CA . LEU A 1 345 ? 14.043 -5.417 -1.780 1.00 94.69 345 LEU A CA 1
ATOM 2758 C C . LEU A 1 345 ? 13.682 -6.823 -1.266 1.00 94.69 345 LEU A C 1
ATOM 2760 O O . LEU A 1 345 ? 13.855 -7.100 -0.071 1.00 94.69 345 LEU A O 1
ATOM 2764 N N . GLY A 1 346 ? 13.232 -7.708 -2.161 1.00 93.62 346 GLY A N 1
ATOM 2765 C CA . GLY A 1 346 ? 12.821 -9.078 -1.864 1.00 93.62 346 GLY A CA 1
ATOM 2766 C C . GLY A 1 346 ? 11.308 -9.282 -1.810 1.00 93.62 346 GLY A C 1
ATOM 2767 O O . GLY A 1 346 ? 10.876 -10.326 -1.334 1.00 93.62 346 GLY A O 1
ATOM 2768 N N . GLY A 1 347 ? 10.512 -8.312 -2.269 1.00 95.69 347 GLY A N 1
ATOM 2769 C CA . GLY A 1 347 ? 9.072 -8.472 -2.445 1.00 95.69 347 GLY A CA 1
ATOM 2770 C C . GLY A 1 347 ? 8.728 -9.543 -3.484 1.00 95.69 347 GLY A C 1
ATOM 2771 O O . GLY A 1 347 ? 9.468 -9.759 -4.447 1.00 95.69 347 GLY A O 1
ATOM 2772 N N . ASN A 1 348 ? 7.599 -10.229 -3.299 1.00 93.81 348 ASN A N 1
ATOM 2773 C CA . ASN A 1 348 ? 7.244 -11.392 -4.114 1.00 93.81 348 ASN A CA 1
ATOM 2774 C C . ASN A 1 348 ? 6.229 -11.065 -5.206 1.00 93.81 348 ASN A C 1
ATOM 2776 O O . ASN A 1 348 ? 6.362 -11.560 -6.327 1.00 93.81 348 ASN A O 1
ATOM 2780 N N . ARG A 1 349 ? 5.177 -10.308 -4.874 1.00 93.00 349 ARG A N 1
ATOM 2781 C CA . ARG A 1 349 ? 4.095 -9.945 -5.803 1.00 93.00 349 ARG A CA 1
ATOM 2782 C C . ARG A 1 349 ? 3.533 -8.583 -5.450 1.00 93.00 349 ARG A C 1
ATOM 2784 O O . ARG A 1 349 ? 3.446 -8.260 -4.273 1.00 93.00 349 ARG A O 1
ATOM 2791 N N . ALA A 1 350 ? 3.144 -7.834 -6.467 1.00 94.25 350 ALA A N 1
ATOM 2792 C CA . ALA A 1 350 ? 2.436 -6.582 -6.294 1.00 94.25 350 ALA A CA 1
ATOM 2793 C C . ALA A 1 350 ? 1.140 -6.620 -7.101 1.00 94.25 350 ALA A C 1
ATOM 2795 O O . ALA A 1 350 ? 1.128 -7.126 -8.230 1.00 94.25 350 ALA A O 1
ATOM 2796 N N . TYR A 1 351 ? 0.085 -6.084 -6.513 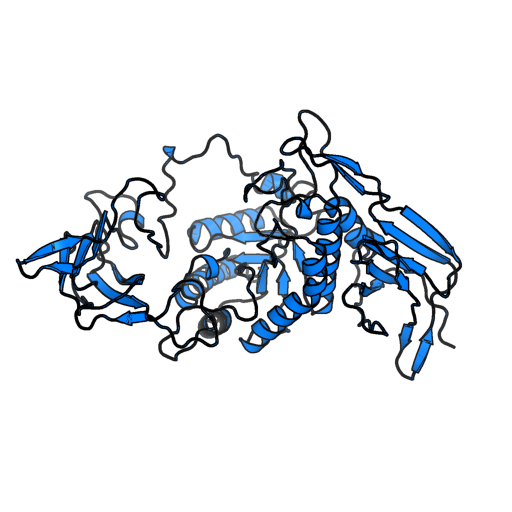1.00 92.44 351 TYR A N 1
ATOM 2797 C CA . TYR A 1 351 ? -1.244 -5.962 -7.083 1.00 92.44 351 TYR A CA 1
ATOM 2798 C C . TYR A 1 351 ? -1.558 -4.474 -7.182 1.00 92.44 351 TYR A C 1
ATOM 2800 O O . TYR A 1 351 ? -1.225 -3.700 -6.293 1.00 92.44 351 TYR A O 1
ATOM 2808 N N . VAL A 1 352 ? -2.100 -4.057 -8.320 1.00 86.56 352 VAL A N 1
ATOM 2809 C CA . VAL A 1 352 ? -2.413 -2.646 -8.547 1.00 86.56 352 VAL A CA 1
ATOM 2810 C C . VAL A 1 352 ? -3.857 -2.403 -8.131 1.00 86.56 352 VAL A C 1
ATOM 2812 O O . VAL A 1 352 ? -4.740 -3.131 -8.581 1.00 86.56 352 VAL A O 1
ATOM 2815 N N . TYR A 1 353 ? -4.100 -1.366 -7.339 1.00 84.06 353 TYR A N 1
ATOM 2816 C CA . TYR A 1 353 ? -5.449 -0.855 -7.127 1.00 84.06 353 TYR A CA 1
ATOM 2817 C C . TYR A 1 353 ? -5.946 -0.115 -8.385 1.00 84.06 353 TYR A C 1
ATOM 2819 O O . TYR A 1 353 ? -5.152 0.425 -9.160 1.00 84.06 353 TYR A O 1
ATOM 2827 N N . GLY A 1 354 ? -7.256 -0.119 -8.648 1.00 80.56 354 GLY A N 1
ATOM 2828 C CA . GLY A 1 354 ? -7.817 0.579 -9.816 1.00 80.56 354 GLY A CA 1
ATOM 2829 C C . GLY A 1 354 ? -7.711 -0.179 -11.151 1.00 80.56 354 GLY A C 1
ATOM 2830 O O . GLY A 1 354 ? -7.459 0.416 -12.207 1.00 80.56 354 GLY A O 1
ATOM 2831 N N . TYR A 1 355 ? -7.901 -1.507 -11.137 1.00 80.88 355 TYR A N 1
ATOM 2832 C CA . TYR A 1 355 ? -8.066 -2.307 -12.368 1.00 80.88 355 TYR A CA 1
ATOM 2833 C C . TYR A 1 355 ? -9.321 -1.924 -13.162 1.00 80.88 355 TYR A C 1
ATOM 2835 O O . TYR A 1 355 ? -9.358 -2.076 -14.389 1.00 80.88 355 TYR A O 1
ATOM 2843 N N . GLU A 1 356 ? -10.354 -1.466 -12.462 1.00 85.88 356 GLU A N 1
ATOM 2844 C CA . GLU A 1 356 ? -11.603 -1.032 -13.062 1.00 85.88 356 GLU A CA 1
ATOM 2845 C C . GLU A 1 356 ? -11.445 0.373 -13.653 1.00 85.88 356 GLU A C 1
ATOM 2847 O O . GLU A 1 356 ? -10.820 1.242 -13.043 1.00 85.88 356 GLU A O 1
ATOM 2852 N N . PRO A 1 357 ? -11.983 0.629 -14.857 1.00 90.31 357 PRO A N 1
ATOM 2853 C CA . PRO A 1 357 ? -12.008 1.981 -15.377 1.00 90.31 357 PRO A CA 1
ATOM 2854 C C . PRO A 1 357 ? -12.837 2.901 -14.474 1.00 90.31 357 PRO A C 1
ATOM 2856 O O . PRO A 1 357 ? -13.953 2.533 -14.114 1.00 90.31 357 PRO A O 1
ATOM 2859 N N . ASN A 1 358 ? -12.353 4.113 -14.199 1.00 92.50 358 ASN A N 1
ATOM 2860 C CA . ASN A 1 358 ? -13.053 5.064 -13.329 1.00 92.50 358 ASN A CA 1
ATOM 2861 C C . ASN A 1 358 ? -13.128 6.482 -13.935 1.00 92.50 358 ASN A C 1
ATOM 2863 O O . ASN A 1 358 ? -12.671 6.729 -15.057 1.00 92.50 358 ASN A O 1
ATOM 2867 N N . TYR A 1 359 ? -13.780 7.405 -13.232 1.00 93.88 359 TYR A N 1
ATOM 2868 C CA . TYR A 1 359 ? -13.854 8.829 -13.550 1.00 93.88 359 TYR A CA 1
ATOM 2869 C C . TYR A 1 359 ? -12.793 9.624 -12.781 1.00 93.88 359 TYR A C 1
ATOM 2871 O O . TYR A 1 359 ? -12.152 9.113 -11.869 1.00 93.88 359 TYR A O 1
ATOM 2879 N N . LEU A 1 360 ? -12.591 10.882 -13.178 1.00 96.00 360 LEU A N 1
ATOM 2880 C CA . LEU A 1 360 ? -11.760 11.815 -12.419 1.00 96.00 360 LEU A CA 1
ATOM 2881 C C . LEU A 1 360 ? -12.504 12.299 -11.176 1.00 96.00 360 LEU A C 1
ATOM 2883 O O . LEU A 1 360 ? -13.712 12.540 -11.234 1.00 96.00 360 LEU A O 1
ATOM 2887 N N . GLU A 1 361 ? -11.750 12.523 -10.110 1.00 95.62 361 GLU A N 1
ATOM 2888 C CA . GLU A 1 361 ? -12.220 13.036 -8.831 1.00 95.62 361 GLU A CA 1
ATOM 2889 C C . GLU A 1 361 ? -11.330 14.205 -8.382 1.00 95.62 361 GLU A C 1
ATOM 2891 O O . GLU A 1 361 ? -10.174 14.313 -8.793 1.00 95.62 361 GLU A O 1
ATOM 2896 N N . ASP A 1 362 ? -11.889 15.103 -7.571 1.00 94.94 362 ASP A N 1
ATOM 2897 C CA . ASP A 1 362 ? -11.184 16.242 -6.969 1.00 94.94 362 ASP A CA 1
ATOM 2898 C C . ASP A 1 362 ? -11.354 16.177 -5.458 1.00 94.94 362 ASP A C 1
ATOM 2900 O O . ASP A 1 362 ? -12.190 16.855 -4.855 1.00 94.94 362 ASP A O 1
ATOM 2904 N N . GLU A 1 363 ? -10.614 15.258 -4.856 1.00 93.69 363 GLU A N 1
ATOM 2905 C CA . GLU A 1 363 ? -10.803 14.882 -3.462 1.00 93.69 363 GLU A CA 1
ATOM 2906 C C . GLU A 1 363 ? -10.310 15.973 -2.503 1.00 93.69 363 GLU A C 1
ATOM 2908 O O . GLU A 1 363 ? -11.048 16.394 -1.611 1.00 93.69 363 GLU A O 1
ATOM 2913 N N . LEU A 1 364 ? -9.108 16.513 -2.743 1.00 94.06 364 LEU A N 1
ATOM 2914 C CA . LEU A 1 364 ? -8.512 17.583 -1.930 1.00 94.06 364 LEU A CA 1
ATOM 2915 C C . LEU A 1 364 ? -8.784 19.005 -2.456 1.00 94.06 364 LEU A C 1
ATOM 2917 O O . LEU A 1 364 ? -8.220 19.968 -1.936 1.00 94.06 364 LEU A O 1
ATOM 2921 N N . GLN A 1 365 ? -9.656 19.167 -3.459 1.00 93.94 365 GLN A N 1
ATOM 2922 C CA . GLN A 1 365 ? -10.065 20.472 -4.010 1.00 93.94 365 GLN A CA 1
ATOM 2923 C C . GLN A 1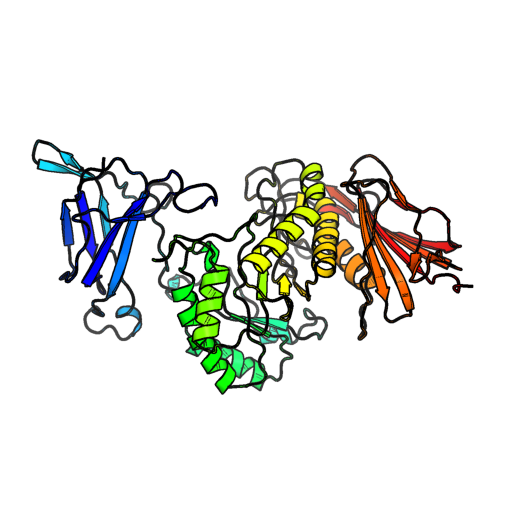 365 ? -8.896 21.297 -4.582 1.00 93.94 365 GLN A C 1
ATOM 2925 O O . GLN A 1 365 ? -8.855 22.526 -4.461 1.00 93.94 365 GLN A O 1
ATOM 2930 N N . CYS A 1 366 ? -7.919 20.625 -5.190 1.00 94.12 366 CYS A N 1
ATOM 2931 C CA . CYS A 1 366 ? -6.718 21.257 -5.744 1.00 94.12 366 CYS A CA 1
ATOM 2932 C C . CYS A 1 366 ? -6.302 20.703 -7.111 1.00 94.12 366 CYS A C 1
ATOM 2934 O O . CYS A 1 366 ? -5.590 21.387 -7.851 1.00 94.12 366 CYS A O 1
ATOM 2936 N N . SER A 1 367 ? -6.717 19.482 -7.463 1.00 94.62 367 SER A N 1
ATOM 2937 C CA . SER A 1 367 ? -6.394 18.860 -8.746 1.00 94.62 367 SER A CA 1
ATOM 2938 C C . SER A 1 367 ? -7.328 17.690 -9.042 1.00 94.62 367 SER A C 1
ATOM 2940 O O . SER A 1 367 ? -7.823 17.050 -8.122 1.00 94.62 367 SER A O 1
ATOM 2942 N N . TRP A 1 368 ? -7.521 17.388 -10.327 1.00 96.88 368 TRP A N 1
ATOM 2943 C CA . TRP A 1 368 ? -8.375 16.286 -10.766 1.00 96.88 368 TRP A CA 1
ATOM 2944 C C . TRP A 1 368 ? -7.546 15.066 -11.166 1.00 96.88 368 TRP A C 1
ATOM 2946 O O . TRP A 1 368 ? -6.641 15.167 -11.997 1.00 96.88 368 TRP A O 1
ATOM 2956 N N . GLY A 1 369 ? -7.887 13.905 -10.618 1.00 95.62 369 GLY A N 1
ATOM 2957 C CA . GLY A 1 369 ? -7.241 12.629 -10.917 1.00 95.62 369 GLY A CA 1
ATOM 2958 C C . GLY A 1 369 ? -7.970 11.463 -10.266 1.00 95.62 369 GLY A C 1
ATOM 2959 O O . GLY A 1 369 ? -9.027 11.662 -9.685 1.00 95.62 369 GLY A O 1
ATOM 2960 N N . ASN A 1 370 ? -7.455 10.248 -10.433 1.00 94.25 370 ASN A N 1
ATOM 2961 C CA . ASN A 1 370 ? -7.926 9.057 -9.722 1.00 94.25 370 ASN A CA 1
ATOM 2962 C C . ASN A 1 370 ? -6.903 7.924 -9.906 1.00 94.25 370 ASN A C 1
ATOM 2964 O O . ASN A 1 370 ? -6.218 7.883 -10.935 1.00 94.25 370 ASN A O 1
ATOM 2968 N N . LEU A 1 371 ? -6.846 6.989 -8.961 1.00 90.88 371 LEU A N 1
ATOM 2969 C CA . LEU A 1 371 ? -6.074 5.750 -9.043 1.00 90.88 371 LEU A CA 1
ATOM 2970 C C . LEU A 1 371 ? -6.694 4.816 -10.092 1.00 90.88 371 LEU A C 1
ATOM 2972 O O . LEU A 1 371 ? -7.566 3.999 -9.806 1.00 90.88 371 LEU A O 1
ATOM 2976 N N . MET A 1 372 ? -6.277 4.958 -11.349 1.00 93.19 372 MET A N 1
ATOM 2977 C CA . MET A 1 372 ? -6.802 4.151 -12.451 1.00 93.19 372 MET A CA 1
ATOM 2978 C C . MET A 1 372 ? -5.795 4.013 -13.591 1.00 93.19 372 MET A C 1
ATOM 2980 O O . MET A 1 372 ? -4.980 4.893 -13.861 1.00 93.19 372 MET A O 1
ATOM 2984 N N . MET A 1 373 ? -5.887 2.911 -14.337 1.00 94.19 373 MET A N 1
ATOM 2985 C CA . MET A 1 373 ? -5.169 2.765 -15.614 1.00 94.19 373 MET A CA 1
ATOM 2986 C C . MET A 1 373 ? -6.007 3.189 -16.822 1.00 94.19 373 MET A C 1
ATOM 2988 O O . MET A 1 373 ? -5.471 3.483 -17.899 1.00 94.19 373 MET A O 1
ATOM 2992 N N . LEU A 1 374 ? -7.330 3.177 -16.662 1.00 95.31 374 LEU A N 1
ATOM 2993 C CA . LEU A 1 374 ? -8.300 3.412 -17.718 1.00 95.31 374 LEU A CA 1
ATOM 2994 C C . LEU A 1 374 ? -9.317 4.456 -17.254 1.00 95.31 374 LEU A C 1
ATOM 2996 O O . LEU A 1 374 ? -10.025 4.234 -16.283 1.00 95.31 374 LEU A O 1
ATOM 3000 N N . GLN A 1 375 ? -9.432 5.565 -17.979 1.00 96.19 375 GLN A N 1
ATOM 3001 C CA . GLN A 1 375 ? -10.433 6.592 -17.681 1.00 96.19 375 GLN A CA 1
ATOM 3002 C C . GLN A 1 375 ? -11.701 6.342 -18.497 1.00 96.19 375 GLN A C 1
ATOM 3004 O O . GLN A 1 375 ? -11.658 6.297 -19.735 1.00 96.19 375 GLN A O 1
ATOM 3009 N N . LEU A 1 376 ? -12.835 6.212 -17.811 1.00 94.94 376 LEU A N 1
ATOM 3010 C CA . LEU A 1 376 ? -14.144 6.016 -18.420 1.00 94.94 376 LEU A CA 1
ATOM 3011 C C . LEU A 1 376 ? -14.538 7.178 -19.324 1.00 94.94 376 LEU A C 1
ATOM 3013 O O . LEU A 1 376 ? -14.271 8.353 -19.074 1.00 94.94 376 LEU A O 1
ATOM 3017 N N . ARG A 1 377 ? -15.237 6.823 -20.403 1.00 91.44 377 ARG A N 1
ATOM 3018 C CA . ARG A 1 377 ? -15.798 7.773 -21.358 1.00 91.44 377 ARG A CA 1
ATOM 3019 C C . ARG A 1 377 ? -17.189 7.334 -21.746 1.00 91.44 377 ARG A C 1
ATOM 3021 O O . ARG A 1 377 ? -17.431 6.173 -22.069 1.00 91.44 377 ARG A O 1
ATOM 3028 N N . LYS A 1 378 ? -18.103 8.296 -21.801 1.00 86.75 378 LYS A N 1
ATOM 3029 C CA . LYS A 1 378 ? -19.483 8.034 -22.196 1.00 86.75 378 LYS A CA 1
ATOM 3030 C C . LYS A 1 378 ? -19.539 7.431 -23.605 1.00 86.75 378 LYS A C 1
ATOM 3032 O O . LYS A 1 378 ? -19.197 8.101 -24.580 1.00 86.75 378 LYS A O 1
ATOM 3037 N N . ASN A 1 379 ? -20.016 6.189 -23.697 1.00 86.19 379 ASN A N 1
ATOM 3038 C CA . ASN A 1 379 ? -20.239 5.440 -24.941 1.00 86.19 379 ASN A CA 1
ATOM 3039 C C . ASN A 1 379 ? -19.004 5.343 -25.858 1.00 86.19 379 ASN A C 1
ATOM 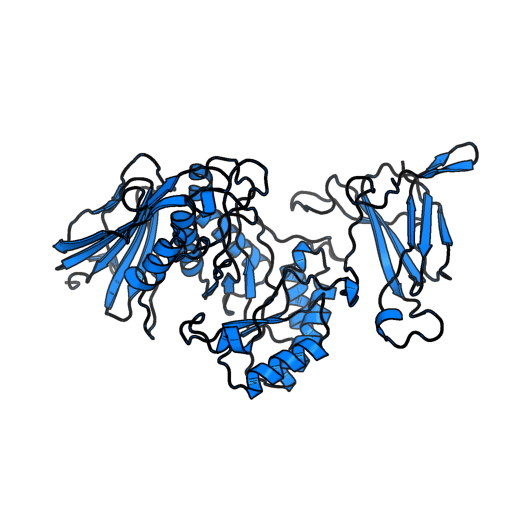3041 O O . ASN A 1 379 ? -19.141 5.347 -27.083 1.00 86.19 379 ASN A O 1
ATOM 3045 N N . ARG A 1 380 ? -17.794 5.319 -25.290 1.00 92.06 380 ARG A N 1
ATOM 3046 C CA . ARG A 1 380 ? -16.538 5.213 -26.046 1.00 92.06 380 ARG A CA 1
ATOM 3047 C C . ARG A 1 380 ? -15.545 4.336 -25.301 1.00 92.06 380 ARG A C 1
ATOM 3049 O O . ARG A 1 380 ? -15.622 4.210 -24.086 1.00 92.06 380 ARG A O 1
ATOM 3056 N N . GLU A 1 381 ? -14.578 3.805 -26.042 1.00 92.69 381 GLU A N 1
ATOM 3057 C CA . GLU A 1 381 ? -13.415 3.133 -25.459 1.00 92.69 381 GLU A CA 1
ATOM 3058 C C . GLU A 1 381 ? -12.720 4.047 -24.438 1.00 92.69 381 GLU A C 1
ATOM 3060 O O . GLU A 1 381 ? -12.463 5.213 -24.788 1.00 92.69 381 GLU A O 1
ATOM 3065 N N . PRO A 1 382 ? -12.410 3.544 -23.225 1.00 95.62 382 PRO A N 1
ATOM 3066 C CA . PRO A 1 382 ? -11.700 4.289 -22.191 1.00 95.62 382 PRO A CA 1
ATOM 3067 C C . PRO A 1 382 ? -10.386 4.890 -22.693 1.00 95.62 382 PRO A C 1
ATOM 3069 O O . PRO A 1 382 ? -9.720 4.333 -23.575 1.00 95.62 382 PRO A O 1
ATOM 3072 N N . TYR A 1 383 ? -9.976 6.021 -22.116 1.00 96.75 383 TYR A N 1
ATOM 3073 C CA . TYR A 1 383 ? -8.614 6.498 -22.341 1.00 96.75 383 TYR A CA 1
ATOM 3074 C C . TYR A 1 383 ? -7.622 5.594 -21.616 1.00 96.75 383 TYR A C 1
ATOM 3076 O O . TYR A 1 383 ? -7.860 5.172 -20.490 1.00 96.75 383 TYR A O 1
ATOM 3084 N N . LYS A 1 384 ? -6.486 5.332 -22.263 1.00 97.00 384 LYS A N 1
ATOM 3085 C CA . LYS A 1 384 ? -5.333 4.681 -21.638 1.00 97.00 384 LYS A CA 1
ATOM 3086 C C . LYS A 1 384 ? -4.479 5.754 -20.986 1.00 97.00 384 LYS A C 1
ATOM 3088 O O . LYS A 1 384 ? -4.008 6.649 -21.696 1.00 97.00 384 LYS A O 1
ATOM 3093 N N . LEU A 1 385 ? -4.294 5.661 -19.678 1.00 97.19 385 LEU A N 1
ATOM 3094 C CA . LEU A 1 385 ? -3.499 6.618 -18.918 1.00 97.19 385 LEU A CA 1
ATOM 3095 C C . LEU A 1 385 ? -2.017 6.235 -18.915 1.00 97.19 385 LEU A C 1
ATOM 3097 O O . LEU A 1 385 ? -1.608 5.230 -19.505 1.00 97.19 385 LEU A O 1
ATOM 3101 N N . SER A 1 386 ? -1.191 7.062 -18.289 1.00 97.44 386 SER A N 1
ATOM 3102 C CA . SER A 1 386 ? 0.253 6.847 -18.188 1.00 97.44 386 SER A CA 1
ATOM 3103 C C . SER A 1 386 ? 0.586 5.499 -17.526 1.00 97.44 386 SER A C 1
ATOM 3105 O O . SER A 1 386 ? 1.404 4.737 -18.051 1.00 97.44 386 SER A O 1
ATOM 3107 N N . THR A 1 387 ? -0.104 5.160 -16.435 1.00 96.06 387 THR A N 1
ATOM 3108 C CA . THR A 1 387 ? 0.032 3.911 -15.669 1.00 96.06 387 THR A CA 1
ATOM 3109 C C . THR A 1 387 ? -0.327 2.677 -16.499 1.00 96.06 387 THR A C 1
ATOM 3111 O O . THR A 1 387 ? 0.345 1.657 -16.389 1.00 96.06 387 THR A O 1
ATOM 3114 N N . TYR A 1 388 ? -1.275 2.763 -17.443 1.00 96.69 388 TYR A N 1
ATOM 3115 C CA . TYR A 1 388 ? -1.519 1.675 -18.404 1.00 96.69 388 TYR A CA 1
ATOM 3116 C C . TYR A 1 388 ? -0.258 1.356 -19.218 1.00 96.69 388 TYR A C 1
ATOM 3118 O O . TYR A 1 388 ? 0.120 0.194 -19.383 1.00 96.69 388 TYR A O 1
ATOM 3126 N N . HIS A 1 389 ? 0.410 2.385 -19.748 1.00 97.88 389 HIS A N 1
ATOM 3127 C CA . HIS A 1 389 ? 1.622 2.191 -20.547 1.00 97.88 389 HIS A CA 1
ATOM 3128 C C . HIS A 1 389 ? 2.799 1.730 -19.687 1.00 97.88 389 HIS A C 1
ATOM 3130 O O . HIS A 1 389 ? 3.566 0.881 -20.142 1.00 97.88 389 HIS A O 1
ATOM 3136 N N . SER A 1 390 ? 2.906 2.209 -18.445 1.00 97.50 390 SER A N 1
ATOM 3137 C CA . SER A 1 390 ? 3.901 1.733 -17.476 1.00 97.50 390 SER A CA 1
ATOM 3138 C C . SER A 1 390 ? 3.706 0.252 -17.138 1.00 97.50 390 SER A C 1
ATOM 3140 O O . SER A 1 390 ? 4.628 -0.545 -17.317 1.00 97.50 390 SER A O 1
ATOM 3142 N N . ALA A 1 391 ? 2.482 -0.181 -16.826 1.00 95.62 391 ALA A N 1
ATOM 3143 C CA . ALA A 1 391 ? 2.162 -1.590 -16.603 1.00 95.62 391 ALA A CA 1
ATOM 3144 C C . ALA A 1 391 ? 2.514 -2.472 -17.817 1.00 95.62 391 ALA A C 1
ATOM 3146 O O . ALA A 1 391 ? 3.021 -3.591 -17.669 1.00 95.62 391 ALA A O 1
ATOM 3147 N N . ARG A 1 392 ? 2.310 -1.976 -19.049 1.00 95.56 392 ARG A N 1
ATOM 3148 C CA . ARG A 1 392 ? 2.743 -2.666 -20.280 1.00 95.56 392 ARG A CA 1
ATOM 3149 C C . ARG A 1 392 ? 4.267 -2.724 -20.410 1.00 95.56 392 ARG A C 1
ATOM 3151 O O . ARG A 1 392 ? 4.786 -3.785 -20.759 1.00 95.56 392 ARG A O 1
ATOM 3158 N N . MET A 1 393 ? 4.974 -1.635 -20.109 1.00 97.94 393 MET A N 1
ATOM 3159 C CA . MET A 1 393 ? 6.442 -1.589 -20.081 1.00 97.94 393 MET A CA 1
ATOM 3160 C C . MET A 1 393 ? 7.007 -2.608 -19.085 1.00 97.94 393 MET A C 1
ATOM 3162 O O . MET A 1 393 ? 7.851 -3.423 -19.460 1.00 97.94 393 MET A O 1
ATOM 3166 N N . LEU A 1 394 ? 6.494 -2.626 -17.853 1.00 97.19 394 LEU A N 1
ATOM 3167 C CA . LEU A 1 394 ? 6.926 -3.542 -16.797 1.00 97.19 394 LEU A CA 1
ATOM 3168 C C . LEU A 1 394 ? 6.670 -5.002 -17.179 1.00 97.19 394 LEU A C 1
ATOM 3170 O O . LEU A 1 394 ? 7.599 -5.802 -17.204 1.00 97.19 394 LEU A O 1
ATOM 3174 N N . SER A 1 395 ? 5.430 -5.344 -17.538 1.00 93.62 395 SER A N 1
ATOM 3175 C CA . SER A 1 395 ? 5.012 -6.736 -17.766 1.00 93.62 395 SER A CA 1
ATOM 3176 C C . SER A 1 395 ? 5.532 -7.357 -19.066 1.00 93.62 395 SER A C 1
ATOM 3178 O O . SER A 1 395 ? 5.654 -8.581 -19.151 1.00 93.62 395 SER A O 1
ATOM 3180 N N . SER A 1 396 ? 5.797 -6.545 -20.097 1.00 94.19 396 SER A N 1
ATOM 3181 C CA . SER A 1 396 ? 6.102 -7.037 -21.451 1.00 94.19 396 SER A CA 1
ATOM 3182 C C . SER A 1 396 ? 7.518 -6.725 -21.929 1.00 94.19 396 SER A C 1
ATOM 3184 O O . SER A 1 396 ? 8.082 -7.503 -22.709 1.00 94.19 396 SER A O 1
ATOM 3186 N N . GLU A 1 397 ? 8.094 -5.601 -21.495 1.00 96.75 397 GLU A N 1
ATOM 3187 C CA . GLU A 1 397 ? 9.385 -5.130 -21.996 1.00 96.75 397 GLU A CA 1
ATOM 3188 C C . GLU A 1 397 ? 10.510 -5.333 -20.994 1.00 96.75 397 GLU A C 1
ATOM 3190 O O . GLU A 1 397 ? 11.521 -5.929 -21.369 1.00 96.75 397 GLU A O 1
ATOM 3195 N N . TRP A 1 398 ? 10.329 -4.910 -19.741 1.00 98.12 398 TRP A N 1
ATOM 3196 C CA . TRP A 1 398 ? 11.284 -5.194 -18.673 1.00 98.12 398 TRP A CA 1
ATOM 3197 C C . TRP A 1 398 ? 11.217 -6.671 -18.285 1.00 98.12 398 TRP A C 1
ATOM 3199 O O . TRP A 1 398 ? 12.150 -7.440 -18.527 1.00 98.12 398 TRP A O 1
ATOM 3209 N N . MET A 1 399 ? 10.058 -7.106 -17.795 1.00 96.25 399 MET A N 1
ATOM 3210 C CA . MET A 1 399 ? 9.756 -8.511 -17.560 1.00 96.25 399 MET A CA 1
ATOM 3211 C C . MET A 1 399 ? 9.264 -9.191 -18.843 1.00 96.25 399 MET A C 1
ATOM 3213 O O . MET A 1 399 ? 9.106 -8.590 -19.909 1.00 96.25 399 MET A O 1
ATOM 3217 N N . GLN A 1 400 ? 9.048 -10.498 -18.744 1.00 93.56 400 GLN A N 1
ATOM 3218 C CA . GLN A 1 400 ? 8.534 -11.330 -19.821 1.00 93.56 400 GLN A CA 1
ATOM 3219 C C . GLN A 1 400 ? 7.243 -11.999 -19.344 1.00 93.56 400 GLN A C 1
ATOM 3221 O O . GLN A 1 400 ? 7.288 -12.695 -18.331 1.00 93.56 400 GLN A O 1
ATOM 3226 N N . PRO A 1 401 ? 6.125 -11.876 -20.078 1.00 89.25 401 PRO A N 1
ATOM 3227 C CA . PRO A 1 401 ? 4.837 -12.420 -19.666 1.00 89.25 401 PRO A CA 1
ATOM 3228 C C . PRO A 1 401 ? 4.750 -13.902 -20.056 1.00 89.25 401 PRO A C 1
ATOM 3230 O O . PRO A 1 401 ? 3.938 -14.304 -20.889 1.00 89.25 401 PRO A O 1
ATOM 3233 N N . LYS A 1 402 ? 5.666 -14.716 -19.527 1.00 84.75 402 LYS A N 1
ATOM 3234 C CA . LYS A 1 402 ? 5.745 -16.162 -19.755 1.00 84.75 402 LYS A CA 1
ATOM 3235 C C . LYS A 1 402 ? 6.079 -16.875 -18.456 1.00 84.75 402 LYS A C 1
ATOM 3237 O O . LYS A 1 402 ? 6.708 -16.304 -17.573 1.00 84.75 402 LYS A O 1
ATOM 3242 N N . SER A 1 403 ? 5.713 -18.150 -18.384 1.00 78.00 403 SER A N 1
ATOM 3243 C CA . SER A 1 403 ? 6.179 -19.043 -17.328 1.00 78.00 403 SER A CA 1
ATOM 3244 C C . SER A 1 403 ? 7.705 -19.168 -17.394 1.00 78.00 403 SER A C 1
ATOM 3246 O O . SER A 1 403 ? 8.255 -19.564 -18.421 1.00 78.00 403 SER A O 1
ATOM 3248 N N . GLY A 1 404 ? 8.381 -18.802 -16.311 1.00 85.56 404 GLY A N 1
ATOM 3249 C CA . GLY A 1 404 ? 9.835 -18.822 -16.189 1.00 85.56 404 GLY A CA 1
ATOM 3250 C C . GLY A 1 404 ? 10.290 -17.891 -15.070 1.00 85.56 404 GLY A C 1
ATOM 3251 O O . GLY A 1 404 ? 9.545 -17.004 -14.660 1.00 85.56 404 GLY A O 1
ATOM 3252 N N . SER A 1 405 ? 11.499 -18.105 -14.563 1.00 91.75 405 SER A N 1
ATOM 3253 C CA . SER A 1 405 ? 12.061 -17.269 -13.503 1.00 91.75 405 SER A CA 1
ATOM 3254 C C . SER A 1 405 ? 12.864 -16.119 -14.096 1.00 91.75 405 SER A C 1
ATOM 3256 O O . SER A 1 405 ? 13.800 -16.342 -14.864 1.00 91.75 405 SER A O 1
ATOM 3258 N N . HIS A 1 406 ? 12.527 -14.894 -13.705 1.00 95.00 406 HIS A N 1
ATOM 3259 C CA . HIS A 1 406 ? 13.415 -13.743 -13.838 1.00 95.00 406 HIS A CA 1
ATOM 3260 C C . HIS A 1 406 ? 14.404 -13.748 -12.674 1.00 95.00 406 HIS A C 1
ATOM 3262 O O . HIS A 1 406 ? 14.015 -14.015 -11.538 1.00 95.00 406 HIS A O 1
ATOM 3268 N N . GLN A 1 407 ? 15.672 -13.453 -12.943 1.00 95.38 407 GLN A N 1
ATOM 3269 C CA . GLN A 1 407 ? 16.686 -13.294 -11.896 1.00 95.38 407 GLN A CA 1
ATOM 3270 C C . GLN A 1 407 ? 16.987 -11.808 -11.742 1.00 95.38 407 GLN A C 1
ATOM 3272 O O . GLN A 1 407 ? 17.454 -11.186 -12.692 1.00 95.38 407 GLN A O 1
ATOM 3277 N N . LEU A 1 408 ? 16.682 -11.233 -10.580 1.00 95.38 408 LEU A N 1
ATOM 3278 C CA . LEU A 1 408 ? 16.981 -9.835 -10.265 1.00 95.38 408 LEU A CA 1
ATOM 3279 C C . LEU A 1 408 ? 18.448 -9.689 -9.859 1.00 95.38 408 LEU A C 1
ATOM 3281 O O . LEU A 1 408 ? 18.976 -10.517 -9.118 1.00 95.38 408 LEU A O 1
ATOM 3285 N N . TYR A 1 409 ? 19.085 -8.615 -10.320 1.00 95.69 409 TYR A N 1
ATOM 3286 C CA . TYR A 1 409 ? 20.471 -8.291 -9.992 1.00 95.69 409 TYR A CA 1
ATOM 3287 C C . TYR A 1 409 ? 20.558 -6.904 -9.366 1.00 95.69 409 TYR A C 1
ATOM 3289 O O . TYR A 1 409 ? 19.872 -5.971 -9.786 1.00 95.69 409 TYR A O 1
ATOM 3297 N N . GLY A 1 410 ? 21.433 -6.774 -8.368 1.00 94.75 410 GLY A N 1
ATOM 3298 C CA . GLY A 1 410 ? 21.756 -5.482 -7.778 1.00 94.75 410 GLY A CA 1
ATOM 3299 C C . GLY A 1 410 ? 22.389 -4.554 -8.812 1.00 94.75 410 GLY A C 1
ATOM 3300 O O . GLY A 1 410 ? 23.225 -4.978 -9.611 1.00 94.75 410 GLY A O 1
ATOM 3301 N N . VAL A 1 411 ? 21.993 -3.285 -8.781 1.00 96.00 411 VAL A N 1
ATOM 3302 C CA . VAL A 1 411 ? 22.535 -2.232 -9.640 1.00 96.00 411 VAL A CA 1
ATOM 3303 C C . VAL A 1 411 ? 23.187 -1.173 -8.763 1.00 96.00 411 VAL A C 1
ATOM 3305 O O . VAL A 1 411 ? 22.649 -0.790 -7.727 1.00 96.00 411 VAL A O 1
ATOM 3308 N N . THR A 1 412 ? 24.347 -0.687 -9.192 1.00 95.44 412 THR A N 1
ATOM 3309 C CA . THR A 1 412 ? 25.027 0.463 -8.593 1.00 95.44 412 THR A CA 1
ATOM 3310 C C . THR A 1 412 ? 25.083 1.575 -9.630 1.00 95.44 412 THR A C 1
ATOM 3312 O O . THR A 1 412 ? 25.504 1.338 -10.761 1.00 95.44 412 THR A O 1
ATOM 3315 N N . ILE A 1 413 ? 24.647 2.776 -9.251 1.00 95.75 413 ILE A N 1
ATOM 3316 C CA . ILE A 1 413 ? 24.711 3.978 -10.087 1.00 95.75 413 ILE A CA 1
ATOM 3317 C C . ILE A 1 413 ? 25.893 4.813 -9.589 1.00 95.75 413 ILE A C 1
ATOM 3319 O O . ILE A 1 413 ? 25.938 5.162 -8.412 1.00 95.75 413 ILE A O 1
ATOM 3323 N N . ASP A 1 414 ? 26.849 5.094 -10.474 1.00 94.44 414 ASP A N 1
ATOM 3324 C CA . ASP A 1 414 ? 28.068 5.850 -10.169 1.00 94.44 414 ASP A CA 1
ATOM 3325 C C . ASP A 1 414 ? 28.257 6.990 -11.195 1.00 94.44 414 ASP A C 1
ATOM 3327 O O . ASP A 1 414 ? 28.353 6.708 -12.396 1.00 94.44 414 ASP A O 1
ATOM 3331 N N . PRO A 1 415 ? 28.283 8.269 -10.767 1.00 94.50 415 PRO A N 1
ATOM 3332 C CA . PRO A 1 415 ? 28.046 8.731 -9.396 1.00 94.50 415 PRO A CA 1
ATOM 3333 C C . PRO A 1 415 ? 26.587 8.531 -8.967 1.00 94.50 415 PRO A C 1
ATOM 3335 O O . PRO A 1 415 ? 25.684 8.508 -9.806 1.00 94.50 415 PRO A O 1
ATOM 3338 N N . GLU A 1 416 ? 26.355 8.426 -7.658 1.00 93.69 416 GLU A N 1
ATOM 3339 C CA . GLU A 1 416 ? 25.006 8.327 -7.097 1.00 93.69 416 GLU A CA 1
ATOM 3340 C C . GLU A 1 416 ? 24.132 9.505 -7.556 1.00 93.69 416 GLU A C 1
ATOM 3342 O O . GLU A 1 416 ? 24.560 10.664 -7.565 1.00 93.69 416 GLU A O 1
ATOM 3347 N N . ASN A 1 417 ? 22.898 9.205 -7.962 1.00 94.88 417 ASN A N 1
ATOM 3348 C CA . ASN A 1 417 ? 21.956 10.203 -8.446 1.00 94.88 417 ASN A CA 1
ATOM 3349 C C . ASN A 1 417 ? 20.517 9.804 -8.078 1.00 94.88 417 ASN A C 1
ATOM 3351 O O . ASN A 1 417 ? 19.968 8.912 -8.723 1.00 94.88 417 ASN A O 1
ATOM 3355 N N . PRO A 1 418 ? 19.865 10.481 -7.114 1.00 93.81 418 PRO A N 1
ATOM 3356 C CA . PRO A 1 418 ? 18.514 10.125 -6.669 1.00 93.81 418 PRO A CA 1
ATOM 3357 C C . PRO A 1 418 ? 17.437 10.337 -7.746 1.00 93.81 418 PRO A C 1
ATOM 3359 O O . PRO A 1 418 ? 16.354 9.761 -7.670 1.00 93.81 418 PRO A O 1
ATOM 3362 N N . ALA A 1 419 ? 17.725 11.134 -8.783 1.00 96.81 419 ALA A N 1
ATOM 3363 C CA . ALA A 1 419 ? 16.824 11.311 -9.920 1.00 96.81 419 ALA A CA 1
ATOM 3364 C C . ALA A 1 419 ? 16.882 10.158 -10.935 1.00 96.81 419 ALA A C 1
ATOM 3366 O O . ALA A 1 419 ? 16.134 10.186 -11.915 1.00 96.81 419 ALA A O 1
ATOM 3367 N N . LEU A 1 420 ? 17.757 9.167 -10.735 1.00 97.94 420 LEU A N 1
ATOM 3368 C CA . LEU A 1 420 ? 17.859 7.982 -11.576 1.00 97.94 420 LEU A CA 1
ATOM 3369 C C . LEU A 1 420 ? 17.650 6.717 -10.753 1.00 97.94 420 LEU A C 1
ATOM 3371 O O . LEU A 1 420 ? 18.411 6.436 -9.834 1.00 97.94 420 LEU A O 1
ATOM 3375 N N . SER A 1 421 ? 16.676 5.911 -11.163 1.00 98.44 421 SER A N 1
ATOM 3376 C CA . SER A 1 421 ? 16.546 4.528 -10.702 1.00 98.44 421 SER A CA 1
ATOM 3377 C C . SER A 1 421 ? 16.844 3.576 -11.849 1.00 98.44 421 SER A C 1
ATOM 3379 O O . SER A 1 421 ? 16.391 3.801 -12.975 1.00 98.44 421 SER A O 1
ATOM 3381 N N . VAL A 1 422 ? 17.596 2.506 -11.581 1.00 98.44 422 VAL A N 1
ATOM 3382 C CA . VAL A 1 422 ? 17.877 1.458 -12.568 1.00 98.44 422 VAL A CA 1
ATOM 3383 C C . VAL A 1 422 ? 17.749 0.086 -11.917 1.00 98.44 422 VAL A C 1
ATOM 3385 O O . VAL A 1 422 ? 18.370 -0.171 -10.890 1.00 98.44 422 VAL A O 1
ATOM 3388 N N . TYR A 1 423 ? 16.987 -0.806 -12.549 1.00 98.56 423 TYR A N 1
ATOM 3389 C CA . TYR A 1 423 ? 16.738 -2.166 -12.073 1.00 98.56 423 TYR A CA 1
ATOM 3390 C C . TYR A 1 423 ? 17.052 -3.173 -13.170 1.00 98.56 423 TYR A C 1
ATOM 3392 O O . TYR A 1 423 ? 16.557 -3.056 -14.293 1.00 98.56 423 TYR A O 1
ATOM 3400 N N . ALA A 1 424 ? 17.863 -4.179 -12.852 1.00 97.88 424 ALA A N 1
ATOM 3401 C CA . ALA A 1 424 ? 18.310 -5.174 -13.815 1.00 97.88 424 ALA A CA 1
ATOM 3402 C C . ALA A 1 424 ? 17.712 -6.546 -13.510 1.00 97.88 424 ALA A C 1
ATOM 3404 O O . ALA A 1 424 ? 17.690 -6.993 -12.361 1.00 97.88 424 ALA A O 1
ATOM 3405 N N . LEU A 1 425 ? 17.283 -7.241 -14.561 1.00 96.94 425 LEU A N 1
ATOM 3406 C CA . LEU A 1 425 ? 16.955 -8.655 -14.478 1.00 96.94 425 LEU A CA 1
ATOM 3407 C C . LEU A 1 425 ? 17.483 -9.437 -15.686 1.00 96.94 425 LEU A C 1
ATOM 3409 O O . LEU A 1 425 ? 17.628 -8.897 -16.785 1.00 96.94 425 LEU A O 1
ATOM 3413 N N . LEU A 1 426 ? 17.750 -10.723 -15.475 1.00 96.69 426 LEU A N 1
ATOM 3414 C CA . LEU A 1 426 ? 17.927 -11.710 -16.534 1.00 96.69 426 LEU A CA 1
ATOM 3415 C C . LEU A 1 426 ? 16.579 -12.384 -16.792 1.00 96.69 426 LEU A C 1
ATOM 3417 O O . LEU A 1 426 ? 15.963 -12.945 -15.882 1.00 96.69 426 LEU A O 1
ATOM 3421 N N . ARG A 1 427 ? 16.106 -12.296 -18.033 1.00 96.62 427 ARG A N 1
ATOM 3422 C CA . ARG A 1 427 ? 14.815 -12.839 -18.464 1.00 96.62 427 ARG A CA 1
ATOM 3423 C C . ARG A 1 427 ? 14.915 -14.341 -18.767 1.00 96.62 427 ARG A C 1
ATOM 3425 O O . ARG A 1 427 ? 15.989 -14.817 -19.136 1.00 96.62 427 ARG A O 1
ATOM 3432 N N . PRO A 1 428 ? 13.788 -15.078 -18.742 1.00 95.81 428 PRO A N 1
ATOM 3433 C CA . PRO A 1 428 ? 13.743 -16.483 -19.159 1.00 95.81 428 PRO A CA 1
ATOM 3434 C C . PRO A 1 428 ? 14.202 -16.740 -20.604 1.00 95.81 428 PRO A C 1
ATOM 3436 O O . PRO A 1 428 ? 14.604 -17.850 -20.934 1.00 95.81 428 PRO A O 1
ATOM 3439 N N . ASP A 1 429 ? 14.150 -15.728 -21.476 1.00 94.00 429 ASP A N 1
ATOM 3440 C CA . ASP A 1 429 ? 14.661 -15.788 -22.854 1.00 94.00 429 ASP A CA 1
ATOM 3441 C C . ASP A 1 429 ? 16.181 -15.539 -22.979 1.00 94.00 429 ASP A C 1
ATOM 3443 O O . ASP A 1 429 ? 16.707 -15.458 -24.094 1.00 94.00 429 ASP A O 1
ATOM 3447 N N . GLY A 1 430 ? 16.885 -15.422 -21.849 1.00 94.38 430 GLY A N 1
ATOM 3448 C CA . GLY A 1 430 ? 18.330 -15.205 -21.772 1.00 94.38 430 GLY A CA 1
ATOM 3449 C C . GLY A 1 430 ? 18.769 -13.763 -22.026 1.00 94.38 430 GLY A C 1
ATOM 3450 O O . GLY A 1 430 ? 19.965 -13.486 -21.987 1.00 94.38 430 GLY A O 1
ATOM 3451 N N . GLN A 1 431 ? 17.839 -12.837 -22.284 1.00 96.50 431 GLN A N 1
ATOM 3452 C CA . GLN A 1 431 ? 18.176 -11.425 -22.444 1.00 96.50 431 GLN A CA 1
ATOM 3453 C C . GLN A 1 431 ? 18.281 -10.733 -21.086 1.00 96.50 431 GLN A C 1
ATOM 3455 O O . GLN A 1 431 ? 17.439 -10.908 -20.202 1.00 96.50 431 GLN A O 1
ATOM 3460 N N . TRP A 1 432 ? 19.279 -9.870 -20.960 1.00 97.69 432 TRP A N 1
ATOM 3461 C CA . TRP A 1 432 ? 19.344 -8.880 -19.899 1.00 97.69 432 TRP A CA 1
ATOM 3462 C C . TRP A 1 432 ? 18.363 -7.754 -20.191 1.00 97.69 432 TRP A C 1
ATOM 3464 O O . TRP A 1 432 ? 18.259 -7.299 -21.333 1.00 97.69 432 TRP A O 1
ATOM 3474 N N . SER A 1 433 ? 17.656 -7.299 -19.158 1.00 98.12 433 SER A N 1
ATOM 3475 C CA . SER A 1 433 ? 16.738 -6.170 -19.240 1.00 98.12 433 SER A CA 1
ATOM 3476 C C . SER A 1 433 ? 16.995 -5.178 -18.118 1.00 98.12 433 SER A C 1
ATOM 3478 O O . SER A 1 433 ? 16.944 -5.542 -16.945 1.00 98.12 433 SER A O 1
ATOM 3480 N N . LEU A 1 434 ? 17.238 -3.921 -18.479 1.00 98.50 434 LEU A N 1
ATOM 3481 C CA . LEU A 1 434 ? 17.424 -2.818 -17.541 1.00 98.50 434 LEU A CA 1
ATOM 3482 C C . LEU A 1 434 ? 16.218 -1.895 -17.659 1.00 98.50 434 LEU A C 1
ATOM 3484 O O . LEU A 1 434 ? 15.998 -1.320 -18.724 1.00 98.50 434 LEU A O 1
ATOM 3488 N N . LEU A 1 435 ? 15.459 -1.758 -16.578 1.00 98.81 435 LEU A N 1
ATOM 3489 C CA . LEU A 1 435 ? 14.490 -0.685 -16.390 1.00 98.81 435 LEU A CA 1
ATOM 3490 C C . LEU A 1 435 ? 15.252 0.545 -15.911 1.00 98.81 435 LEU A C 1
ATOM 3492 O O . LEU A 1 435 ? 15.946 0.449 -14.907 1.00 98.81 435 LEU A O 1
ATOM 3496 N N . ALA A 1 436 ? 15.140 1.670 -16.603 1.00 98.69 436 ALA A N 1
ATOM 3497 C CA . ALA A 1 436 ? 15.771 2.929 -16.230 1.00 98.69 436 ALA A CA 1
ATOM 3498 C C . ALA A 1 436 ? 14.720 4.039 -16.158 1.00 98.69 436 ALA A C 1
ATOM 3500 O O . ALA A 1 436 ? 13.957 4.242 -17.104 1.00 98.69 436 ALA A O 1
ATOM 3501 N N . ILE A 1 437 ? 14.692 4.759 -15.041 1.00 98.81 437 ILE A N 1
ATOM 3502 C CA . ILE A 1 437 ? 13.695 5.783 -14.732 1.00 98.81 437 ILE A CA 1
ATOM 3503 C C . ILE A 1 437 ? 14.437 7.094 -14.516 1.00 98.81 437 ILE A C 1
ATOM 3505 O O . ILE A 1 437 ? 15.224 7.212 -13.578 1.00 98.81 437 ILE A O 1
ATOM 3509 N N . ASN A 1 438 ? 14.205 8.071 -15.391 1.00 98.62 438 ASN A N 1
ATOM 3510 C CA . ASN A 1 438 ? 14.713 9.427 -15.230 1.00 98.62 438 ASN A CA 1
ATOM 3511 C C . ASN A 1 438 ? 13.621 10.313 -14.650 1.00 98.62 438 ASN A C 1
ATOM 3513 O O . ASN A 1 438 ? 12.701 10.707 -15.358 1.00 98.62 438 ASN A O 1
ATOM 3517 N N . LYS A 1 439 ? 13.757 10.656 -13.372 1.00 98.44 439 LYS A N 1
ATOM 3518 C CA . LYS A 1 439 ? 12.811 11.482 -12.615 1.00 98.44 439 LYS A CA 1
ATOM 3519 C C . LYS A 1 439 ? 13.095 12.976 -12.761 1.00 98.44 439 LYS A C 1
ATOM 3521 O O . LYS A 1 439 ? 12.366 13.799 -12.221 1.00 98.44 439 LYS A O 1
ATOM 3526 N N . ASN A 1 440 ? 14.145 13.368 -13.491 1.00 97.50 440 ASN A N 1
ATOM 3527 C CA . ASN A 1 440 ? 14.435 14.778 -13.720 1.00 97.50 440 ASN A CA 1
ATOM 3528 C C . ASN A 1 440 ? 13.497 15.352 -14.799 1.00 97.50 440 ASN A C 1
ATOM 3530 O O . ASN A 1 440 ? 13.569 14.920 -15.952 1.00 97.50 440 ASN A O 1
ATOM 3534 N N . PRO A 1 441 ? 12.677 16.374 -14.490 1.00 96.25 441 PRO A N 1
ATOM 3535 C CA . PRO A 1 441 ? 11.689 16.893 -15.432 1.00 96.25 441 PRO A CA 1
ATOM 3536 C C . PRO A 1 441 ? 12.292 17.671 -16.610 1.00 96.25 441 PRO A C 1
ATOM 3538 O O . PRO A 1 441 ? 11.583 17.973 -17.568 1.00 96.25 441 PRO A O 1
ATOM 3541 N N . ARG A 1 442 ? 13.577 18.049 -16.536 1.00 96.50 442 ARG A N 1
ATOM 3542 C CA . ARG A 1 442 ? 14.205 18.998 -17.473 1.00 96.50 442 ARG A CA 1
ATOM 3543 C C . ARG A 1 442 ? 15.495 18.500 -18.109 1.00 96.50 442 ARG A C 1
ATOM 3545 O O . ARG A 1 442 ? 15.921 19.064 -19.112 1.00 96.50 442 ARG A O 1
ATOM 3552 N N . ARG A 1 443 ? 16.159 17.506 -17.520 1.00 97.12 443 ARG A N 1
ATOM 3553 C CA . ARG A 1 443 ? 17.479 17.047 -17.964 1.00 97.12 443 ARG A CA 1
ATOM 3554 C C . ARG A 1 443 ? 17.419 15.603 -18.422 1.00 97.12 443 ARG A C 1
ATOM 3556 O O . ARG A 1 443 ? 16.956 14.736 -17.686 1.00 97.12 443 ARG A O 1
ATOM 3563 N N . ALA A 1 444 ? 17.924 15.362 -19.627 1.00 97.88 444 ALA A N 1
ATOM 3564 C CA . ALA A 1 444 ? 18.229 14.016 -20.074 1.00 97.88 444 ALA A CA 1
ATOM 3565 C C . ALA A 1 444 ? 19.372 13.445 -19.224 1.00 97.88 444 ALA A C 1
ATOM 3567 O O . ALA A 1 444 ? 20.220 14.188 -18.718 1.00 97.88 444 ALA A O 1
ATOM 3568 N N . ALA A 1 445 ? 19.399 12.127 -19.092 1.00 97.50 445 ALA A N 1
ATOM 3569 C CA . ALA A 1 445 ? 20.506 11.400 -18.492 1.00 97.50 445 ALA A CA 1
ATOM 3570 C C . ALA A 1 445 ? 21.161 10.495 -19.534 1.00 97.50 445 ALA A C 1
ATOM 3572 O O . ALA A 1 445 ? 20.567 10.173 -20.560 1.00 97.50 445 ALA A O 1
ATOM 3573 N N . ARG A 1 446 ? 22.397 10.072 -19.276 1.00 97.25 446 ARG A N 1
ATOM 3574 C CA . ARG A 1 446 ? 23.115 9.141 -20.144 1.00 97.25 446 ARG A CA 1
ATOM 3575 C C . ARG A 1 446 ? 23.561 7.940 -19.330 1.00 97.25 446 ARG A C 1
ATOM 3577 O O . ARG A 1 446 ? 24.314 8.090 -18.375 1.00 97.25 446 ARG A O 1
ATOM 3584 N N . LEU A 1 447 ? 23.083 6.763 -19.714 1.00 96.31 447 LEU A N 1
ATOM 3585 C CA . LEU A 1 447 ? 23.406 5.505 -19.061 1.00 96.31 447 LEU A CA 1
ATOM 3586 C C . LEU A 1 447 ? 24.539 4.800 -19.807 1.00 96.31 447 LEU A C 1
ATOM 3588 O O . LEU A 1 447 ? 24.460 4.616 -21.021 1.00 96.31 447 LEU A O 1
ATOM 3592 N N . HIS A 1 448 ? 25.548 4.357 -19.062 1.00 96.56 448 HIS A N 1
ATOM 3593 C CA . HIS A 1 448 ? 26.671 3.556 -19.547 1.00 96.56 448 HIS A CA 1
ATOM 3594 C C . HIS A 1 448 ? 26.647 2.185 -18.850 1.00 96.56 448 HIS A C 1
ATOM 3596 O O . HIS A 1 448 ? 27.268 2.033 -17.799 1.00 96.56 448 HIS A O 1
ATOM 3602 N N . PRO A 1 449 ? 25.874 1.204 -19.353 1.00 95.44 449 PRO A N 1
ATOM 3603 C CA . PRO A 1 449 ? 25.711 -0.073 -18.666 1.00 95.44 449 PRO A CA 1
ATOM 3604 C C . PRO A 1 449 ? 26.985 -0.929 -18.749 1.00 95.44 449 PRO A C 1
ATOM 3606 O O . PRO A 1 449 ? 27.477 -1.216 -19.840 1.00 95.44 449 PRO A O 1
ATOM 3609 N N . GLU A 1 450 ? 27.473 -1.380 -17.593 1.00 94.75 450 GLU A N 1
ATOM 3610 C CA . GLU A 1 450 ? 28.562 -2.354 -17.441 1.00 94.75 450 GLU A CA 1
ATOM 3611 C C . GLU A 1 450 ? 28.058 -3.513 -16.570 1.00 94.75 450 GLU A C 1
ATOM 3613 O O . GLU A 1 450 ? 27.533 -3.297 -15.477 1.00 94.75 450 GLU A O 1
ATOM 3618 N N . PHE A 1 451 ? 28.216 -4.748 -17.043 1.00 94.56 451 PHE A N 1
ATOM 3619 C CA . PHE A 1 451 ? 27.842 -5.953 -16.305 1.00 94.56 451 PHE A CA 1
ATOM 3620 C C . PHE A 1 451 ? 29.084 -6.521 -15.629 1.00 94.56 451 PHE A C 1
ATOM 3622 O O . PHE A 1 451 ? 30.070 -6.820 -16.302 1.00 94.56 451 PHE A O 1
ATOM 3629 N N . ARG A 1 452 ? 29.045 -6.669 -14.302 1.00 91.50 452 ARG A N 1
ATOM 3630 C CA . ARG A 1 452 ? 30.156 -7.209 -13.507 1.00 91.50 452 ARG A CA 1
ATOM 3631 C C . ARG A 1 452 ? 29.797 -8.580 -12.960 1.00 91.50 452 ARG A C 1
ATOM 3633 O O . ARG A 1 452 ? 28.782 -8.730 -12.284 1.00 91.50 452 ARG A O 1
ATOM 3640 N N . PHE A 1 453 ? 30.662 -9.554 -13.210 1.00 85.12 453 PHE A N 1
ATOM 3641 C CA . PHE A 1 453 ? 30.531 -10.918 -12.704 1.00 85.12 453 PHE A CA 1
ATOM 3642 C C . PHE A 1 453 ? 31.632 -11.237 -11.689 1.00 85.12 453 PHE A C 1
ATOM 3644 O O . PHE A 1 453 ? 32.592 -10.479 -11.511 1.00 85.12 453 PHE A O 1
ATOM 3651 N N . ALA A 1 454 ? 31.491 -12.373 -11.001 1.00 82.62 454 ALA A N 1
ATOM 3652 C CA . ALA A 1 454 ? 32.511 -12.867 -10.082 1.00 82.62 454 ALA A CA 1
ATOM 3653 C C . ALA A 1 454 ? 33.884 -12.956 -10.779 1.00 82.62 454 ALA A C 1
ATOM 3655 O O . ALA A 1 454 ? 33.974 -13.322 -11.948 1.00 82.62 454 ALA A O 1
ATOM 3656 N N . GLY A 1 455 ? 34.957 -12.605 -10.062 1.00 78.69 455 GLY A N 1
ATOM 3657 C CA . GLY A 1 455 ? 36.318 -12.608 -10.616 1.00 78.69 455 GLY A CA 1
ATOM 3658 C C . GLY A 1 455 ? 36.694 -11.369 -11.441 1.00 78.69 455 GLY A C 1
ATOM 3659 O O . GLY A 1 455 ? 37.662 -11.427 -12.189 1.00 78.69 455 GLY A O 1
ATOM 3660 N N . ASN A 1 456 ? 35.970 -10.250 -11.291 1.00 78.19 456 ASN A N 1
ATOM 3661 C CA . ASN A 1 456 ? 36.187 -8.977 -12.005 1.00 78.19 456 ASN A CA 1
ATOM 3662 C C . ASN A 1 456 ? 35.944 -9.027 -13.523 1.00 78.19 456 ASN A C 1
ATOM 3664 O O . ASN A 1 456 ? 36.340 -8.097 -14.230 1.00 78.19 456 ASN A O 1
ATOM 3668 N N . ALA A 1 457 ? 35.280 -10.070 -14.024 1.00 85.62 457 ALA A N 1
ATOM 3669 C CA . ALA A 1 457 ? 34.893 -10.138 -15.424 1.00 85.62 457 ALA A CA 1
ATOM 3670 C C . ALA A 1 457 ? 33.845 -9.057 -15.733 1.00 85.62 457 ALA A C 1
ATOM 3672 O O . ALA A 1 457 ? 32.910 -8.831 -14.955 1.00 85.62 457 ALA A O 1
ATOM 3673 N N . ARG A 1 458 ? 34.032 -8.372 -16.862 1.00 90.38 458 ARG A N 1
ATOM 3674 C CA . ARG A 1 458 ? 33.187 -7.266 -17.315 1.00 90.38 458 ARG A CA 1
ATOM 3675 C C . ARG A 1 458 ? 32.606 -7.602 -18.675 1.00 90.38 458 ARG A C 1
ATOM 3677 O O . ARG A 1 458 ? 33.333 -8.072 -19.544 1.00 90.38 458 ARG A O 1
ATOM 3684 N N . ALA A 1 459 ? 31.331 -7.303 -18.858 1.00 92.62 459 ALA A N 1
ATOM 3685 C CA . ALA A 1 459 ? 30.670 -7.376 -20.150 1.00 92.62 459 ALA A CA 1
ATOM 3686 C C . ALA A 1 459 ? 29.884 -6.099 -20.437 1.00 92.62 459 ALA A C 1
ATOM 3688 O O . ALA A 1 459 ? 29.514 -5.338 -19.539 1.00 92.62 459 ALA A O 1
ATOM 3689 N N . SER A 1 460 ? 29.600 -5.906 -21.716 1.00 93.81 460 SER A N 1
ATOM 3690 C CA . SER A 1 460 ? 28.648 -4.933 -22.231 1.00 93.81 460 SER A CA 1
ATOM 3691 C C . SER A 1 460 ? 27.529 -5.654 -22.967 1.00 93.81 460 SER A C 1
ATOM 3693 O O . SER A 1 460 ? 27.616 -6.846 -23.267 1.00 93.81 460 SER A O 1
ATOM 3695 N N . PHE A 1 461 ? 26.474 -4.914 -23.291 1.00 95.94 461 PHE A N 1
ATOM 3696 C CA . PHE A 1 461 ? 25.535 -5.381 -24.298 1.00 95.94 461 PHE A CA 1
ATOM 3697 C C . PHE A 1 461 ? 26.250 -5.675 -25.619 1.00 95.94 461 PHE A C 1
ATOM 3699 O O . PHE A 1 461 ? 27.086 -4.887 -26.059 1.00 95.94 461 PHE A O 1
ATOM 3706 N N . GLY A 1 462 ? 25.853 -6.779 -26.242 1.00 94.12 462 GLY A N 1
ATOM 3707 C CA . GLY A 1 462 ? 26.357 -7.272 -27.512 1.00 94.12 462 GLY A CA 1
ATOM 3708 C C . GLY A 1 462 ? 25.307 -7.242 -28.617 1.00 94.12 462 GLY A C 1
ATOM 3709 O O . GLY A 1 462 ? 24.097 -7.191 -28.376 1.00 94.12 462 GLY A O 1
ATOM 3710 N N . GLY A 1 463 ? 25.761 -7.301 -29.869 1.00 94.56 463 GLY A N 1
ATOM 3711 C CA . GLY A 1 463 ? 24.884 -7.436 -31.033 1.00 94.56 463 GLY A CA 1
ATOM 3712 C C . GLY A 1 463 ? 23.850 -6.310 -31.158 1.00 94.56 463 GLY A C 1
ATOM 3713 O O . GLY A 1 463 ? 24.205 -5.162 -31.426 1.00 94.56 463 GLY A O 1
ATOM 3714 N N . LYS A 1 464 ? 22.557 -6.647 -31.037 1.00 96.62 464 LYS A N 1
ATOM 3715 C CA . LYS A 1 464 ? 21.445 -5.686 -31.120 1.00 96.62 464 LYS A CA 1
ATOM 3716 C C . LYS A 1 464 ? 20.738 -5.539 -29.779 1.00 96.62 464 LYS A C 1
ATOM 3718 O O . LYS A 1 464 ? 20.328 -6.541 -29.199 1.00 96.62 464 LYS A O 1
ATOM 3723 N N . VAL A 1 465 ? 20.476 -4.296 -29.395 1.00 97.88 465 VAL A N 1
ATOM 3724 C CA . VAL A 1 465 ? 19.736 -3.921 -28.188 1.00 97.88 465 VAL A CA 1
ATOM 3725 C C . VAL A 1 465 ? 18.425 -3.256 -28.592 1.00 97.88 465 VAL A C 1
ATOM 3727 O O . VAL A 1 465 ? 18.401 -2.387 -29.468 1.00 97.88 465 VAL A O 1
ATOM 3730 N N . ASP A 1 466 ? 17.327 -3.688 -27.977 1.00 98.19 466 ASP A N 1
ATOM 3731 C CA . ASP A 1 466 ? 16.070 -2.948 -27.990 1.00 98.19 466 ASP A CA 1
ATOM 3732 C C . ASP A 1 466 ? 16.148 -1.832 -26.937 1.00 98.19 466 ASP A C 1
ATOM 3734 O O . ASP A 1 466 ? 16.394 -2.097 -25.761 1.00 98.19 466 ASP A O 1
ATOM 3738 N N . PHE A 1 467 ? 15.901 -0.596 -27.356 1.00 98.25 467 PHE A N 1
ATOM 3739 C CA . PHE A 1 467 ? 15.641 0.550 -26.495 1.00 98.25 467 PHE A CA 1
ATOM 3740 C C . PHE A 1 467 ? 14.166 0.922 -26.627 1.00 98.25 467 PHE A C 1
ATOM 3742 O O . PHE A 1 467 ? 13.717 1.338 -27.700 1.00 98.25 467 PHE A O 1
ATOM 3749 N N . ILE A 1 468 ? 13.406 0.719 -25.555 1.00 98.56 468 ILE A N 1
ATOM 3750 C CA . ILE A 1 468 ? 11.991 1.071 -25.475 1.00 98.56 468 ILE A CA 1
ATOM 3751 C C . ILE A 1 468 ? 11.850 2.255 -24.522 1.00 98.56 468 ILE A C 1
ATOM 3753 O O . ILE A 1 468 ? 12.378 2.184 -23.420 1.00 98.56 468 ILE A O 1
ATOM 3757 N N . SER A 1 469 ? 11.156 3.327 -24.907 1.00 98.12 469 SER A N 1
ATOM 3758 C CA . SER A 1 469 ? 11.043 4.532 -24.074 1.00 98.12 469 SER A CA 1
ATOM 3759 C C . SER A 1 469 ? 9.631 5.114 -24.060 1.00 98.12 469 SER A C 1
ATOM 3761 O O . SER A 1 469 ? 8.950 5.164 -25.090 1.00 98.12 469 SER A O 1
ATOM 3763 N N . PHE A 1 470 ? 9.205 5.552 -22.878 1.00 98.75 470 PHE A N 1
ATOM 3764 C CA . PHE A 1 470 ? 7.946 6.231 -22.609 1.00 98.75 470 PHE A CA 1
ATOM 3765 C C . PHE A 1 470 ? 8.223 7.514 -21.824 1.00 98.75 470 PHE A C 1
ATOM 3767 O O . PHE A 1 470 ? 8.788 7.482 -20.731 1.00 98.75 470 PHE A O 1
ATOM 3774 N N . SER A 1 471 ? 7.854 8.653 -22.397 1.00 98.44 471 SER A N 1
ATOM 3775 C CA . SER A 1 471 ? 8.070 9.975 -21.808 1.00 98.44 471 SER A CA 1
ATOM 3776 C C . SER A 1 471 ? 6.926 10.924 -22.165 1.00 98.44 471 SER A C 1
ATOM 3778 O O . SER A 1 471 ? 5.941 10.540 -22.809 1.00 98.44 471 SER A O 1
ATOM 3780 N N . ARG A 1 472 ? 7.097 12.209 -21.834 1.00 97.06 472 ARG A N 1
ATOM 3781 C CA . ARG A 1 472 ? 6.191 13.275 -22.279 1.00 97.06 472 ARG A CA 1
ATOM 3782 C C . ARG A 1 472 ? 6.053 13.377 -23.802 1.00 97.06 472 ARG A C 1
ATOM 3784 O O . ARG A 1 472 ? 5.100 13.984 -24.276 1.00 97.06 472 ARG A O 1
ATOM 3791 N N . GLU A 1 473 ? 6.936 12.767 -24.593 1.00 97.19 473 GLU A N 1
ATOM 3792 C CA . GLU A 1 473 ? 6.774 12.656 -26.049 1.00 97.19 473 GLU A CA 1
ATOM 3793 C C . GLU A 1 473 ? 5.655 11.692 -26.475 1.00 97.19 473 GLU A C 1
ATOM 3795 O O . GLU A 1 473 ? 5.051 11.887 -27.531 1.00 97.19 473 GLU A O 1
ATOM 3800 N N . GLN A 1 474 ? 5.360 10.664 -25.675 1.00 98.38 474 GLN A N 1
ATOM 3801 C CA . GLN A 1 474 ? 4.296 9.689 -25.948 1.00 98.38 474 GLN A CA 1
ATOM 3802 C C . GLN A 1 474 ? 3.026 9.980 -25.153 1.00 98.38 474 GLN A C 1
ATOM 3804 O O . GLN A 1 474 ? 1.950 9.540 -25.560 1.00 98.38 474 GLN A O 1
ATOM 3809 N N . TYR A 1 475 ? 3.132 10.729 -24.055 1.00 98.56 475 TYR A N 1
ATOM 3810 C CA . TYR A 1 475 ? 2.009 11.004 -23.171 1.00 98.56 475 TYR A CA 1
ATOM 3811 C C . TYR A 1 475 ? 1.950 12.467 -22.752 1.00 98.56 475 TYR A C 1
ATOM 3813 O O . TYR A 1 475 ? 2.922 13.007 -22.236 1.00 98.56 475 TYR A O 1
ATOM 3821 N N . VAL A 1 476 ? 0.810 13.116 -22.977 1.00 97.75 476 VAL A N 1
ATOM 3822 C CA . VAL A 1 476 ? 0.556 14.480 -22.498 1.00 97.75 476 VAL A CA 1
ATOM 3823 C C . VAL A 1 476 ? -0.875 14.555 -22.006 1.00 97.75 476 VAL A C 1
ATOM 3825 O O . VAL A 1 476 ? -1.809 14.244 -22.751 1.00 97.75 476 VAL A O 1
ATOM 3828 N N . TRP A 1 477 ? -1.014 14.980 -20.758 1.00 97.50 477 TRP A N 1
ATOM 3829 C CA . TRP A 1 477 ? -2.286 15.256 -20.118 1.00 97.50 477 TRP A CA 1
ATOM 3830 C C . TRP A 1 477 ? -2.756 16.676 -20.439 1.00 97.50 477 TRP A C 1
ATOM 3832 O O . TRP A 1 477 ? -1.947 17.595 -20.583 1.00 97.50 477 TRP A O 1
ATOM 3842 N N . HIS A 1 478 ? -4.063 16.844 -20.592 1.00 97.25 478 HIS A N 1
ATOM 3843 C CA . HIS A 1 478 ? -4.713 18.140 -20.623 1.00 97.25 478 HIS A CA 1
ATOM 3844 C C . HIS A 1 478 ? -5.578 18.272 -19.381 1.00 97.25 478 HIS A C 1
ATOM 3846 O O . HIS A 1 478 ? -6.580 17.570 -19.236 1.00 97.25 478 HIS A O 1
ATOM 3852 N N . ASP A 1 479 ? -5.155 19.176 -18.507 1.00 95.62 479 ASP A N 1
ATOM 3853 C CA . ASP A 1 479 ? -5.901 19.557 -17.322 1.00 95.62 479 ASP A CA 1
ATOM 3854 C C . ASP A 1 479 ? -7.080 20.461 -17.721 1.00 95.62 479 ASP A C 1
ATOM 3856 O O . ASP A 1 479 ? -6.884 21.549 -18.267 1.00 95.62 479 ASP A O 1
ATOM 3860 N N . ASP A 1 480 ? -8.294 19.961 -17.493 1.00 96.12 480 ASP A N 1
ATOM 3861 C CA . ASP A 1 480 ? -9.577 20.638 -17.741 1.00 96.12 480 ASP A CA 1
ATOM 3862 C C . ASP A 1 480 ? -10.602 20.242 -16.660 1.00 96.12 480 ASP A C 1
ATOM 3864 O O . ASP A 1 480 ? -11.769 19.931 -16.925 1.00 96.12 480 ASP A O 1
ATOM 3868 N N . GLY A 1 481 ? -10.122 20.147 -15.416 1.00 95.12 481 GLY A N 1
ATOM 3869 C CA . GLY A 1 481 ? -10.912 19.723 -14.263 1.00 95.12 481 GLY A CA 1
ATOM 3870 C C . GLY A 1 481 ? -11.611 18.366 -14.482 1.00 95.12 481 GLY A C 1
ATOM 3871 O O . GLY A 1 481 ? -10.953 17.413 -14.909 1.00 95.12 481 GLY A O 1
ATOM 3872 N N . PRO A 1 482 ? -12.943 18.252 -14.277 1.00 94.81 482 PRO A N 1
ATOM 3873 C CA . PRO A 1 482 ? -13.675 16.991 -14.468 1.00 94.81 482 PRO A CA 1
ATOM 3874 C C . PRO A 1 482 ? -13.637 16.467 -15.908 1.00 94.81 482 PRO A C 1
ATOM 3876 O O . PRO A 1 482 ? -13.954 15.303 -16.153 1.00 94.81 482 PRO A O 1
ATOM 3879 N N . ASN A 1 483 ? -13.282 17.321 -16.872 1.00 95.62 483 ASN A N 1
ATOM 3880 C CA . ASN A 1 483 ? -13.194 16.961 -18.280 1.00 95.62 483 ASN A CA 1
ATOM 3881 C C . ASN A 1 483 ? -11.770 16.614 -18.716 1.00 95.62 483 ASN A C 1
ATOM 3883 O O . ASN A 1 483 ? -11.590 16.350 -19.902 1.00 95.62 483 ASN A O 1
ATOM 3887 N N . GLY A 1 484 ? -10.785 16.606 -17.809 1.00 96.56 484 GLY A N 1
ATOM 3888 C CA . GLY A 1 484 ? -9.388 16.316 -18.130 1.00 96.56 484 GLY A CA 1
ATOM 3889 C C . GLY A 1 484 ? -9.211 15.012 -18.915 1.00 96.56 484 GLY A C 1
ATOM 3890 O O . GLY A 1 484 ? -9.960 14.044 -18.745 1.00 96.56 484 GLY A O 1
ATOM 3891 N N . TYR A 1 485 ? -8.248 14.989 -19.836 1.00 97.00 485 TYR A N 1
ATOM 3892 C CA . TYR A 1 485 ? -8.001 13.831 -20.700 1.00 97.00 485 TYR A CA 1
ATOM 3893 C C . TYR A 1 485 ? -6.579 13.833 -21.269 1.00 97.00 485 TYR A C 1
ATOM 3895 O O . TYR A 1 485 ? -5.953 14.889 -21.388 1.00 97.00 485 TYR A O 1
ATOM 3903 N N . PRO A 1 486 ? -6.049 12.682 -21.725 1.00 97.38 486 PRO A N 1
ATOM 3904 C CA . PRO A 1 486 ? -4.779 12.680 -22.425 1.00 97.38 486 PRO A CA 1
ATOM 3905 C C . PRO A 1 486 ? -4.974 13.186 -23.860 1.00 97.38 486 PRO A C 1
ATOM 3907 O O . PRO A 1 486 ? -5.567 12.503 -24.699 1.00 97.38 486 PRO A O 1
ATOM 3910 N N . ILE A 1 487 ? -4.423 14.360 -24.184 1.00 97.38 487 ILE A N 1
ATOM 3911 C CA . ILE A 1 487 ? -4.362 14.847 -25.577 1.00 97.38 487 ILE A CA 1
ATOM 3912 C C . ILE A 1 487 ? -3.419 13.999 -26.432 1.00 97.38 487 ILE A C 1
ATOM 3914 O O . ILE A 1 487 ? -3.549 13.946 -27.656 1.00 97.38 487 ILE A O 1
ATOM 3918 N N . ARG A 1 488 ? -2.473 13.308 -25.790 1.00 97.94 488 ARG A N 1
ATOM 3919 C CA . ARG A 1 488 ? -1.597 12.329 -26.420 1.00 97.94 488 ARG A CA 1
ATOM 3920 C C . ARG A 1 488 ? -1.441 11.132 -25.492 1.00 9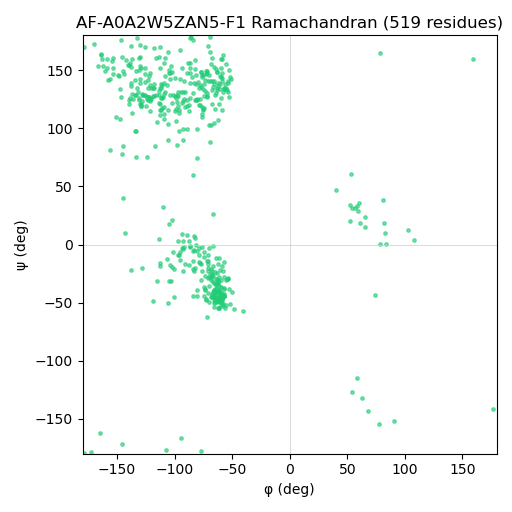7.94 488 ARG A C 1
ATOM 3922 O O . ARG A 1 488 ? -1.051 11.296 -24.345 1.00 97.94 488 ARG A O 1
ATOM 3929 N N . SER A 1 489 ? -1.730 9.941 -26.008 1.00 97.75 489 SER A N 1
ATOM 3930 C CA . SER A 1 489 ? -1.517 8.662 -25.325 1.00 97.75 489 SER A CA 1
ATOM 3931 C C . SER A 1 489 ? -1.120 7.618 -26.365 1.00 97.75 489 SER A C 1
ATOM 3933 O O . SER A 1 489 ? -1.953 6.935 -26.963 1.00 97.75 489 SER A O 1
ATOM 3935 N N . LEU A 1 490 ? 0.176 7.579 -26.664 1.00 97.75 490 LEU A N 1
ATOM 3936 C CA . LEU A 1 490 ? 0.781 6.684 -27.643 1.00 97.75 490 LEU A CA 1
ATOM 3937 C C . LEU A 1 490 ? 1.497 5.543 -26.924 1.00 97.75 490 LEU A C 1
ATOM 3939 O O . LEU A 1 490 ? 1.959 5.698 -25.796 1.00 97.75 490 LEU A O 1
ATOM 3943 N N . SER A 1 491 ? 1.622 4.397 -27.592 1.00 96.94 491 SER A N 1
ATOM 3944 C CA . SER A 1 491 ? 2.479 3.324 -27.090 1.00 96.94 491 SER A CA 1
ATOM 3945 C C . SER A 1 491 ? 3.939 3.793 -26.961 1.00 96.94 491 SER A C 1
ATOM 3947 O O . SER A 1 491 ? 4.363 4.657 -27.736 1.00 96.94 491 SER A O 1
ATOM 3949 N N . PRO A 1 492 ? 4.721 3.201 -26.037 1.00 97.94 492 PRO A N 1
ATOM 3950 C CA . PRO A 1 492 ? 6.153 3.459 -25.928 1.00 97.94 492 PRO A CA 1
ATOM 3951 C C . PRO A 1 492 ? 6.871 3.310 -27.274 1.00 97.94 492 PRO A C 1
ATOM 3953 O O . PRO A 1 492 ? 6.555 2.423 -28.074 1.00 97.94 492 PRO A O 1
ATOM 3956 N N . THR A 1 493 ? 7.853 4.173 -27.525 1.00 97.88 493 THR A N 1
ATOM 3957 C CA . THR A 1 493 ? 8.695 4.075 -28.723 1.00 97.88 493 THR A CA 1
ATOM 3958 C C . THR A 1 493 ? 9.635 2.889 -28.599 1.00 97.88 493 THR A C 1
ATOM 3960 O O . THR A 1 493 ? 10.057 2.549 -27.500 1.00 97.88 493 THR A O 1
ATOM 3963 N N . ARG A 1 494 ? 9.973 2.249 -29.721 1.00 97.75 494 ARG A N 1
ATOM 3964 C CA . ARG A 1 494 ? 10.917 1.130 -29.768 1.00 97.75 494 ARG A CA 1
ATOM 3965 C C . ARG A 1 494 ? 11.940 1.368 -30.868 1.00 97.75 494 ARG A C 1
ATOM 3967 O O . ARG A 1 494 ? 11.575 1.517 -32.032 1.00 97.75 494 ARG A O 1
ATOM 3974 N N . LEU A 1 495 ? 13.212 1.303 -30.504 1.00 96.88 495 LEU A N 1
ATOM 3975 C CA . LEU A 1 495 ? 14.344 1.323 -31.418 1.00 96.88 495 LEU A CA 1
ATOM 3976 C C . LEU A 1 495 ? 15.181 0.065 -31.203 1.00 96.88 495 LEU A C 1
ATOM 3978 O O . LEU A 1 495 ? 15.611 -0.204 -30.089 1.00 96.88 495 LEU A O 1
ATOM 3982 N N . ARG A 1 496 ? 15.453 -0.691 -32.270 1.00 97.19 496 ARG A N 1
ATOM 3983 C CA . ARG A 1 496 ? 16.394 -1.816 -32.225 1.00 97.19 496 ARG A CA 1
ATOM 3984 C C . ARG A 1 496 ? 17.654 -1.455 -32.994 1.00 97.19 496 ARG A C 1
ATOM 3986 O O . ARG A 1 496 ? 17.628 -1.409 -34.223 1.00 97.19 496 ARG A O 1
ATOM 3993 N N . ALA A 1 497 ? 18.743 -1.216 -32.276 1.00 94.94 497 ALA A N 1
ATOM 3994 C CA . ALA A 1 497 ? 20.006 -0.748 -32.840 1.00 94.94 497 ALA A CA 1
ATOM 3995 C C . ALA A 1 497 ? 21.169 -1.662 -32.441 1.00 94.94 497 ALA A C 1
ATOM 3997 O O . ALA A 1 497 ? 21.005 -2.557 -31.612 1.00 94.94 497 ALA A O 1
ATOM 3998 N N . ALA A 1 498 ? 22.335 -1.463 -33.060 1.00 96.31 498 ALA A N 1
ATOM 3999 C CA . ALA A 1 498 ? 23.566 -2.078 -32.574 1.00 96.31 498 ALA A CA 1
ATOM 4000 C C . ALA A 1 498 ? 23.838 -1.624 -31.131 1.00 96.31 498 ALA A C 1
ATOM 4002 O O . ALA A 1 498 ? 23.486 -0.499 -30.767 1.00 96.31 498 ALA A O 1
ATOM 4003 N N . ALA A 1 499 ? 24.439 -2.496 -30.324 1.00 94.56 499 ALA A N 1
ATOM 4004 C CA . ALA A 1 499 ? 24.812 -2.155 -28.960 1.00 94.56 499 ALA A CA 1
ATOM 4005 C C . ALA A 1 499 ? 25.688 -0.890 -28.936 1.00 94.56 499 ALA A C 1
ATOM 4007 O O . ALA A 1 499 ? 26.621 -0.737 -29.725 1.00 94.56 499 ALA A O 1
ATOM 4008 N N . SER A 1 500 ? 25.348 0.029 -28.036 1.00 93.94 500 SER A N 1
ATOM 4009 C CA . SER A 1 500 ? 26.047 1.294 -27.820 1.00 93.94 500 SER A CA 1
ATOM 4010 C C . SER A 1 500 ? 26.723 1.288 -26.453 1.00 93.94 500 SER A C 1
ATOM 4012 O O . SER A 1 500 ? 26.237 0.665 -25.508 1.00 93.94 500 SER A O 1
ATOM 4014 N N . THR A 1 501 ? 27.815 2.040 -26.327 1.00 92.50 501 THR A N 1
ATOM 4015 C CA . THR A 1 501 ? 28.475 2.306 -25.039 1.00 92.50 501 THR A CA 1
ATOM 4016 C C . THR A 1 501 ? 27.670 3.256 -24.154 1.00 92.50 501 THR A C 1
ATOM 4018 O O . THR A 1 501 ? 27.976 3.404 -22.971 1.00 92.50 501 THR A O 1
ATOM 4021 N N . SER A 1 502 ? 26.668 3.936 -24.720 1.00 96.38 502 SER A N 1
ATOM 4022 C CA . SER A 1 502 ? 25.810 4.861 -23.987 1.00 96.38 502 SER A CA 1
ATOM 4023 C C . SER A 1 502 ? 24.394 4.926 -24.548 1.00 96.38 502 SER A C 1
ATOM 4025 O O . SER A 1 502 ? 24.203 4.852 -25.765 1.00 96.38 502 SER A O 1
ATOM 4027 N N . TYR A 1 503 ? 23.422 5.113 -23.662 1.00 97.25 503 TYR A N 1
ATOM 4028 C CA . TYR A 1 503 ? 22.007 5.251 -23.994 1.00 97.25 503 TYR A CA 1
ATOM 4029 C C . TYR A 1 503 ? 21.458 6.517 -23.346 1.00 97.25 503 TYR A C 1
ATOM 4031 O O . TYR A 1 503 ? 21.652 6.745 -22.152 1.00 97.25 503 TYR A O 1
ATOM 4039 N N . GLU A 1 504 ? 20.805 7.362 -24.137 1.00 97.69 504 GLU A N 1
ATOM 4040 C CA . GLU A 1 504 ? 20.216 8.605 -23.650 1.00 97.69 504 GLU A CA 1
ATOM 4041 C C . GLU A 1 504 ? 18.808 8.347 -23.113 1.00 97.69 504 GLU A C 1
ATOM 4043 O O . GLU A 1 504 ? 17.965 7.775 -23.800 1.00 97.69 504 GLU A O 1
ATOM 4048 N N . LEU A 1 505 ? 18.567 8.757 -21.872 1.00 98.06 505 LEU A N 1
ATOM 4049 C CA . LEU A 1 505 ? 17.276 8.693 -21.204 1.00 98.06 505 LEU A CA 1
ATOM 4050 C C . LEU A 1 505 ? 16.635 10.082 -21.295 1.00 98.06 505 LEU A C 1
ATOM 4052 O O . LEU A 1 505 ? 17.188 11.026 -20.714 1.00 98.06 505 LEU A O 1
ATOM 4056 N N . PRO A 1 506 ? 15.488 10.241 -21.980 1.00 98.06 506 PRO A N 1
ATOM 4057 C CA . PRO A 1 506 ? 14.801 11.526 -22.050 1.00 98.06 506 PRO A CA 1
ATOM 4058 C C . PRO A 1 506 ? 14.492 12.087 -20.651 1.00 98.06 506 PRO A C 1
ATOM 4060 O O . PRO A 1 506 ? 14.387 11.309 -19.694 1.00 98.06 506 PRO A O 1
ATOM 4063 N N . PRO A 1 507 ? 14.328 13.413 -20.489 1.00 98.12 507 PRO A N 1
ATOM 4064 C CA . PRO A 1 507 ? 13.786 13.970 -19.256 1.00 98.12 507 PRO A CA 1
ATOM 4065 C C . PRO A 1 507 ? 12.452 13.303 -18.920 1.00 98.12 507 PRO A C 1
ATOM 4067 O O . PRO A 1 507 ? 11.625 13.106 -19.811 1.00 98.12 507 PRO A O 1
ATOM 4070 N N . TYR A 1 508 ? 12.241 12.999 -17.644 1.00 97.81 508 TYR A N 1
ATOM 4071 C CA . TYR A 1 508 ? 10.956 12.526 -17.136 1.00 97.81 508 TYR A CA 1
ATOM 4072 C C . TYR A 1 508 ? 10.399 11.313 -17.889 1.00 97.81 508 TYR A C 1
ATOM 4074 O O . TYR A 1 508 ? 9.364 11.370 -18.562 1.00 97.81 508 TYR A O 1
ATOM 4082 N N . SER A 1 509 ? 11.165 10.225 -17.847 1.00 98.56 509 SER A N 1
ATOM 4083 C CA . SER A 1 509 ? 10.943 9.068 -18.705 1.00 98.56 509 SER A CA 1
ATOM 4084 C C . SER A 1 509 ? 11.148 7.735 -18.003 1.00 98.56 509 SER A C 1
ATOM 4086 O O . SER A 1 509 ? 11.924 7.602 -17.057 1.00 98.56 509 SER A O 1
ATOM 4088 N N . LEU A 1 510 ? 10.463 6.737 -18.549 1.00 98.44 510 LEU A N 1
ATOM 4089 C CA . LEU A 1 510 ? 10.592 5.323 -18.258 1.00 98.44 510 LEU A CA 1
ATOM 4090 C C . LEU A 1 510 ? 11.168 4.639 -19.498 1.00 98.44 510 LEU A C 1
ATOM 4092 O O . LEU A 1 510 ? 10.565 4.692 -20.570 1.00 98.44 510 LEU A O 1
ATOM 4096 N N . SER A 1 511 ? 12.320 3.989 -19.376 1.00 98.62 511 SER A N 1
ATOM 4097 C CA . SER A 1 511 ? 12.977 3.315 -20.497 1.00 98.62 511 SER A CA 1
ATOM 4098 C C . SER A 1 511 ? 13.391 1.889 -20.148 1.00 98.62 511 SER A C 1
ATOM 4100 O O . SER A 1 511 ? 13.708 1.583 -19.003 1.00 98.62 511 SER A O 1
ATOM 4102 N N . VAL A 1 512 ? 13.411 1.012 -21.148 1.00 98.75 512 VAL A N 1
ATOM 4103 C CA . VAL A 1 512 ? 13.903 -0.360 -21.047 1.00 98.75 512 VAL A CA 1
ATOM 4104 C C . VAL A 1 512 ? 14.984 -0.594 -22.093 1.00 98.75 512 VAL A C 1
ATOM 4106 O O . VAL A 1 512 ? 14.748 -0.413 -23.287 1.00 98.75 512 VAL A O 1
ATOM 4109 N N . LEU A 1 513 ? 16.151 -1.047 -21.642 1.00 98.44 513 LEU A N 1
ATOM 4110 C CA . LEU A 1 513 ? 17.186 -1.631 -22.494 1.00 98.44 513 LEU A CA 1
ATOM 4111 C C . LEU A 1 513 ? 17.086 -3.145 -22.409 1.00 98.44 513 LEU A C 1
ATOM 4113 O O . LEU A 1 513 ? 17.132 -3.684 -21.305 1.00 98.44 513 LEU A O 1
ATOM 4117 N N . ARG A 1 514 ? 16.975 -3.833 -23.545 1.00 97.81 514 ARG A N 1
ATOM 4118 C CA . ARG A 1 514 ? 16.905 -5.296 -23.586 1.00 97.81 514 ARG A CA 1
ATOM 4119 C C . ARG A 1 514 ? 17.815 -5.878 -24.662 1.00 97.81 514 ARG A C 1
ATOM 4121 O O . ARG A 1 514 ? 17.730 -5.485 -25.823 1.00 97.81 514 ARG A O 1
ATOM 4128 N N . GLY A 1 515 ? 18.651 -6.843 -24.292 1.00 97.25 515 GLY A N 1
ATOM 4129 C CA . GLY A 1 515 ? 19.557 -7.506 -25.228 1.00 97.25 515 GLY A CA 1
ATOM 4130 C C . GLY A 1 515 ? 20.397 -8.605 -24.587 1.00 97.25 515 GLY A C 1
ATOM 4131 O O . GLY A 1 515 ? 20.280 -8.884 -23.396 1.00 97.25 515 GLY A O 1
ATOM 4132 N N . TYR A 1 516 ? 21.249 -9.234 -25.391 1.00 96.44 516 TYR A N 1
ATOM 4133 C CA . TYR A 1 516 ? 22.260 -10.178 -24.910 1.00 96.44 516 TYR A CA 1
ATOM 4134 C C . TYR A 1 516 ? 23.545 -9.428 -24.553 1.00 96.44 516 TYR A C 1
ATOM 4136 O O . TYR A 1 516 ? 23.790 -8.337 -25.068 1.00 96.44 516 TYR A O 1
ATOM 4144 N N . ILE A 1 517 ? 24.354 -10.005 -23.674 1.00 94.12 517 ILE A N 1
ATOM 4145 C CA . ILE A 1 517 ? 25.716 -9.530 -23.414 1.00 94.12 517 ILE A CA 1
ATOM 4146 C C . ILE A 1 517 ? 26.694 -10.299 -24.301 1.00 94.12 517 ILE A C 1
ATOM 4148 O O . ILE A 1 517 ? 26.396 -11.429 -24.689 1.00 94.12 517 ILE A O 1
ATOM 4152 N N . ASP A 1 518 ? 27.822 -9.683 -24.640 1.00 84.88 518 ASP A N 1
ATOM 4153 C CA . ASP A 1 518 ? 28.907 -10.398 -25.316 1.00 84.88 518 ASP A CA 1
ATOM 4154 C C . ASP A 1 518 ? 29.461 -11.510 -24.405 1.00 84.88 518 ASP A C 1
ATOM 4156 O O . ASP A 1 518 ? 29.442 -11.379 -23.175 1.00 84.88 518 ASP A O 1
ATOM 4160 N N . ASP A 1 519 ? 29.938 -12.607 -25.004 1.00 68.38 519 ASP A N 1
ATOM 4161 C CA . ASP A 1 519 ? 30.534 -13.719 -24.258 1.00 68.38 519 ASP A CA 1
ATOM 4162 C C . ASP A 1 519 ? 31.710 -13.222 -23.398 1.00 68.38 519 ASP A C 1
ATOM 4164 O O . ASP A 1 519 ? 32.560 -12.447 -23.845 1.00 68.38 519 ASP A O 1
ATOM 4168 N N . LEU A 1 520 ? 31.750 -13.677 -22.142 1.00 60.09 520 LEU A N 1
ATOM 4169 C CA . LEU A 1 520 ? 32.848 -13.404 -21.218 1.00 60.09 520 LEU A CA 1
ATOM 4170 C C . LEU A 1 520 ? 34.083 -14.186 -21.694 1.00 60.09 520 LEU A C 1
ATOM 4172 O O . LEU A 1 520 ? 34.142 -15.399 -21.499 1.00 60.09 520 LEU A O 1
ATOM 4176 N N . ASN A 1 521 ? 35.038 -13.507 -22.336 1.00 45.19 521 ASN A N 1
ATOM 4177 C CA . ASN A 1 521 ? 36.366 -14.070 -22.616 1.00 45.19 521 ASN A CA 1
ATOM 4178 C C . ASN A 1 521 ? 37.231 -14.138 -21.358 1.00 45.19 521 ASN A C 1
ATOM 4180 O O . ASN A 1 521 ? 37.249 -13.136 -20.602 1.00 45.19 521 ASN A O 1
#